Protein 5NCW (pdb70)

Radius of gyration: 20.55 Å; Cα contacts (8 Å, |Δi|>4): 857; chains: 2; bounding box: 43×64×42 Å

Organism: Tannerella forsythia (strain ATCC 43037 / JCM 10827 / CCUG 21028 A / KCTC 5666 / FDC 338) (NCBI:txid203275)

Structure (mmCIF, N/CA/C/O backbone):
data_5NCW
#
_entry.id   5NCW
#
_cell.length_a   62.600
_cell.length_b   74.280
_cell.length_c   84.380
_cell.angle_alpha   90.00
_cell.angle_beta   90.00
_cell.angle_gamma   90.00
#
_symmetry.space_group_name_H-M   'P 21 21 21'
#
loop_
_entity.id
_entity.type
_entity.pdbx_description
1 polymer 'Serpin-type proteinase inhibitor, miropin'
2 polymer 'Serpin-type proteinase inhibitor, miropin'
3 non-polymer 'ZINC ION'
4 non-polymer 'POTASSIUM ION'
5 non-polymer 'IODIDE ION'
6 non-polymer 'CHLORIDE ION'
7 non-polymer 2-AMINO-2-HYDROXYMETHYL-PROPANE-1,3-DIOL
8 non-polymer GLYCEROL
9 water water
#
loop_
_atom_site.group_PDB
_atom_site.id
_atom_site.type_symbol
_atom_site.label_atom_id
_atom_site.label_alt_id
_atom_site.label_comp_id
_atom_site.label_asym_id
_atom_site.label_entity_id
_atom_site.label_seq_id
_atom_site.pdbx_PDB_ins_code
_atom_site.Cartn_x
_atom_site.Cartn_y
_atom_site.Cartn_z
_atom_site.occupancy
_atom_site.B_iso_or_equiv
_atom_site.auth_seq_id
_atom_site.auth_comp_id
_atom_site.auth_asym_id
_atom_site.auth_atom_id
_atom_site.pdbx_PDB_model_num
ATOM 1 N N . GLY A 1 1 ? 34.941 29.129 -3.425 1.00 31.94 -5 GLY A N 1
ATOM 2 C CA . GLY A 1 1 ? 35.857 30.195 -3.046 1.00 31.09 -5 GLY A CA 1
ATOM 3 C C . GLY A 1 1 ? 35.251 31.271 -2.163 1.00 34.86 -5 GLY A C 1
ATOM 4 O O . GLY A 1 1 ? 34.130 31.100 -1.679 1.00 32.37 -5 GLY A O 1
ATOM 5 N N . PRO A 1 2 ? 35.962 32.416 -1.962 1.00 33.01 -4 PRO A N 1
ATOM 6 C CA . PRO A 1 2 ? 35.425 33.481 -1.093 1.00 32.87 -4 PRO A CA 1
ATOM 7 C C . PRO A 1 2 ? 34.029 33.974 -1.469 1.00 36.51 -4 PRO A C 1
ATOM 8 O O . PRO A 1 2 ? 33.234 34.239 -0.560 1.00 35.13 -4 PRO A O 1
ATOM 12 N N . LEU A 1 3 ? 33.706 34.070 -2.780 1.00 33.88 -3 LEU A N 1
ATOM 13 C CA . LEU A 1 3 ? 32.393 34.584 -3.230 1.00 33.70 -3 LEU A CA 1
ATOM 14 C C . LEU A 1 3 ? 31.405 33.454 -3.580 1.00 36.32 -3 LEU A C 1
ATOM 15 O O . LEU A 1 3 ? 30.375 33.685 -4.232 1.00 35.75 -3 LEU A O 1
ATOM 20 N N . GLY A 1 4 ? 31.726 32.256 -3.112 1.00 31.22 -2 GLY A N 1
ATOM 21 C CA . GLY A 1 4 ? 30.920 31.062 -3.302 1.00 29.93 -2 GLY A CA 1
ATOM 22 C C . GLY A 1 4 ? 30.761 30.319 -1.997 1.00 31.59 -2 GLY A C 1
ATOM 23 O O . GLY A 1 4 ? 30.099 30.823 -1.083 1.00 29.67 -2 GLY A O 1
ATOM 24 N N . SER A 1 5 ? 31.433 29.146 -1.873 1.00 27.51 -1 SER A N 1
ATOM 25 C CA . SER A 1 5 ? 31.361 28.281 -0.685 1.00 26.12 -1 SER A CA 1
ATOM 26 C C . SER A 1 5 ? 31.653 29.016 0.630 1.00 28.09 -1 SER A C 1
ATOM 27 O O . SER A 1 5 ? 30.936 28.790 1.608 1.00 25.80 -1 SER A O 1
ATOM 30 N N . GLU A 1 6 ? 32.699 29.874 0.664 1.00 27.41 0 GLU A N 1
ATOM 31 C CA . GLU A 1 6 ? 33.072 30.567 1.910 1.00 27.49 0 GLU A CA 1
ATOM 32 C C . GLU A 1 6 ? 31.988 31.567 2.374 1.00 29.88 0 GLU A C 1
ATOM 33 O O . GLU A 1 6 ? 31.746 31.681 3.587 1.00 30.13 0 GLU A O 1
ATOM 39 N N . LYS A 1 7 ? 31.322 32.254 1.429 1.00 26.19 1 LYS A N 1
ATOM 40 C CA . LYS A 1 7 ? 30.274 33.234 1.786 1.00 25.51 1 LYS A CA 1
ATOM 41 C C . LYS A 1 7 ? 29.001 32.509 2.287 1.00 31.15 1 LYS A C 1
ATOM 42 O O . LYS A 1 7 ? 28.316 33.022 3.180 1.00 30.44 1 LYS A O 1
ATOM 48 N N . ILE A 1 8 ? 28.714 31.308 1.756 1.00 29.08 2 ILE A N 1
ATOM 49 C CA . ILE A 1 8 ? 27.565 30.506 2.221 1.00 28.71 2 ILE A CA 1
ATOM 50 C C . ILE A 1 8 ? 27.797 30.125 3.698 1.00 30.28 2 ILE A C 1
ATOM 51 O O . ILE A 1 8 ? 26.879 30.234 4.514 1.00 29.62 2 ILE A O 1
ATOM 56 N N . GLU A 1 9 ? 29.026 29.719 4.041 1.00 26.78 3 GLU A N 1
ATOM 57 C CA . GLU A 1 9 ? 29.384 29.355 5.418 1.00 26.81 3 GLU A CA 1
ATOM 58 C C . GLU A 1 9 ? 29.217 30.560 6.356 1.00 30.39 3 GLU A C 1
ATOM 59 O O . GLU A 1 9 ? 28.717 30.402 7.465 1.00 30.95 3 GLU A O 1
ATOM 65 N N . LYS A 1 10 ? 29.609 31.753 5.897 1.00 25.15 4 LYS A N 1
ATOM 66 C CA . LYS A 1 10 ? 29.486 32.981 6.703 1.00 24.70 4 LYS A CA 1
ATOM 67 C C . LYS A 1 10 ? 28.010 33.386 6.834 1.00 26.65 4 LYS A C 1
ATOM 68 O O . LYS A 1 10 ? 27.595 33.794 7.910 1.00 23.99 4 LYS A O 1
ATOM 74 N N . ASP A 1 11 ? 27.202 33.151 5.795 1.00 23.73 5 ASP A N 1
ATOM 75 C CA . ASP A 1 11 ? 25.761 33.421 5.864 1.00 21.83 5 ASP A CA 1
ATOM 76 C C . ASP A 1 11 ? 25.095 32.453 6.811 1.00 23.88 5 ASP A C 1
ATOM 77 O O . ASP A 1 11 ? 24.215 32.854 7.566 1.00 21.73 5 ASP A O 1
ATOM 82 N N . ASN A 1 12 ? 25.509 31.166 6.790 1.00 22.44 6 ASN A N 1
ATOM 83 C CA . ASN A 1 12 ? 24.891 30.256 7.714 1.00 21.12 6 ASN A CA 1
ATOM 84 C C . ASN A 1 12 ? 25.435 30.550 9.105 1.00 20.74 6 ASN A C 1
ATOM 85 O O . ASN A 1 12 ? 24.642 30.483 10.033 1.00 19.69 6 ASN A O 1
ATOM 90 N N . ALA A 1 13 ? 26.689 31.078 9.249 1.00 18.84 7 ALA A N 1
ATOM 91 C CA . ALA A 1 13 ? 27.163 31.526 10.560 1.00 18.95 7 ALA A CA 1
ATOM 92 C C . ALA A 1 13 ? 26.288 32.697 11.051 1.00 20.71 7 ALA A C 1
ATOM 93 O O . ALA A 1 13 ? 25.920 32.724 12.214 1.00 20.05 7 ALA A O 1
ATOM 95 N N . PHE A 1 14 ? 25.908 33.613 10.142 1.00 16.35 8 PHE A N 1
ATOM 96 C CA . PHE A 1 14 ? 24.979 34.715 10.491 1.00 15.72 8 PHE A CA 1
ATOM 97 C C . PHE A 1 14 ? 23.629 34.122 10.936 1.00 18.11 8 PHE A C 1
ATOM 98 O O . PHE A 1 14 ? 23.070 34.576 11.931 1.00 17.19 8 PHE A O 1
ATOM 106 N N . ALA A 1 15 ? 23.103 33.123 10.206 1.00 15.53 9 ALA A N 1
ATOM 107 C CA . ALA A 1 15 ? 21.841 32.483 10.598 1.00 14.74 9 ALA A CA 1
ATOM 108 C C . ALA A 1 15 ? 21.902 31.943 12.026 1.00 15.74 9 ALA A C 1
ATOM 109 O O . ALA A 1 15 ? 20.988 32.218 12.818 1.00 15.60 9 ALA A O 1
ATOM 111 N N . PHE A 1 16 ? 22.980 31.211 12.374 1.00 13.40 10 PHE A N 1
ATOM 112 C CA . PHE A 1 16 ? 23.066 30.655 13.728 1.00 13.73 10 PHE A CA 1
ATOM 113 C C . PHE A 1 16 ? 23.271 31.731 14.774 1.00 15.93 10 PHE A C 1
ATOM 114 O O . PHE A 1 16 ? 22.675 31.618 15.853 1.00 16.63 10 PHE A O 1
ATOM 122 N N . ASP A 1 17 ? 24.076 32.763 14.480 1.00 15.63 11 ASP A N 1
ATOM 123 C CA A ASP A 1 17 ? 24.282 33.847 15.449 0.61 15.89 11 ASP A CA 1
ATOM 124 C CA B ASP A 1 17 ? 24.296 33.848 15.430 0.39 15.53 11 ASP A CA 1
ATOM 125 C C . ASP A 1 17 ? 22.980 34.632 15.638 1.00 17.57 11 ASP A C 1
ATOM 126 O O . ASP A 1 17 ? 22.625 34.981 16.777 1.00 16.34 11 ASP A O 1
ATOM 135 N N . LEU A 1 18 ? 22.229 34.863 14.543 1.00 14.40 12 LEU A N 1
ATOM 136 C CA . LEU A 1 18 ? 20.951 35.589 14.652 1.00 13.23 12 LEU A CA 1
ATOM 137 C C . LEU A 1 18 ? 19.969 34.771 15.481 1.00 15.14 12 LEU A C 1
ATOM 138 O O . LEU A 1 18 ? 19.307 35.317 16.352 1.00 15.30 12 LEU A O 1
ATOM 143 N N . LEU A 1 19 ? 19.901 33.455 15.252 1.00 12.58 13 LEU A N 1
ATOM 144 C CA . LEU A 1 19 ? 18.999 32.624 16.045 1.00 13.20 13 LEU A CA 1
ATOM 145 C C . LEU A 1 19 ? 19.388 32.633 17.519 1.00 15.54 13 LEU A C 1
ATOM 146 O O . LEU A 1 19 ? 18.516 32.784 18.382 1.00 15.58 13 LEU A O 1
ATOM 151 N N . GLN A 1 20 ? 20.689 32.426 17.811 1.00 14.44 14 GLN A N 1
ATOM 152 C CA . GLN A 1 20 ? 21.179 32.404 19.191 1.00 15.42 14 GLN A CA 1
ATOM 153 C C . GLN A 1 20 ? 20.901 33.725 19.885 1.00 16.27 14 GLN A C 1
ATOM 154 O O . GLN A 1 20 ? 20.423 33.728 21.035 1.00 15.81 14 GLN A O 1
ATOM 160 N N . THR A 1 21 ? 21.199 34.851 19.200 1.00 14.34 15 THR A N 1
ATOM 161 C CA . THR A 1 21 ? 21.052 36.164 19.810 1.00 14.64 15 THR A CA 1
ATOM 162 C C . THR A 1 21 ? 19.576 36.491 20.003 1.00 16.05 15 THR A C 1
ATOM 163 O O . THR A 1 21 ? 19.186 37.013 21.050 1.00 16.43 15 THR A O 1
ATOM 167 N N . THR A 1 22 ? 18.730 36.096 19.034 1.00 13.99 16 THR A N 1
ATOM 168 C CA . THR A 1 22 ? 17.289 36.350 19.181 1.00 13.55 16 THR A CA 1
ATOM 169 C C . THR A 1 22 ? 16.742 35.552 20.359 1.00 17.48 16 THR A C 1
ATOM 170 O O . THR A 1 22 ? 16.013 36.098 21.191 1.00 16.41 16 THR A O 1
ATOM 174 N N . ARG A 1 23 ? 17.111 34.250 20.438 1.00 15.09 17 ARG A N 1
ATOM 175 C CA . ARG A 1 23 ? 16.646 33.359 21.516 1.00 14.83 17 ARG A CA 1
ATOM 176 C C . ARG A 1 23 ? 17.030 33.911 22.907 1.00 17.70 17 ARG A C 1
ATOM 177 O O . ARG A 1 23 ? 16.216 33.871 23.841 1.00 18.32 17 ARG A O 1
ATOM 185 N N . LYS A 1 24 ? 18.215 34.497 23.014 1.00 17.65 18 LYS A N 1
ATOM 186 C CA . LYS A 1 24 ? 18.719 35.090 24.266 1.00 18.42 18 LYS A CA 1
ATOM 187 C C . LYS A 1 24 ? 17.842 36.270 24.729 1.00 21.75 18 LYS A C 1
ATOM 188 O O . LYS A 1 24 ? 17.630 36.439 25.937 1.00 23.44 18 LYS A O 1
ATOM 194 N N . HIS A 1 25 ? 17.364 37.092 23.786 1.00 17.61 19 HIS A N 1
ATOM 195 C CA . HIS A 1 25 ? 16.679 38.333 24.126 1.00 18.53 19 HIS A CA 1
ATOM 196 C C . HIS A 1 25 ? 15.154 38.270 24.125 1.00 24.35 19 HIS A C 1
ATOM 197 O O . HIS A 1 25 ? 14.537 39.209 24.625 1.00 28.44 19 HIS A O 1
ATOM 204 N N . VAL A 1 26 ? 14.540 37.212 23.581 1.00 17.50 20 VAL A N 1
ATOM 205 C CA . VAL A 1 26 ? 13.096 37.111 23.596 1.00 16.51 20 VAL A CA 1
ATOM 206 C C . VAL A 1 26 ? 12.666 36.037 24.595 1.00 20.45 20 VAL A C 1
ATOM 207 O O . VAL A 1 26 ? 13.440 35.127 24.911 1.00 19.74 20 VAL A O 1
ATOM 211 N N . THR A 1 27 ? 11.450 36.168 25.132 1.00 18.65 21 THR A N 1
ATOM 212 C CA . THR A 1 27 ? 10.985 35.238 26.156 1.00 19.21 21 THR A CA 1
ATOM 213 C C . THR A 1 27 ? 9.928 34.276 25.657 1.00 22.34 21 THR A C 1
ATOM 214 O O . THR A 1 27 ? 9.572 33.339 26.398 1.00 23.63 21 THR A O 1
ATOM 218 N N . GLU A 1 28 ? 9.397 34.483 24.423 1.00 17.95 22 GLU A N 1
ATOM 219 C CA . GLU A 1 28 ? 8.336 33.606 23.924 1.00 18.56 22 GLU A CA 1
ATOM 220 C C . GLU A 1 28 ? 8.797 32.160 23.750 1.00 20.42 22 GLU A C 1
ATOM 221 O O . GLU A 1 28 ? 9.982 31.914 23.523 1.00 18.90 22 GLU A O 1
ATOM 227 N N . ALA A 1 29 ? 7.843 31.208 23.794 1.00 17.83 23 ALA A N 1
ATOM 228 C CA . ALA A 1 29 ? 8.173 29.787 23.625 1.00 17.81 23 ALA A CA 1
ATOM 229 C C . ALA A 1 29 ? 8.715 29.520 22.212 1.00 19.86 23 ALA A C 1
ATOM 230 O O . ALA A 1 29 ? 9.583 28.664 22.037 1.00 22.15 23 ALA A O 1
ATOM 232 N N . ASN A 1 30 ? 8.142 30.190 21.202 1.00 15.23 24 ASN A N 1
ATOM 233 C CA . ASN A 1 30 ? 8.527 29.940 19.815 1.00 14.53 24 ASN A CA 1
ATOM 234 C C . ASN A 1 30 ? 9.363 31.052 19.259 1.00 15.95 24 ASN A C 1
ATOM 235 O O . ASN A 1 30 ? 9.104 32.226 19.537 1.00 15.81 24 ASN A O 1
ATOM 240 N N . VAL A 1 31 ? 10.316 30.681 18.404 1.00 12.96 25 VAL A N 1
ATOM 241 C CA . VAL A 1 31 ? 11.205 31.611 17.708 1.00 12.28 25 VAL A CA 1
ATOM 242 C C . VAL A 1 31 ? 11.186 31.214 16.262 1.00 14.51 25 VAL A C 1
ATOM 243 O O . VAL A 1 31 ? 11.287 30.028 15.964 1.00 14.00 25 VAL A O 1
ATOM 247 N N . PHE A 1 32 ? 10.990 32.185 15.346 1.00 11.36 26 PHE A N 1
ATOM 248 C CA . PHE A 1 32 ? 10.982 31.811 13.934 1.00 11.46 26 PHE A CA 1
ATOM 249 C C . PHE A 1 32 ? 11.488 32.986 13.144 1.00 13.37 26 PHE A C 1
ATOM 250 O O . PHE A 1 32 ? 10.907 34.082 13.221 1.00 12.92 26 PHE A O 1
ATOM 258 N N . ILE A 1 33 ? 12.634 32.810 12.476 1.00 12.26 27 ILE A N 1
ATOM 259 C CA . ILE A 1 33 ? 13.258 33.911 11.759 1.00 11.36 27 ILE A CA 1
ATOM 260 C C . ILE A 1 33 ? 13.665 33.498 10.347 1.00 12.97 27 ILE A C 1
ATOM 261 O O . ILE A 1 33 ? 13.864 32.314 10.088 1.00 12.72 27 ILE A O 1
ATOM 266 N N . SER A 1 34 ? 13.874 34.497 9.481 1.00 11.26 28 SER A N 1
ATOM 267 C CA . SER A 1 34 ? 14.454 34.300 8.160 1.00 10.35 28 SER A CA 1
ATOM 268 C C . SER A 1 34 ? 15.736 35.098 8.116 1.00 12.26 28 SER A C 1
ATOM 269 O O . SER A 1 34 ? 15.711 36.298 7.850 1.00 11.58 28 SER A O 1
ATOM 272 N N . PRO A 1 35 ? 16.895 34.466 8.379 1.00 11.75 29 PRO A N 1
ATOM 273 C CA . PRO A 1 35 ? 18.168 35.221 8.288 1.00 11.74 29 PRO A CA 1
ATOM 274 C C . PRO A 1 35 ? 18.414 35.743 6.866 1.00 13.49 29 PRO A C 1
ATOM 275 O O . PRO A 1 35 ? 18.971 36.827 6.728 1.00 16.38 29 PRO A O 1
ATOM 279 N N . LEU A 1 36 ? 17.948 35.019 5.828 1.00 13.55 30 LEU A N 1
ATOM 280 C CA . LEU A 1 36 ? 18.068 35.462 4.430 1.00 14.40 30 LEU A CA 1
ATOM 281 C C . LEU A 1 36 ? 17.338 36.808 4.267 1.00 15.62 30 LEU A C 1
ATOM 282 O O . LEU A 1 36 ? 17.880 37.738 3.670 1.00 13.80 30 LEU A O 1
ATOM 287 N N . SER A 1 37 ? 16.124 36.925 4.831 1.00 11.49 31 SER A N 1
ATOM 288 C CA . SER A 1 37 ? 15.345 38.173 4.695 1.00 11.36 31 SER A CA 1
ATOM 289 C C . SER A 1 37 ? 16.060 39.334 5.389 1.00 14.00 31 SER A C 1
ATOM 290 O O . SER A 1 37 ? 16.163 40.445 4.828 1.00 13.02 31 SER A O 1
ATOM 293 N N . VAL A 1 38 ? 16.559 39.103 6.621 1.00 11.62 32 VAL A N 1
ATOM 294 C CA . VAL A 1 38 ? 17.239 40.154 7.364 1.00 11.77 32 VAL A CA 1
ATOM 295 C C . VAL A 1 38 ? 18.503 40.607 6.626 1.00 12.82 32 VAL A C 1
ATOM 296 O O . VAL A 1 38 ? 18.724 41.809 6.463 1.00 12.77 32 VAL A O 1
ATOM 300 N N . SER A 1 39 ? 19.338 39.640 6.187 1.00 12.23 33 SER A N 1
ATOM 301 C CA A SER A 1 39 ? 20.567 40.073 5.536 0.67 12.21 33 SER A CA 1
ATOM 302 C CA B SER A 1 39 ? 20.570 39.925 5.449 0.33 11.63 33 SER A CA 1
ATOM 303 C C . SER A 1 39 ? 20.291 40.744 4.181 1.00 14.25 33 SER A C 1
ATOM 304 O O . SER A 1 39 ? 21.013 41.683 3.847 1.00 12.81 33 SER A O 1
ATOM 309 N N . MET A 1 40 ? 19.237 40.355 3.456 1.00 12.23 34 MET A N 1
ATOM 310 C CA A MET A 1 40 ? 18.946 40.992 2.190 0.65 11.30 34 MET A CA 1
ATOM 311 C CA B MET A 1 40 ? 18.873 40.995 2.200 0.35 11.29 34 MET A CA 1
ATOM 312 C C . MET A 1 40 ? 18.512 42.463 2.394 1.00 13.03 34 MET A C 1
ATOM 313 O O . MET A 1 40 ? 19.021 43.351 1.694 1.00 12.76 34 MET A O 1
ATOM 322 N N . ALA A 1 41 ? 17.644 42.740 3.363 1.00 11.21 35 ALA A N 1
ATOM 323 C CA . ALA A 1 41 ? 17.226 44.108 3.590 1.00 11.24 35 ALA A CA 1
ATOM 324 C C . ALA A 1 41 ? 18.394 44.943 4.084 1.00 14.11 35 ALA A C 1
ATOM 325 O O . ALA A 1 41 ? 18.522 46.101 3.674 1.00 13.20 35 ALA A O 1
ATOM 327 N N . LEU A 1 42 ? 19.212 44.381 5.000 1.00 11.76 36 LEU A N 1
ATOM 328 C CA . LEU A 1 42 ? 20.364 45.137 5.504 1.00 11.66 36 LEU A CA 1
ATOM 329 C C . LEU A 1 42 ? 21.441 45.335 4.417 1.00 12.33 36 LEU A C 1
ATOM 330 O O . LEU A 1 42 ? 22.085 46.384 4.429 1.00 14.13 36 LEU A O 1
ATOM 335 N N . ASN A 1 43 ? 21.647 44.363 3.488 1.00 10.78 37 ASN A N 1
ATOM 336 C CA . ASN A 1 43 ? 22.633 44.533 2.411 1.00 11.05 37 ASN A CA 1
ATOM 337 C C . ASN A 1 43 ? 22.175 45.630 1.442 1.00 13.21 37 ASN A C 1
ATOM 338 O O . ASN A 1 43 ? 23.030 46.390 0.952 1.00 12.87 37 ASN A O 1
ATOM 343 N N . MET A 1 44 ? 20.845 45.756 1.184 1.00 11.60 38 MET A N 1
ATOM 344 C CA . MET A 1 44 ? 20.415 46.908 0.352 1.00 11.84 38 MET A CA 1
ATOM 345 C C . MET A 1 44 ? 20.813 48.225 1.015 1.00 14.57 38 MET A C 1
ATOM 346 O O . MET A 1 44 ? 21.332 49.133 0.353 1.00 13.84 38 MET A O 1
ATOM 351 N N . THR A 1 45 ? 20.582 48.320 2.344 1.00 12.29 39 THR A N 1
ATOM 352 C CA . THR A 1 45 ? 20.873 49.527 3.132 1.00 12.63 39 THR A CA 1
ATOM 353 C C . THR A 1 45 ? 22.376 49.784 3.174 1.00 13.35 39 THR A C 1
ATOM 354 O O . THR A 1 45 ? 22.807 50.932 3.094 1.00 13.83 39 THR A O 1
ATOM 358 N N . LEU A 1 46 ? 23.161 48.703 3.299 1.00 12.51 40 LEU A N 1
ATOM 359 C CA . LEU A 1 46 ? 24.624 48.773 3.392 1.00 12.60 40 LEU A CA 1
ATOM 360 C C . LEU A 1 46 ? 25.244 49.472 2.175 1.00 14.35 40 LEU A C 1
ATOM 361 O O . LEU A 1 46 ? 26.290 50.123 2.319 1.00 14.60 40 LEU A O 1
ATOM 366 N N . ASN A 1 47 ? 24.582 49.386 0.991 1.00 12.12 41 ASN A N 1
ATOM 367 C CA . ASN A 1 47 ? 25.073 50.087 -0.214 1.00 13.38 41 ASN A CA 1
ATOM 368 C C . ASN A 1 47 ? 25.196 51.606 0.013 1.00 15.35 41 ASN A C 1
ATOM 369 O O . ASN A 1 47 ? 25.904 52.269 -0.735 1.00 16.22 41 ASN A O 1
ATOM 374 N N . GLY A 1 48 ? 24.512 52.152 1.016 1.00 13.54 42 GLY A N 1
ATOM 375 C CA . GLY A 1 48 ? 24.606 53.586 1.261 1.00 14.34 42 GLY A CA 1
ATOM 376 C C . GLY A 1 48 ? 25.561 53.989 2.374 1.00 14.77 42 GLY A C 1
ATOM 377 O O . GLY A 1 48 ? 25.828 55.176 2.534 1.00 15.29 42 GLY A O 1
ATOM 378 N N . ALA A 1 49 ? 26.058 53.012 3.162 1.00 13.40 43 ALA A N 1
ATOM 379 C CA . ALA A 1 49 ? 26.854 53.291 4.357 1.00 14.30 43 ALA A CA 1
ATOM 380 C C . ALA A 1 49 ? 28.343 53.549 4.058 1.00 17.47 43 ALA A C 1
ATOM 381 O O . ALA A 1 49 ? 28.920 52.933 3.154 1.00 16.18 43 ALA A O 1
ATOM 383 N N . ALA A 1 50 ? 28.964 54.381 4.922 1.00 16.23 44 ALA A N 1
ATOM 384 C CA . ALA A 1 50 ? 30.396 54.683 4.860 1.00 17.03 44 ALA A CA 1
ATOM 385 C C . ALA A 1 50 ? 31.052 54.439 6.216 1.00 18.47 44 ALA A C 1
ATOM 386 O O . ALA A 1 50 ? 30.362 54.388 7.247 1.00 18.41 44 ALA A O 1
ATOM 388 N N . GLY A 1 51 ? 32.382 54.345 6.206 1.00 18.78 45 GLY A N 1
ATOM 389 C CA . GLY A 1 51 ? 33.185 54.265 7.430 1.00 18.68 45 GLY A CA 1
ATOM 390 C C . GLY A 1 51 ? 32.754 53.206 8.428 1.00 20.25 45 GLY A C 1
ATOM 391 O O . GLY A 1 51 ? 32.389 52.093 8.044 1.00 18.28 45 GLY A O 1
ATOM 392 N N . VAL A 1 52 ? 32.751 53.566 9.715 1.00 18.45 46 VAL A N 1
ATOM 393 C CA . VAL A 1 52 ? 32.410 52.631 10.795 1.00 17.87 46 VAL A CA 1
ATOM 394 C C . VAL A 1 52 ? 30.941 52.178 10.668 1.00 19.16 46 VAL A C 1
ATOM 395 O O . VAL A 1 52 ? 30.630 51.049 11.069 1.00 18.55 46 VAL A O 1
ATOM 399 N N . THR A 1 53 ? 30.049 53.032 10.076 1.00 14.91 47 THR A N 1
ATOM 400 C CA . THR A 1 53 ? 28.645 52.611 9.862 1.00 14.60 47 THR A CA 1
ATOM 401 C C . THR A 1 53 ? 28.640 51.328 9.004 1.00 17.01 47 THR A C 1
ATOM 402 O O . THR A 1 53 ? 28.023 50.329 9.395 1.00 16.64 47 THR A O 1
ATOM 406 N N . ALA A 1 54 ? 29.386 51.338 7.869 1.00 15.22 48 ALA A N 1
ATOM 407 C CA . ALA A 1 54 ? 29.470 50.159 7.003 1.00 14.39 48 ALA A CA 1
ATOM 408 C C . ALA A 1 54 ? 30.196 49.008 7.702 1.00 17.13 48 ALA A C 1
ATOM 409 O O . ALA A 1 54 ? 29.757 47.873 7.617 1.00 16.23 48 ALA A O 1
ATOM 411 N N . ASP A 1 55 ? 31.301 49.293 8.405 1.00 15.73 49 ASP A N 1
ATOM 412 C CA . ASP A 1 55 ? 32.060 48.230 9.065 1.00 15.31 49 ASP A CA 1
ATOM 413 C C . ASP A 1 55 ? 31.214 47.458 10.079 1.00 17.57 49 ASP A C 1
ATOM 414 O O . ASP A 1 55 ? 31.285 46.216 10.130 1.00 16.96 49 ASP A O 1
ATOM 419 N N . GLU A 1 56 ? 30.431 48.187 10.899 1.00 15.07 50 GLU A N 1
ATOM 420 C CA . GLU A 1 56 ? 29.614 47.549 11.943 1.00 14.81 50 GLU A CA 1
ATOM 421 C C . GLU A 1 56 ? 28.477 46.739 11.333 1.00 16.34 50 GLU A C 1
ATOM 422 O O . GLU A 1 56 ? 28.147 45.662 11.841 1.00 16.39 50 GLU A O 1
ATOM 428 N N . MET A 1 57 ? 27.909 47.212 10.210 1.00 13.68 51 MET A N 1
ATOM 429 C CA . MET A 1 57 ? 26.874 46.407 9.530 1.00 12.66 51 MET A CA 1
ATOM 430 C C . MET A 1 57 ? 27.505 45.112 8.988 1.00 16.60 51 MET A C 1
ATOM 431 O O . MET A 1 57 ? 26.942 44.019 9.166 1.00 16.58 51 MET A O 1
ATOM 436 N N . LYS A 1 58 ? 28.702 45.229 8.358 1.00 14.64 52 LYS A N 1
ATOM 437 C CA . LYS A 1 58 ? 29.371 44.045 7.821 1.00 14.67 52 LYS A CA 1
ATOM 438 C C . LYS A 1 58 ? 29.749 43.102 8.952 1.00 17.61 52 LYS A C 1
ATOM 439 O O . LYS A 1 58 ? 29.608 41.893 8.778 1.00 17.26 52 LYS A O 1
ATOM 445 N N . THR A 1 59 ? 30.148 43.627 10.130 1.00 15.28 53 THR A N 1
ATOM 446 C CA . THR A 1 59 ? 30.484 42.736 11.264 1.00 15.84 53 THR A CA 1
ATOM 447 C C . THR A 1 59 ? 29.250 41.912 11.658 1.00 16.96 53 THR A C 1
ATOM 448 O O . THR A 1 59 ? 29.325 40.680 11.780 1.00 17.16 53 THR A O 1
ATOM 452 N N . ALA A 1 60 ? 28.113 42.593 11.871 1.00 15.24 54 ALA A N 1
ATOM 453 C CA . ALA A 1 60 ? 26.889 41.886 12.300 1.00 14.91 54 ALA A CA 1
ATOM 454 C C . ALA A 1 60 ? 26.429 40.865 11.258 1.00 17.01 54 ALA A C 1
ATOM 455 O O . ALA A 1 60 ? 25.953 39.791 11.616 1.00 17.08 54 ALA A O 1
ATOM 457 N N . LEU A 1 61 ? 26.618 41.201 9.959 1.00 15.14 55 LEU A N 1
ATOM 458 C CA . LEU A 1 61 ? 26.171 40.328 8.854 1.00 14.65 55 LEU A CA 1
ATOM 459 C C . LEU A 1 61 ? 27.160 39.229 8.473 1.00 18.15 55 LEU A C 1
ATOM 460 O O . LEU A 1 61 ? 26.863 38.413 7.579 1.00 17.31 55 LEU A O 1
ATOM 465 N N . ARG A 1 62 ? 28.332 39.207 9.159 1.00 15.81 56 ARG A N 1
ATOM 466 C CA A ARG A 1 62 ? 29.423 38.266 8.876 0.43 15.77 56 ARG A CA 1
ATOM 467 C CA B ARG A 1 62 ? 29.446 38.287 8.900 0.57 16.37 56 ARG A CA 1
ATOM 468 C C . ARG A 1 62 ? 29.954 38.502 7.460 1.00 19.19 56 ARG A C 1
ATOM 469 O O . ARG A 1 62 ? 30.318 37.553 6.753 1.00 20.22 56 ARG A O 1
ATOM 484 N N . GLU A 1 63 ? 30.030 39.777 7.049 1.00 15.71 57 GLU A N 1
ATOM 485 C CA . GLU A 1 63 ? 30.498 40.134 5.714 1.00 15.59 57 GLU A CA 1
ATOM 486 C C . GLU A 1 63 ? 31.762 40.992 5.751 1.00 16.72 57 GLU A C 1
ATOM 487 O O . GLU A 1 63 ? 32.142 41.569 4.736 1.00 17.11 57 GLU A O 1
ATOM 493 N N . THR A 1 64 ? 32.471 41.040 6.896 1.00 15.96 58 THR A N 1
ATOM 494 C CA . THR A 1 64 ? 33.728 41.793 6.960 1.00 17.29 58 THR A CA 1
ATOM 495 C C . THR A 1 64 ? 34.693 41.267 5.897 1.00 21.41 58 THR A C 1
ATOM 496 O O . THR A 1 64 ? 34.804 40.053 5.732 1.00 20.88 58 THR A O 1
ATOM 500 N N . GLY A 1 65 ? 35.369 42.174 5.202 1.00 20.97 59 GLY A N 1
ATOM 501 C CA . GLY A 1 65 ? 36.356 41.778 4.206 1.00 21.82 59 GLY A CA 1
ATOM 502 C C . GLY A 1 65 ? 35.801 41.553 2.816 1.00 24.95 59 GLY A C 1
ATOM 503 O O . GLY A 1 65 ? 36.562 41.225 1.894 1.00 25.99 59 GLY A O 1
ATOM 504 N N . TYR A 1 66 ? 34.461 41.661 2.667 1.00 19.94 60 TYR A N 1
ATOM 505 C CA . TYR A 1 66 ? 33.844 41.566 1.344 1.00 18.81 60 TYR A CA 1
ATOM 506 C C . TYR A 1 66 ? 33.553 42.956 0.866 1.00 19.92 60 TYR A C 1
ATOM 507 O O . TYR A 1 66 ? 33.024 43.753 1.633 1.00 19.71 60 TYR A O 1
ATOM 516 N N . THR A 1 67 ? 33.809 43.213 -0.416 1.00 17.35 61 THR A N 1
ATOM 517 C CA . THR A 1 67 ? 33.459 44.483 -1.019 1.00 17.57 61 THR A CA 1
ATOM 518 C C . THR A 1 67 ? 31.949 44.516 -1.317 1.00 18.69 61 THR A C 1
ATOM 519 O O . THR A 1 67 ? 31.293 43.454 -1.396 1.00 17.34 61 THR A O 1
ATOM 523 N N . MET A 1 68 ? 31.405 45.710 -1.513 1.00 17.02 62 MET A N 1
ATOM 524 C CA A MET A 1 68 ? 29.997 45.898 -1.853 0.55 15.77 62 MET A CA 1
ATOM 525 C CA B MET A 1 68 ? 29.991 45.855 -1.841 0.45 14.17 62 MET A CA 1
ATOM 526 C C . MET A 1 68 ? 29.676 45.163 -3.158 1.00 18.54 62 MET A C 1
ATOM 527 O O . MET A 1 68 ? 28.640 44.494 -3.267 1.00 18.78 62 MET A O 1
ATOM 536 N N . GLU A 1 69 ? 30.573 45.279 -4.148 1.00 17.12 63 GLU A N 1
ATOM 537 C CA . GLU A 1 69 ? 30.398 44.624 -5.446 1.00 18.18 63 GLU A CA 1
ATOM 538 C C . GLU A 1 69 ? 30.239 43.133 -5.234 1.00 19.25 63 GLU A C 1
ATOM 539 O O . GLU A 1 69 ? 29.339 42.503 -5.806 1.00 18.73 63 GLU A O 1
ATOM 545 N N . ASP A 1 70 ? 31.088 42.554 -4.378 1.00 16.57 64 ASP A N 1
ATOM 546 C CA . ASP A 1 70 ? 31.014 41.116 -4.202 1.00 17.50 64 ASP A CA 1
ATOM 547 C C . ASP A 1 70 ? 29.774 40.708 -3.392 1.00 15.91 64 ASP A C 1
ATOM 548 O O . ASP A 1 70 ? 29.156 39.681 -3.704 1.00 17.10 64 ASP A O 1
ATOM 553 N N . ILE A 1 71 ? 29.383 41.492 -2.368 1.00 14.14 65 ILE A N 1
ATOM 554 C CA . ILE A 1 71 ? 28.161 41.195 -1.594 1.00 12.33 65 ILE A CA 1
ATOM 555 C C . ILE A 1 71 ? 26.934 41.287 -2.519 1.00 15.08 65 ILE A C 1
ATOM 556 O O . ILE A 1 71 ? 26.055 40.415 -2.457 1.00 14.86 65 ILE A O 1
ATOM 561 N N . ASN A 1 72 ? 26.863 42.346 -3.331 1.00 13.37 66 ASN A N 1
ATOM 562 C CA . ASN A 1 72 ? 25.738 42.545 -4.267 1.00 13.80 66 ASN A CA 1
ATOM 563 C C . ASN A 1 72 ? 25.644 41.450 -5.312 1.00 16.07 66 ASN A C 1
ATOM 564 O O . ASN A 1 72 ? 24.546 40.962 -5.578 1.00 14.90 66 ASN A O 1
ATOM 569 N N . GLU A 1 73 ? 26.769 41.058 -5.900 1.00 15.33 67 GLU A N 1
ATOM 570 C CA . GLU A 1 73 ? 26.768 40.027 -6.945 1.00 15.68 67 GLU A CA 1
ATOM 571 C C . GLU A 1 73 ? 26.446 38.671 -6.336 1.00 16.84 67 GLU A C 1
ATOM 572 O O . GLU A 1 73 ? 25.686 37.885 -6.915 1.00 17.59 67 GLU A O 1
ATOM 578 N N . TYR A 1 74 ? 26.934 38.422 -5.128 1.00 15.72 68 TYR A N 1
ATOM 579 C CA . TYR A 1 74 ? 26.596 37.176 -4.450 1.00 15.77 68 TYR A CA 1
ATOM 580 C C . TYR A 1 74 ? 25.078 37.115 -4.161 1.00 17.49 68 TYR A C 1
ATOM 581 O O . TYR A 1 74 ? 24.428 36.078 -4.385 1.00 17.38 68 TYR A O 1
ATOM 590 N N . SER A 1 75 ? 24.510 38.232 -3.653 1.00 14.59 69 SER A N 1
ATOM 591 C CA A SER A 1 75 ? 23.087 38.320 -3.307 0.66 13.80 69 SER A CA 1
ATOM 592 C CA B SER A 1 75 ? 23.093 38.281 -3.319 0.34 13.54 69 SER A CA 1
ATOM 593 C C . SER A 1 75 ? 22.229 38.093 -4.560 1.00 16.03 69 SER A C 1
ATOM 594 O O . SER A 1 75 ? 21.245 37.358 -4.521 1.00 15.95 69 SER A O 1
ATOM 599 N N . HIS A 1 76 ? 22.623 38.710 -5.669 1.00 14.13 70 HIS A N 1
ATOM 600 C CA . HIS A 1 76 ? 21.913 38.607 -6.938 1.00 13.62 70 HIS A CA 1
ATOM 601 C C . HIS A 1 76 ? 21.942 37.135 -7.404 1.00 16.69 70 HIS A C 1
ATOM 602 O O . HIS A 1 76 ? 20.893 36.586 -7.762 1.00 15.64 70 HIS A O 1
ATOM 609 N N . SER A 1 77 ? 23.134 36.490 -7.345 1.00 14.90 71 SER A N 1
ATOM 610 C CA A SER A 1 77 ? 23.272 35.093 -7.781 0.48 14.76 71 SER A CA 1
ATOM 611 C CA B SER A 1 77 ? 23.291 35.103 -7.775 0.52 14.73 71 SER A CA 1
ATOM 612 C C . SER A 1 77 ? 22.477 34.146 -6.898 1.00 16.95 71 SER A C 1
ATOM 613 O O . SER A 1 77 ? 21.8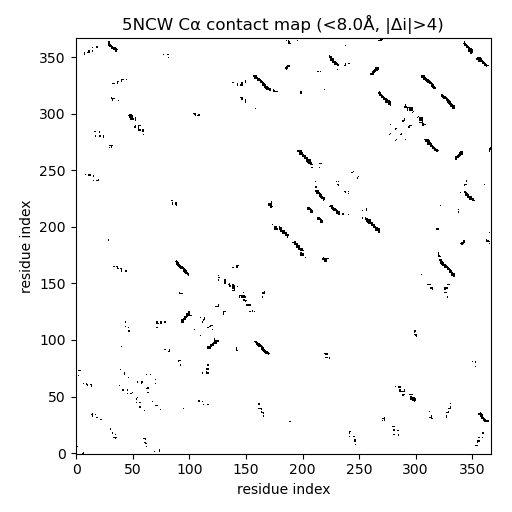26 33.214 -7.416 1.00 16.57 71 SER A O 1
ATOM 618 N N . LEU A 1 78 ? 22.482 34.387 -5.581 1.00 14.38 72 LEU A N 1
ATOM 619 C CA . LEU A 1 78 ? 21.755 33.549 -4.645 1.00 15.18 72 LEU A CA 1
ATOM 620 C C . LEU A 1 78 ? 20.256 33.623 -4.910 1.00 16.76 72 LEU A C 1
ATOM 621 O O . LEU A 1 78 ? 19.577 32.589 -4.991 1.00 15.71 72 LEU A O 1
ATOM 626 N N . ARG A 1 79 ? 19.750 34.859 -5.072 1.00 14.41 73 ARG A N 1
ATOM 627 C CA A ARG A 1 79 ? 18.334 35.095 -5.347 0.55 14.51 73 ARG A CA 1
ATOM 628 C CA B ARG A 1 79 ? 18.326 35.065 -5.319 0.45 14.05 73 ARG A CA 1
ATOM 629 C C . ARG A 1 79 ? 17.901 34.383 -6.633 1.00 15.89 73 ARG A C 1
ATOM 630 O O . ARG A 1 79 ? 16.858 33.709 -6.660 1.00 16.49 73 ARG A O 1
ATOM 645 N N . GLU A 1 80 ? 18.693 34.532 -7.703 1.00 14.03 74 GLU A N 1
ATOM 646 C CA . GLU A 1 80 ? 18.390 33.911 -8.998 1.00 14.35 74 GLU A CA 1
ATOM 647 C C . GLU A 1 80 ? 18.350 32.396 -8.848 1.00 17.73 74 GLU A C 1
ATOM 648 O O . GLU A 1 80 ? 17.444 31.753 -9.386 1.00 17.65 74 GLU A O 1
ATOM 654 N N . ALA A 1 81 ? 19.321 31.819 -8.128 1.00 14.98 75 ALA A N 1
ATOM 655 C CA . ALA A 1 81 ? 19.369 30.359 -7.943 1.00 15.37 75 ALA A CA 1
ATOM 656 C C . ALA A 1 81 ? 18.116 29.875 -7.18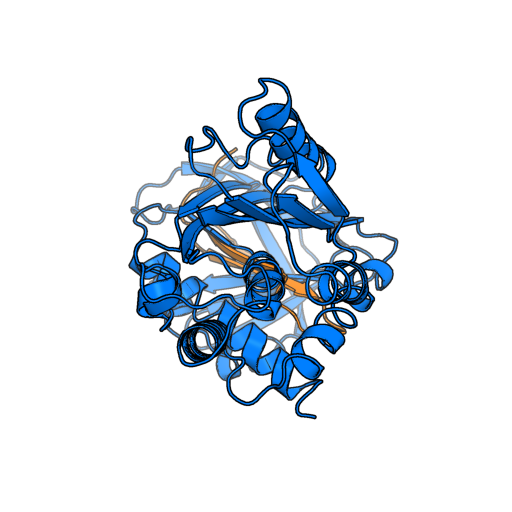5 1.00 16.32 75 ALA A C 1
ATOM 657 O O . ALA A 1 81 ? 17.465 28.922 -7.626 1.00 17.78 75 ALA A O 1
ATOM 659 N N . LEU A 1 82 ? 17.766 30.548 -6.078 1.00 14.65 76 LEU A N 1
ATOM 660 C CA . LEU A 1 82 ? 16.610 30.131 -5.286 1.00 14.28 76 LEU A CA 1
ATOM 661 C C . LEU A 1 82 ? 15.278 30.238 -6.059 1.00 16.97 76 LEU A C 1
ATOM 662 O O . LEU A 1 82 ? 14.384 29.413 -5.866 1.00 16.06 76 LEU A O 1
ATOM 667 N N . LEU A 1 83 ? 15.147 31.256 -6.897 1.00 14.90 77 LEU A N 1
ATOM 668 C CA . LEU A 1 83 ? 13.918 31.470 -7.655 1.00 15.21 77 LEU A CA 1
ATOM 669 C C . LEU A 1 83 ? 13.713 30.457 -8.777 1.00 20.03 77 LEU A C 1
ATOM 670 O O . LEU A 1 83 ? 12.575 30.296 -9.215 1.00 21.22 77 LEU A O 1
ATOM 675 N N . LYS A 1 84 ? 14.775 29.811 -9.273 1.00 16.55 78 LYS A N 1
ATOM 676 C CA . LYS A 1 84 ? 14.559 28.917 -10.414 1.00 18.21 78 LYS A CA 1
ATOM 677 C C . LYS A 1 84 ? 14.903 27.429 -10.167 1.00 20.19 78 LYS A C 1
ATOM 678 O O . LYS A 1 84 ? 14.621 26.595 -11.041 1.00 19.84 78 LYS A O 1
ATOM 684 N N . VAL A 1 85 ? 15.486 27.082 -8.993 1.00 15.53 79 VAL A N 1
ATOM 685 C CA . VAL A 1 85 ? 15.931 25.697 -8.778 1.00 14.72 79 VAL A CA 1
ATOM 686 C C . VAL A 1 85 ? 14.774 24.668 -8.787 1.00 15.58 79 VAL A C 1
ATOM 687 O O . VAL A 1 85 ? 15.017 23.506 -9.165 1.00 15.98 79 VAL A O 1
ATOM 691 N N . ASP A 1 86 ? 13.576 25.053 -8.328 1.00 14.34 80 ASP A N 1
ATOM 692 C CA . ASP A 1 86 ? 12.479 24.085 -8.271 1.00 14.25 80 ASP A CA 1
ATOM 693 C C . ASP A 1 86 ? 11.149 24.716 -8.674 1.00 18.03 80 ASP A C 1
ATOM 694 O O . ASP A 1 86 ? 10.398 25.208 -7.832 1.00 16.21 80 ASP A O 1
ATOM 699 N N . PRO A 1 87 ? 10.780 24.575 -9.956 1.00 20.16 81 PRO A N 1
ATOM 700 C CA . PRO A 1 87 ? 9.481 25.117 -10.411 1.00 20.39 81 PRO A CA 1
ATOM 701 C C . PRO A 1 87 ? 8.264 24.490 -9.694 1.00 21.11 81 PRO A C 1
ATOM 702 O O . PRO A 1 87 ? 7.202 25.114 -9.714 1.00 22.60 81 PRO A O 1
ATOM 706 N N . SER A 1 88 ? 8.423 23.327 -8.995 1.00 17.00 82 SER A N 1
ATOM 707 C CA . SER A 1 88 ? 7.303 22.690 -8.263 1.00 17.82 82 SER A CA 1
ATOM 708 C C . SER A 1 88 ? 7.155 23.231 -6.822 1.00 20.49 82 SER A C 1
ATOM 709 O O . SER A 1 88 ? 6.272 22.776 -6.067 1.00 20.76 82 SER A O 1
ATOM 712 N N . THR A 1 89 ? 8.018 24.189 -6.431 1.00 15.55 83 THR A N 1
ATOM 713 C CA . THR A 1 89 ? 7.927 24.882 -5.142 1.00 14.01 83 THR A CA 1
ATOM 714 C C . THR A 1 89 ? 7.677 26.355 -5.457 1.00 17.49 83 THR A C 1
ATOM 715 O O . THR A 1 89 ? 8.222 26.858 -6.450 1.00 18.92 83 THR A O 1
ATOM 719 N N . THR A 1 90 ? 6.829 27.036 -4.674 1.00 13.39 84 THR A N 1
ATOM 720 C CA . THR A 1 90 ? 6.609 28.470 -4.891 1.00 12.53 84 THR A CA 1
ATOM 721 C C . THR A 1 90 ? 7.619 29.228 -4.057 1.00 15.45 84 THR A C 1
ATOM 722 O O . THR A 1 90 ? 7.669 29.038 -2.846 1.00 14.56 84 THR A O 1
ATOM 726 N N . ILE A 1 91 ? 8.429 30.080 -4.686 1.00 13.81 85 ILE A N 1
ATOM 727 C CA . ILE A 1 91 ? 9.447 30.889 -3.999 1.00 13.44 85 ILE A CA 1
ATOM 728 C C . ILE A 1 91 ? 9.260 32.310 -4.416 1.00 16.63 85 ILE A C 1
ATOM 729 O O . ILE A 1 91 ? 9.176 32.601 -5.616 1.00 15.82 85 ILE A O 1
ATOM 734 N N . GLY A 1 92 ? 9.285 33.200 -3.433 1.00 14.35 86 GLY A N 1
ATOM 735 C CA . GLY A 1 92 ? 9.254 34.635 -3.686 1.00 13.80 86 GLY A CA 1
ATOM 736 C C . GLY A 1 92 ? 10.404 35.297 -2.953 1.00 14.41 86 GLY A C 1
ATOM 737 O O . GLY A 1 92 ? 10.733 34.948 -1.813 1.00 13.46 86 GLY A O 1
ATOM 738 N N . MET A 1 93 ? 11.062 36.239 -3.637 1.00 14.16 87 MET A N 1
ATOM 739 C CA A MET A 1 93 ? 12.108 37.051 -3.018 0.55 14.22 87 MET A CA 1
ATOM 740 C CA B MET A 1 93 ? 12.185 37.014 -3.140 0.45 13.80 87 MET A CA 1
ATOM 741 C C . MET A 1 93 ? 11.950 38.420 -3.627 1.00 19.25 87 MET A C 1
ATOM 742 O O . MET A 1 93 ? 12.270 38.662 -4.790 1.00 23.87 87 MET A O 1
ATOM 751 N N . ALA A 1 94 ? 11.265 39.268 -2.881 1.00 13.36 88 ALA A N 1
ATOM 752 C CA . ALA A 1 94 ? 10.938 40.598 -3.377 1.00 13.19 88 ALA A CA 1
ATOM 753 C C . ALA A 1 94 ? 11.571 41.663 -2.520 1.00 13.04 88 ALA A C 1
ATOM 754 O O . ALA A 1 94 ? 11.721 41.496 -1.306 1.00 12.95 88 ALA A O 1
ATOM 756 N N . ASN A 1 95 ? 11.928 42.785 -3.147 1.00 11.17 89 ASN A N 1
ATOM 757 C CA . ASN A 1 95 ? 12.564 43.882 -2.453 1.00 11.24 89 ASN A CA 1
ATOM 758 C C . ASN A 1 95 ? 11.968 45.183 -2.909 1.00 14.44 89 ASN A C 1
ATOM 759 O O . ASN A 1 95 ? 11.659 45.328 -4.094 1.00 13.43 89 ASN A O 1
ATOM 764 N N . SER A 1 96 ? 11.815 46.130 -1.981 1.00 11.82 90 SER A N 1
ATOM 765 C CA . SER A 1 96 ? 11.295 47.443 -2.319 1.00 11.81 90 SER A CA 1
ATOM 766 C C . SER A 1 96 ? 11.954 48.509 -1.484 1.00 13.83 90 SER A C 1
ATOM 767 O O . SER A 1 96 ? 12.390 48.247 -0.358 1.00 13.58 90 SER A O 1
ATOM 770 N N . ILE A 1 97 ? 12.054 49.719 -2.066 1.00 11.90 91 ILE A N 1
ATOM 771 C CA . ILE A 1 97 ? 12.577 50.877 -1.390 1.00 12.35 91 ILE A CA 1
ATOM 772 C C . ILE A 1 97 ? 11.560 51.983 -1.515 1.00 14.07 91 ILE A C 1
ATOM 773 O O . ILE A 1 97 ? 11.122 52.262 -2.624 1.00 14.55 91 ILE A O 1
ATOM 778 N N . TRP A 1 98 ? 11.142 52.554 -0.386 1.00 12.37 92 TRP A N 1
ATOM 779 C CA . TRP A 1 98 ? 10.115 53.595 -0.343 1.00 12.37 92 TRP A CA 1
ATOM 780 C C . TRP A 1 98 ? 10.744 54.819 0.257 1.00 12.77 92 TRP A C 1
ATOM 781 O O . TRP A 1 98 ? 11.259 54.704 1.372 1.00 13.37 92 TRP A O 1
ATOM 792 N N . TYR A 1 99 ? 10.755 55.976 -0.430 1.00 12.14 93 TYR A N 1
ATOM 793 C CA . TYR A 1 99 ? 11.437 57.118 0.185 1.00 13.29 93 TYR A CA 1
ATOM 794 C C . TYR A 1 99 ? 10.609 58.391 0.053 1.00 15.80 93 TYR A C 1
ATOM 795 O O . TYR A 1 99 ? 9.700 58.454 -0.776 1.00 15.75 93 TYR A O 1
ATOM 804 N N . LYS A 1 100 ? 10.920 59.389 0.888 1.00 13.72 94 LYS A N 1
ATOM 805 C CA . LYS A 1 100 ? 10.153 60.635 0.991 1.00 14.10 94 LYS A CA 1
ATOM 806 C C . LYS A 1 100 ? 10.183 61.427 -0.320 1.00 18.03 94 LYS A C 1
ATOM 807 O O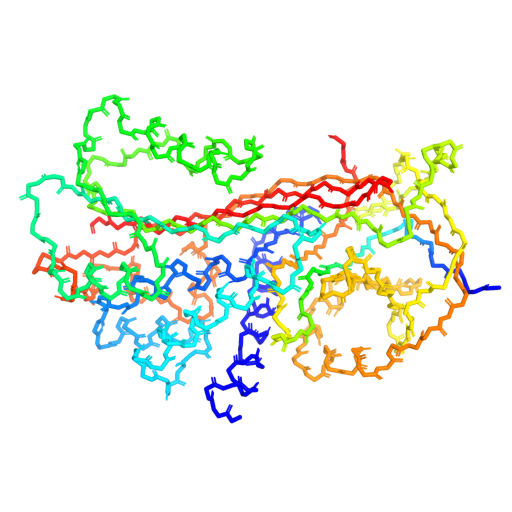 . LYS A 1 100 ? 11.246 61.886 -0.766 1.00 15.68 94 LYS A O 1
ATOM 813 N N . GLN A 1 101 ? 8.993 61.581 -0.949 1.00 15.98 95 GLN A N 1
ATOM 814 C CA A GLN A 1 101 ? 8.856 62.3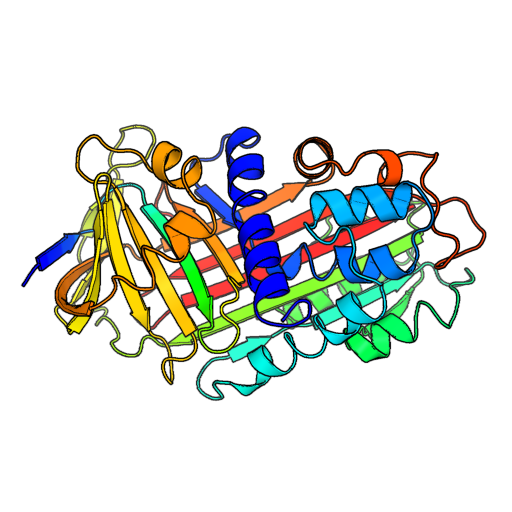33 -2.189 0.54 16.64 95 GLN A CA 1
ATOM 815 C CA B GLN A 1 101 ? 8.919 62.312 -2.203 0.46 16.46 95 GLN A CA 1
ATOM 816 C C . GLN A 1 101 ? 9.449 63.741 -2.010 1.00 19.52 95 GLN A C 1
ATOM 817 O O . GLN A 1 101 ? 9.199 64.389 -0.986 1.00 18.52 95 GLN A O 1
ATOM 828 N N . GLY A 1 102 ? 10.234 64.183 -2.981 1.00 18.66 96 GLY A N 1
ATOM 829 C CA . GLY A 1 102 ? 10.832 65.516 -2.960 1.00 19.71 96 GLY A CA 1
ATOM 830 C C . GLY A 1 102 ? 12.245 65.526 -2.406 1.00 24.33 96 GLY A C 1
ATOM 831 O O . GLY A 1 102 ? 12.976 66.511 -2.582 1.00 24.77 96 GLY A O 1
ATOM 832 N N . GLU A 1 103 ? 12.657 64.418 -1.757 1.00 20.39 97 GLU A N 1
ATOM 833 C CA . GLU A 1 103 ? 14.018 64.320 -1.235 1.00 20.36 97 GLU A CA 1
ATOM 834 C C . GLU A 1 103 ? 14.910 63.766 -2.318 1.00 24.55 97 GLU A C 1
ATOM 835 O O . GLU A 1 103 ? 14.450 63.021 -3.187 1.00 23.60 97 GLU A O 1
ATOM 841 N N . LEU A 1 104 ? 16.191 64.109 -2.261 1.00 23.40 98 LEU A N 1
ATOM 842 C CA . LEU A 1 104 ? 17.088 63.583 -3.269 1.00 24.90 98 LEU A CA 1
ATOM 843 C C . LEU A 1 104 ? 17.769 62.333 -2.717 1.00 26.83 98 LEU A C 1
ATOM 844 O O . LEU A 1 104 ? 18.335 62.344 -1.625 1.00 29.40 98 LEU A O 1
ATOM 849 N N . VAL A 1 105 ? 17.559 61.220 -3.401 1.00 19.84 99 VAL A N 1
ATOM 850 C CA . VAL A 1 105 ? 18.191 59.940 -3.088 1.00 17.69 99 VAL A CA 1
ATOM 851 C C . VAL A 1 105 ? 19.147 59.684 -4.245 1.00 21.54 99 VAL A C 1
ATOM 852 O O . VAL A 1 105 ? 18.725 59.798 -5.400 1.00 23.32 99 VAL A O 1
ATOM 856 N N . LYS A 1 106 ? 20.417 59.350 -3.948 1.00 18.02 100 LYS A N 1
ATOM 857 C CA . LYS A 1 106 ? 21.454 59.230 -4.983 1.00 17.06 100 LYS A CA 1
ATOM 858 C C . LYS A 1 106 ? 21.142 58.094 -5.942 1.00 19.41 100 LYS A C 1
ATOM 859 O O . LYS A 1 106 ? 20.819 56.976 -5.527 1.00 16.72 100 LYS A O 1
ATOM 865 N N . GLU A 1 107 ? 21.262 58.381 -7.244 1.00 18.94 101 GLU A N 1
ATOM 866 C CA . GLU A 1 107 ? 20.946 57.394 -8.279 1.00 18.83 101 GLU A CA 1
ATOM 867 C C . GLU A 1 107 ? 21.857 56.146 -8.233 1.00 19.80 101 GLU A C 1
ATOM 868 O O . GLU A 1 107 ? 21.297 55.058 -8.402 1.00 18.48 101 GLU A O 1
ATOM 874 N N . PRO A 1 108 ? 23.191 56.197 -7.975 1.00 16.08 102 PRO A N 1
ATOM 875 C CA . PRO A 1 108 ? 23.982 54.942 -7.951 1.00 16.15 102 PRO A CA 1
ATOM 876 C C . PRO A 1 108 ? 23.470 53.959 -6.892 1.00 16.16 102 PRO A C 1
ATOM 877 O O . PRO A 1 108 ? 23.448 52.745 -7.132 1.00 15.90 102 PRO A O 1
ATOM 881 N N . PHE A 1 109 ? 22.977 54.487 -5.742 1.00 14.45 103 PHE A N 1
ATOM 882 C CA . PHE A 1 109 ? 22.391 53.639 -4.676 1.00 13.68 103 PHE A CA 1
ATOM 883 C C . PHE A 1 109 ? 21.112 52.972 -5.177 1.00 15.51 103 PHE A C 1
ATOM 884 O O . PHE A 1 109 ? 20.946 51.744 -5.027 1.00 14.27 103 PHE A O 1
ATOM 892 N N . ILE A 1 110 ? 20.224 53.761 -5.793 1.00 13.45 104 ILE A N 1
ATOM 893 C CA A ILE A 1 110 ? 18.967 53.229 -6.345 0.62 13.77 104 ILE A CA 1
ATOM 894 C CA B ILE A 1 110 ? 18.974 53.227 -6.334 0.38 13.48 104 ILE A CA 1
ATOM 895 C C . ILE A 1 110 ? 19.274 52.175 -7.408 1.00 15.44 104 ILE A C 1
ATOM 896 O O . ILE A 1 110 ? 18.662 51.098 -7.406 1.00 14.47 104 ILE A O 1
ATOM 905 N N . LEU A 1 111 ? 20.202 52.488 -8.318 1.00 14.31 105 LEU A N 1
ATOM 906 C CA . LEU A 1 111 ? 20.474 51.544 -9.412 1.00 13.84 105 LEU A CA 1
ATOM 907 C C . LEU A 1 111 ? 21.137 50.263 -8.958 1.00 13.94 105 LEU A C 1
ATOM 908 O O . LEU A 1 111 ? 20.833 49.199 -9.512 1.00 13.88 105 LEU A O 1
ATOM 913 N N . ALA A 1 112 ? 22.023 50.339 -7.953 1.00 11.95 106 ALA A N 1
ATOM 914 C CA . ALA A 1 112 ? 22.623 49.105 -7.433 1.00 12.42 106 ALA A CA 1
ATOM 915 C C . ALA A 1 112 ? 21.526 48.201 -6.894 1.00 14.89 106 ALA A C 1
ATOM 916 O O . ALA A 1 112 ? 21.556 46.983 -7.106 1.00 14.07 106 ALA A O 1
ATOM 918 N N . ASN A 1 113 ? 20.562 48.799 -6.175 1.00 12.83 107 ASN A N 1
ATOM 919 C CA . ASN A 1 113 ? 19.479 48.019 -5.566 1.00 12.10 107 ASN A CA 1
ATOM 920 C C . ASN A 1 113 ? 18.490 47.517 -6.605 1.00 14.47 107 ASN A C 1
ATOM 921 O O . ASN A 1 113 ? 18.068 46.353 -6.519 1.00 12.91 107 ASN A O 1
ATOM 926 N N . ARG A 1 114 ? 18.193 48.311 -7.642 1.00 13.00 108 ARG A N 1
ATOM 927 C CA . ARG A 1 114 ? 17.342 47.801 -8.721 1.00 13.43 108 ARG A CA 1
ATOM 928 C C . ARG A 1 114 ? 18.022 46.613 -9.415 1.00 15.06 108 ARG A C 1
ATOM 929 O O . ARG A 1 114 ? 17.364 45.610 -9.755 1.00 14.50 108 ARG A O 1
ATOM 937 N N . THR A 1 115 ? 19.343 46.731 -9.620 1.00 13.29 109 THR A N 1
ATOM 938 C CA . THR A 1 115 ? 20.068 45.717 -10.387 1.00 12.11 109 THR A CA 1
ATOM 939 C C . THR A 1 115 ? 20.267 44.407 -9.653 1.00 15.32 109 THR A C 1
ATOM 940 O O . THR A 1 115 ? 19.975 43.331 -10.193 1.00 16.86 109 THR A O 1
ATOM 944 N N . HIS A 1 116 ? 20.827 44.481 -8.444 1.00 12.84 110 HIS A N 1
ATOM 945 C CA . HIS A 1 116 ? 21.241 43.272 -7.767 1.00 12.37 110 HIS A CA 1
ATOM 946 C C . HIS A 1 116 ? 20.190 42.691 -6.844 1.00 14.23 110 HIS A C 1
ATOM 947 O O . HIS A 1 116 ? 20.291 41.517 -6.511 1.00 15.02 110 HIS A O 1
ATOM 954 N N . TYR A 1 117 ? 19.155 43.475 -6.490 1.00 12.65 111 TYR A N 1
ATOM 955 C CA . TYR A 1 117 ? 18.092 43.020 -5.598 1.00 12.65 111 TYR A CA 1
ATOM 956 C C . TYR A 1 117 ? 16.710 43.112 -6.260 1.00 14.03 111 TYR A C 1
ATOM 957 O O . TYR A 1 117 ? 15.704 42.806 -5.618 1.00 13.29 111 TYR A O 1
ATOM 966 N N . ASP A 1 118 ? 16.653 43.538 -7.531 1.00 12.42 112 ASP A N 1
ATOM 967 C CA . ASP A 1 118 ? 15.382 43.761 -8.253 1.00 13.41 112 ASP A CA 1
ATOM 968 C C . ASP A 1 118 ? 14.454 44.649 -7.401 1.00 16.75 112 ASP A C 1
ATOM 969 O O . ASP A 1 118 ? 13.234 44.440 -7.347 1.00 16.62 112 ASP A O 1
ATOM 974 N N . ALA A 1 119 ? 15.048 45.625 -6.692 1.00 14.13 113 ALA A N 1
ATOM 975 C CA . ALA A 1 119 ? 14.267 46.472 -5.815 1.00 13.04 113 ALA A CA 1
ATOM 976 C C . ALA A 1 119 ? 13.304 47.349 -6.614 1.00 16.35 113 ALA A C 1
ATOM 977 O O . ALA A 1 119 ? 13.672 47.967 -7.622 1.00 15.60 113 ALA A O 1
ATOM 979 N N . GLU A 1 120 ? 12.044 47.344 -6.166 1.00 13.90 114 GLU A N 1
ATOM 980 C CA . GLU A 1 120 ? 10.987 48.236 -6.673 1.00 15.05 114 GLU A CA 1
ATOM 981 C C . GLU A 1 120 ? 11.110 49.522 -5.884 1.00 17.49 114 GLU A C 1
ATOM 982 O O . GLU A 1 120 ? 10.862 49.495 -4.667 1.00 17.81 114 GLU A O 1
ATOM 988 N N . VAL A 1 121 ? 11.418 50.637 -6.536 1.00 14.45 115 VAL A N 1
ATOM 989 C CA . VAL A 1 121 ? 11.699 51.917 -5.902 1.00 14.57 115 VAL A CA 1
ATOM 990 C C . VAL A 1 121 ? 10.533 52.869 -6.086 1.00 17.92 115 VAL A C 1
ATOM 991 O O . VAL A 1 121 ? 10.078 53.082 -7.209 1.00 17.80 115 VAL A O 1
ATOM 995 N N . LYS A 1 122 ? 10.064 53.433 -4.980 1.00 15.51 116 LYS A N 1
ATOM 996 C CA . LYS A 1 122 ? 8.907 54.339 -4.987 1.00 16.93 116 LYS A CA 1
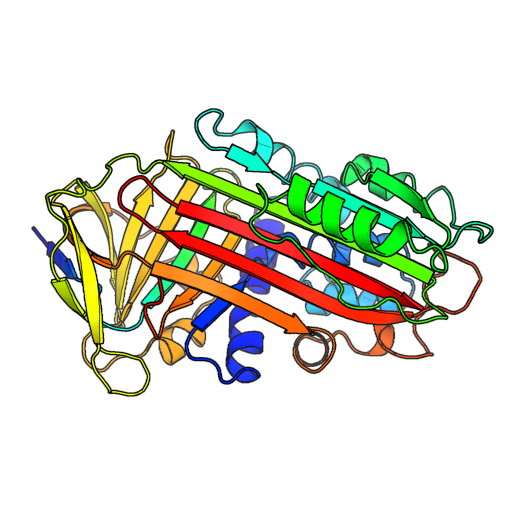ATOM 997 C C . LYS A 1 122 ? 9.143 55.564 -4.115 1.00 19.08 116 LYS A C 1
ATOM 998 O O . LYS A 1 122 ? 9.474 55.423 -2.937 1.00 16.95 116 LYS A O 1
ATOM 1004 N N . ALA A 1 123 ? 8.882 56.749 -4.665 1.00 18.20 117 ALA A N 1
ATOM 1005 C CA . ALA A 1 123 ? 8.933 58.027 -3.956 1.00 18.65 117 ALA A CA 1
ATOM 1006 C C . ALA A 1 123 ? 7.513 58.259 -3.489 1.00 21.33 117 ALA A C 1
ATOM 1007 O O . ALA A 1 123 ? 6.607 58.202 -4.313 1.00 21.84 117 ALA A O 1
ATOM 1009 N N . VAL A 1 124 ? 7.291 58.347 -2.174 1.00 14.98 118 VAL A N 1
ATOM 1010 C CA . VAL A 1 124 ? 5.938 58.443 -1.624 1.00 15.43 118 VAL A CA 1
ATOM 1011 C C . VAL A 1 124 ? 5.810 59.608 -0.672 1.00 17.73 118 VAL A C 1
ATOM 1012 O O . VAL A 1 124 ? 6.783 60.047 -0.068 1.00 16.68 118 VAL A O 1
ATOM 1016 N N . ASP A 1 125 ? 4.571 60.063 -0.488 1.00 16.69 119 ASP A N 1
ATOM 1017 C CA . ASP A 1 125 ? 4.238 61.099 0.454 1.00 15.03 119 ASP A CA 1
ATOM 1018 C C . ASP A 1 125 ? 3.887 60.379 1.736 1.00 16.43 119 ASP A C 1
ATOM 1019 O O . ASP A 1 125 ? 2.829 59.765 1.822 1.00 17.18 119 ASP A O 1
ATOM 1024 N N . PHE A 1 126 ? 4.796 60.394 2.724 1.00 15.58 120 PHE A N 1
ATOM 1025 C CA . PHE A 1 126 ? 4.551 59.623 3.944 1.00 15.75 120 PHE A CA 1
ATOM 1026 C C . PHE A 1 126 ? 3.370 60.148 4.743 1.00 20.19 120 PHE A C 1
ATOM 1027 O O . PHE A 1 126 ? 2.891 59.424 5.619 1.00 20.22 120 PHE A O 1
ATOM 1035 N N . SER A 1 127 ? 2.896 61.390 4.452 1.00 16.24 121 SER A N 1
ATOM 1036 C CA . SER A 1 127 ? 1.763 61.945 5.166 1.00 15.79 121 SER A CA 1
ATOM 1037 C C . SER A 1 127 ? 0.429 61.520 4.524 1.00 20.21 121 SER A C 1
ATOM 1038 O O . SER A 1 127 ? -0.624 61.782 5.109 1.00 19.81 121 SER A O 1
ATOM 1041 N N . SER A 1 128 ? 0.461 60.902 3.340 1.00 16.27 122 SER A N 1
ATOM 1042 C CA . SER A 1 128 ? -0.786 60.509 2.690 1.00 16.24 122 SER A CA 1
ATOM 1043 C C . SER A 1 128 ? -1.396 59.279 3.343 1.00 16.72 122 SER A C 1
ATOM 1044 O O . SER A 1 128 ? -0.697 58.274 3.512 1.00 15.75 122 SER A O 1
ATOM 1047 N N . PRO A 1 129 ? -2.731 59.286 3.576 1.00 14.88 123 PRO A N 1
ATOM 1048 C CA . PRO A 1 129 ? -3.395 58.066 4.065 1.00 14.78 123 PRO A CA 1
ATOM 1049 C C . PRO A 1 129 ? -3.235 56.871 3.130 1.00 16.67 123 PRO A C 1
ATOM 1050 O O . PRO A 1 129 ? -3.519 55.733 3.524 1.00 17.03 123 PRO A O 1
ATOM 1054 N N . ALA A 1 130 ? -2.786 57.103 1.863 1.00 15.60 124 ALA A N 1
ATOM 1055 C CA . ALA A 1 130 ? -2.589 56.008 0.916 1.00 15.58 124 ALA A CA 1
ATOM 1056 C C . ALA A 1 130 ? -1.264 55.244 1.139 1.00 16.06 124 ALA A C 1
ATOM 1057 O O . ALA A 1 130 ? -1.112 54.117 0.663 1.00 14.64 124 ALA A O 1
ATOM 1059 N N . THR A 1 131 ? -0.290 55.862 1.835 1.00 13.90 125 THR A N 1
ATOM 1060 C CA . THR A 1 131 ? 1.056 55.280 1.879 1.00 13.79 125 THR A CA 1
ATOM 1061 C C . THR A 1 131 ? 1.176 54.044 2.784 1.00 15.84 125 THR A C 1
ATOM 1062 O O . THR A 1 131 ? 1.713 53.028 2.320 1.00 14.69 125 THR A O 1
ATOM 1066 N N . LEU A 1 132 ? 0.659 54.098 4.028 1.00 14.75 126 LEU A N 1
ATOM 1067 C CA . LEU A 1 132 ? 0.735 52.911 4.895 1.00 15.13 126 LEU A CA 1
ATOM 1068 C C . LEU A 1 132 ? 0.019 51.692 4.238 1.00 15.50 126 LEU A C 1
ATOM 1069 O O . LEU A 1 132 ? 0.670 50.652 4.123 1.00 15.03 126 LEU A O 1
ATOM 1074 N N . PRO A 1 133 ? -1.208 51.805 3.656 1.00 13.86 127 PRO A N 1
ATOM 1075 C CA . PRO A 1 133 ? -1.799 50.623 2.995 1.00 14.65 127 PRO A CA 1
ATOM 1076 C C . PRO A 1 133 ? -1.049 50.201 1.720 1.00 16.55 127 PRO A C 1
ATOM 1077 O O . PRO A 1 133 ? -1.083 49.026 1.365 1.00 16.59 127 PRO A O 1
ATOM 1081 N N . ALA A 1 134 ? -0.366 51.147 1.027 1.00 13.70 128 ALA A N 1
ATOM 1082 C CA . ALA A 1 134 ? 0.425 50.755 -0.145 1.00 13.87 128 ALA A CA 1
ATOM 1083 C C . ALA A 1 134 ? 1.607 49.862 0.312 1.00 14.84 128 ALA A C 1
ATOM 1084 O O . ALA A 1 134 ? 1.847 48.801 -0.281 1.00 14.84 128 ALA A O 1
ATOM 1086 N N . ILE A 1 135 ? 2.298 50.262 1.421 1.00 12.30 129 ILE A N 1
ATOM 1087 C CA . ILE A 1 135 ? 3.435 49.501 1.915 1.00 11.96 129 ILE A CA 1
ATOM 1088 C C . ILE A 1 135 ? 2.944 48.167 2.456 1.00 13.84 129 ILE A C 1
ATOM 1089 O O . ILE A 1 135 ? 3.525 47.122 2.133 1.00 14.21 129 ILE A O 1
ATOM 1094 N N . ASN A 1 136 ? 1.930 48.186 3.322 1.00 12.75 130 ASN A N 1
ATOM 1095 C CA . ASN A 1 136 ? 1.465 46.922 3.907 1.00 12.62 130 ASN A CA 1
ATOM 1096 C C . ASN A 1 136 ? 0.827 46.004 2.855 1.00 13.97 130 ASN A C 1
ATOM 1097 O O . ASN A 1 136 ? 0.988 44.774 2.916 1.00 13.78 130 ASN A O 1
ATOM 1102 N N . GLY A 1 137 ? 0.158 46.602 1.872 1.00 13.35 131 GLY A N 1
ATOM 1103 C CA . GLY A 1 137 ? -0.442 45.858 0.759 1.00 13.15 131 GLY A CA 1
ATOM 1104 C C . GLY A 1 137 ? 0.632 45.186 -0.087 1.00 14.87 131 GLY A C 1
ATOM 1105 O O . GLY A 1 137 ? 0.435 44.064 -0.561 1.00 14.88 131 GLY A O 1
ATOM 1106 N N . TRP A 1 138 ? 1.789 45.854 -0.277 1.00 13.43 132 TRP A N 1
ATOM 1107 C CA . TRP A 1 138 ? 2.892 45.232 -1.015 1.00 13.60 132 TRP A CA 1
ATOM 1108 C C . TRP A 1 138 ? 3.346 43.989 -0.229 1.00 15.01 132 TRP A C 1
ATOM 1109 O O . TRP A 1 138 ? 3.585 42.925 -0.810 1.00 13.50 132 TRP A O 1
ATOM 1120 N N . CYS A 1 139 ? 3.498 44.126 1.105 1.00 13.37 133 CYS A N 1
ATOM 1121 C CA . CYS A 1 139 ? 3.912 42.968 1.918 1.00 13.16 133 CYS A CA 1
ATOM 1122 C C . CYS A 1 139 ? 2.933 41.824 1.774 1.00 14.89 133 CYS A C 1
ATOM 1123 O O . CYS A 1 139 ? 3.353 40.667 1.648 1.00 14.30 133 CYS A O 1
ATOM 1126 N N . ALA A 1 140 ? 1.629 42.133 1.825 1.00 13.57 134 ALA A N 1
ATOM 1127 C CA . ALA A 1 140 ? 0.616 41.078 1.667 1.00 14.03 134 ALA A CA 1
ATOM 1128 C C . ALA A 1 140 ? 0.754 40.416 0.282 1.00 16.14 134 ALA A C 1
ATOM 1129 O O . ALA A 1 140 ? 0.716 39.179 0.175 1.00 15.71 134 ALA A O 1
ATOM 1131 N N . GLN A 1 141 ? 0.943 41.223 -0.760 1.00 13.81 135 GLN A N 1
ATOM 1132 C CA . GLN A 1 141 ? 1.074 40.725 -2.130 1.00 13.62 135 GLN A CA 1
ATOM 1133 C C . GLN A 1 141 ? 2.276 39.773 -2.284 1.00 17.23 135 GLN A C 1
ATOM 1134 O O . GLN A 1 141 ? 2.205 38.828 -3.061 1.00 18.71 135 GLN A O 1
ATOM 1140 N N . LYS A 1 142 ? 3.380 40.038 -1.546 1.00 12.11 136 LYS A N 1
ATOM 1141 C CA . LYS A 1 142 ? 4.595 39.235 -1.668 1.00 11.96 136 LYS A CA 1
ATOM 1142 C C . LYS A 1 142 ? 4.675 38.089 -0.670 1.00 15.04 136 LYS A C 1
ATOM 1143 O O . LYS A 1 142 ? 5.681 37.366 -0.647 1.00 14.97 136 LYS A O 1
ATOM 1149 N N . THR A 1 143 ? 3.618 37.878 0.141 1.00 12.45 137 THR A N 1
ATOM 1150 C CA . THR A 1 143 ? 3.635 36.793 1.128 1.00 12.03 137 THR A CA 1
ATOM 1151 C C . THR A 1 143 ? 2.344 35.971 1.089 1.00 14.12 137 THR A C 1
ATOM 1152 O O . THR A 1 143 ? 2.004 35.333 2.086 1.00 14.34 137 THR A O 1
ATOM 1156 N N . ASN A 1 144 ? 1.613 35.993 -0.042 1.00 12.95 138 ASN A N 1
ATOM 1157 C CA . ASN A 1 144 ? 0.335 35.263 -0.185 1.00 13.14 138 ASN A CA 1
ATOM 1158 C C . ASN A 1 144 ? -0.620 35.638 0.959 1.00 15.06 138 ASN A C 1
ATOM 1159 O O . ASN A 1 144 ? -1.337 34.785 1.511 1.00 15.69 138 ASN A O 1
ATOM 1164 N N . ASP A 1 145 ? -0.601 36.931 1.343 1.00 14.02 139 ASP A N 1
ATOM 1165 C CA . ASP A 1 145 ? -1.460 37.494 2.394 1.00 14.81 139 ASP A CA 1
ATOM 1166 C C . ASP A 1 145 ? -1.195 36.886 3.781 1.00 17.39 139 ASP A C 1
ATOM 1167 O O . ASP A 1 145 ? -2.059 36.990 4.670 1.00 17.40 139 ASP A O 1
ATOM 1172 N N . LYS A 1 146 ? 0.021 36.315 3.996 1.00 14.84 140 LYS A N 1
ATOM 1173 C CA . LYS A 1 146 ? 0.356 35.729 5.308 1.00 14.07 140 LYS A CA 1
ATOM 1174 C C . LYS A 1 146 ? 0.948 36.761 6.254 1.00 16.72 140 LYS A C 1
ATOM 1175 O O . LYS A 1 146 ? 0.846 36.587 7.478 1.00 17.26 140 LYS A O 1
ATOM 1181 N N . ILE A 1 147 ? 1.568 37.828 5.714 1.00 13.96 141 ILE A N 1
ATOM 1182 C CA . ILE A 1 147 ? 2.068 38.949 6.501 1.00 14.25 141 ILE A CA 1
ATOM 1183 C C . ILE A 1 147 ? 1.398 40.158 5.882 1.00 16.54 141 ILE A C 1
ATOM 1184 O O . ILE A 1 147 ? 1.810 40.593 4.807 1.00 17.05 141 ILE A O 1
ATOM 1189 N N . THR A 1 148 ? 0.339 40.654 6.531 1.00 15.56 142 THR A N 1
ATOM 1190 C CA . THR A 1 148 ? -0.488 41.698 5.917 1.00 15.32 142 THR A CA 1
ATOM 1191 C C . THR A 1 148 ? -0.112 43.081 6.358 1.00 16.69 142 THR A C 1
ATOM 1192 O O . THR A 1 148 ? -0.542 44.050 5.733 1.00 16.31 142 THR A O 1
ATOM 1196 N N . LYS A 1 149 ? 0.668 43.187 7.432 1.00 14.66 143 LYS A N 1
ATOM 1197 C CA . LYS A 1 149 ? 1.149 44.489 7.896 1.00 15.79 143 LYS A CA 1
ATOM 1198 C C . LYS A 1 149 ? 2.572 44.365 8.371 1.00 18.18 143 LYS A C 1
ATOM 1199 O O . LYS A 1 149 ? 2.873 43.483 9.187 1.00 19.08 143 LYS A O 1
ATOM 1205 N N . ILE A 1 150 ? 3.455 45.222 7.893 1.00 12.99 144 ILE A N 1
ATOM 1206 C CA . ILE A 1 150 ? 4.804 45.305 8.455 1.00 12.21 144 ILE A CA 1
ATOM 1207 C C . ILE A 1 150 ? 4.898 46.516 9.383 1.00 16.13 144 ILE A C 1
ATOM 1208 O O . ILE A 1 150 ? 5.696 46.514 10.333 1.00 15.57 144 ILE A O 1
ATOM 1213 N N . LEU A 1 151 ? 4.067 47.530 9.135 1.00 14.07 145 LEU A N 1
ATOM 1214 C CA . LEU A 1 151 ? 4.036 48.746 9.948 1.00 15.00 145 LEU A CA 1
ATOM 1215 C C . LEU A 1 151 ? 2.651 49.041 10.473 1.00 16.58 145 LEU A C 1
ATOM 1216 O O . LEU A 1 151 ? 1.679 48.900 9.742 1.00 15.24 145 LEU A O 1
ATOM 1221 N N . ASP A 1 152 ? 2.544 49.500 11.727 1.00 14.90 146 ASP A N 1
ATOM 1222 C CA . ASP A 1 152 ? 1.284 50.026 12.259 1.00 14.74 146 ASP A CA 1
ATOM 1223 C C . ASP A 1 152 ? 1.280 51.540 12.178 1.00 18.67 146 ASP A C 1
ATOM 1224 O O . ASP A 1 152 ? 0.227 52.178 12.245 1.00 17.71 146 ASP A O 1
ATOM 1229 N N . TYR A 1 153 ? 2.465 52.140 12.087 1.00 17.48 147 TYR A N 1
ATOM 1230 C CA . TYR A 1 153 ? 2.555 53.595 12.002 1.00 17.98 147 TYR A CA 1
ATOM 1231 C C . TYR A 1 153 ? 3.820 53.989 11.270 1.00 20.64 147 TYR A C 1
ATOM 1232 O O . TYR A 1 153 ? 4.793 53.218 11.235 1.00 19.12 147 TYR A O 1
ATOM 1241 N N . ILE A 1 154 ? 3.801 55.196 10.703 1.00 18.67 148 ILE A N 1
ATOM 1242 C CA . ILE A 1 154 ? 4.934 55.808 10.015 1.00 17.29 148 ILE A CA 1
ATOM 1243 C C . ILE A 1 154 ? 5.267 57.055 10.817 1.00 19.46 148 ILE A C 1
ATOM 1244 O O . ILE A 1 154 ? 4.392 57.904 10.963 1.00 20.96 148 ILE A O 1
ATOM 1249 N N . PRO A 1 155 ? 6.478 57.169 11.412 1.00 17.82 149 PRO A N 1
ATOM 1250 C CA . PRO A 1 155 ? 6.806 58.407 12.148 1.00 19.10 149 PRO A CA 1
ATOM 1251 C C . PRO A 1 155 ? 6.810 59.592 11.192 1.00 22.26 149 PRO A C 1
ATOM 1252 O O . PRO A 1 155 ? 7.134 59.430 10.016 1.00 20.67 149 PRO A O 1
ATOM 1256 N N . GLY A 1 156 ? 6.440 60.768 11.695 1.00 22.54 150 GLY A N 1
ATOM 1257 C CA . GLY A 1 156 ? 6.359 61.983 10.883 1.00 23.78 150 GLY A CA 1
ATOM 1258 C C . GLY A 1 156 ? 7.605 62.348 10.100 1.00 27.84 150 GLY A C 1
ATOM 1259 O O . GLY A 1 156 ? 7.500 62.903 9.000 1.00 29.05 150 GLY A O 1
ATOM 1260 N N . ASN A 1 157 ? 8.785 62.001 10.644 1.00 21.89 151 ASN A N 1
ATOM 1261 C CA . ASN A 1 157 ? 10.083 62.296 10.047 1.00 21.97 151 ASN A CA 1
ATOM 1262 C C . ASN A 1 157 ? 10.685 61.075 9.317 1.00 22.16 151 ASN A C 1
ATOM 1263 O O . ASN A 1 157 ? 11.904 61.016 9.121 1.00 20.71 151 ASN A O 1
ATOM 1268 N N . ALA A 1 158 ? 9.838 60.109 8.893 1.00 17.63 152 ALA A N 1
ATOM 1269 C CA . ALA A 1 158 ? 10.380 58.972 8.129 1.00 16.43 152 ALA A CA 1
ATOM 1270 C C . ALA A 1 158 ? 11.075 59.460 6.854 1.00 18.69 152 ALA A C 1
ATOM 1271 O O . ALA A 1 158 ? 10.605 60.404 6.199 1.00 17.36 152 ALA A O 1
ATOM 1273 N N . PHE A 1 159 ? 12.191 58.798 6.484 1.00 14.96 153 PHE A N 1
ATOM 1274 C CA . PHE A 1 159 ? 12.895 59.169 5.268 1.00 14.27 153 PHE A CA 1
ATOM 1275 C C . PHE A 1 159 ? 12.828 58.040 4.245 1.00 14.04 153 PHE A C 1
ATOM 1276 O O . PHE A 1 159 ? 12.607 58.276 3.051 1.00 13.60 153 PHE A O 1
ATOM 1284 N N . MET A 1 160 ? 13.097 56.804 4.694 1.00 12.73 154 MET A N 1
ATOM 1285 C CA . MET A 1 160 ? 13.120 55.677 3.781 1.00 12.45 154 MET A CA 1
ATOM 1286 C C . MET A 1 160 ? 12.796 54.370 4.484 1.00 13.76 154 MET A C 1
ATOM 1287 O O . MET A 1 160 ? 13.164 54.170 5.652 1.00 13.67 154 MET A O 1
ATOM 1292 N N . TYR A 1 161 ? 12.143 53.468 3.754 1.00 11.81 155 TYR A N 1
ATOM 1293 C CA . TYR A 1 161 ? 11.986 52.062 4.125 1.00 11.40 155 TYR A CA 1
ATOM 1294 C C . TYR A 1 161 ? 12.658 51.211 3.066 1.00 13.40 155 TYR A C 1
ATOM 1295 O O . TYR A 1 161 ? 12.429 51.395 1.866 1.00 12.64 155 TYR A O 1
ATOM 1304 N N . LEU A 1 162 ? 13.436 50.226 3.512 1.00 11.96 156 LEU A N 1
ATOM 1305 C CA . LEU A 1 162 ? 14.008 49.219 2.620 1.00 11.64 156 LEU A CA 1
ATOM 1306 C C . LEU A 1 162 ? 13.412 47.911 3.104 1.00 12.36 156 LEU A C 1
ATOM 1307 O O . LEU A 1 162 ? 13.601 47.533 4.264 1.00 12.29 156 LEU A O 1
ATOM 1312 N N . ILE A 1 163 ? 12.628 47.268 2.265 1.00 10.27 157 ILE A N 1
ATOM 1313 C CA . ILE A 1 163 ? 11.826 46.110 2.687 1.00 11.08 157 ILE A CA 1
ATOM 1314 C C . ILE A 1 163 ? 12.119 44.913 1.824 1.00 13.13 157 ILE A C 1
ATOM 1315 O O . ILE A 1 163 ? 12.148 45.002 0.596 1.00 12.66 157 ILE A O 1
ATOM 1320 N N . ASN A 1 164 ? 12.329 43.773 2.487 1.00 10.87 158 ASN A N 1
ATOM 1321 C CA . ASN A 1 164 ? 12.494 42.495 1.833 1.00 10.25 158 ASN A CA 1
ATOM 1322 C C . ASN A 1 164 ? 11.355 41.576 2.226 1.00 10.98 158 ASN A C 1
ATOM 1323 O O . ASN A 1 164 ? 10.968 41.582 3.406 1.00 11.77 158 ASN A O 1
ATOM 1328 N N . ALA A 1 165 ? 10.860 40.751 1.310 1.00 11.19 159 ALA A N 1
ATOM 1329 C CA . ALA A 1 165 ? 9.842 39.736 1.611 1.00 11.70 159 ALA A CA 1
ATOM 1330 C C . ALA A 1 165 ? 10.280 38.407 1.003 1.00 13.78 159 ALA A C 1
ATOM 1331 O O . ALA A 1 165 ? 10.531 38.345 -0.210 1.00 13.68 159 ALA A O 1
ATOM 1333 N N . VAL A 1 166 ? 10.427 37.376 1.839 1.00 11.76 160 VAL A N 1
ATOM 1334 C CA . VAL A 1 166 ? 10.754 36.008 1.386 1.00 11.34 160 VAL A CA 1
ATOM 1335 C C . VAL A 1 166 ? 9.497 35.177 1.528 1.00 13.16 160 VAL A C 1
ATOM 1336 O O . VAL A 1 166 ? 8.864 35.231 2.585 1.00 13.74 160 VAL A O 1
ATOM 1340 N N . TYR A 1 167 ? 9.144 34.383 0.505 1.00 12.09 161 TYR A N 1
ATOM 1341 C CA . TYR A 1 167 ? 7.957 33.559 0.568 1.00 11.58 161 TYR A CA 1
ATOM 1342 C C . TYR A 1 167 ? 8.317 32.163 0.133 1.00 12.21 161 TYR A C 1
ATOM 1343 O O . TYR A 1 167 ? 9.061 31.985 -0.842 1.00 13.35 161 TYR A O 1
ATOM 1352 N N . PHE A 1 168 ? 7.730 31.182 0.814 1.00 11.34 162 PHE A N 1
ATOM 1353 C CA . PHE A 1 168 ? 8.000 29.780 0.471 1.00 12.29 162 PHE A CA 1
ATOM 1354 C C . PHE A 1 168 ? 6.724 28.975 0.593 1.00 12.16 162 PHE A C 1
ATOM 1355 O O . PHE A 1 168 ? 6.055 29.052 1.632 1.00 12.27 162 PHE A O 1
ATOM 1363 N N . LYS A 1 169 ? 6.396 28.182 -0.409 1.00 12.08 163 LYS A N 1
ATOM 1364 C CA . LYS A 1 169 ? 5.296 27.237 -0.253 1.00 12.06 163 LYS A CA 1
ATOM 1365 C C . LYS A 1 169 ? 5.719 25.959 -0.942 1.00 14.52 163 LYS A C 1
ATOM 1366 O O . LYS A 1 169 ? 5.834 25.909 -2.173 1.00 14.87 163 LYS A O 1
ATOM 1372 N N . GLY A 1 170 ? 5.991 24.941 -0.145 1.00 13.50 164 GLY A N 1
ATOM 1373 C CA . GLY A 1 170 ? 6.430 23.654 -0.662 1.00 13.59 164 GLY A CA 1
ATOM 1374 C C . GLY A 1 170 ? 5.456 22.549 -0.336 1.00 14.43 164 GLY A C 1
ATOM 1375 O O . GLY A 1 170 ? 4.768 22.604 0.702 1.00 13.51 164 GLY A O 1
ATOM 1376 N N . ILE A 1 171 ? 5.461 21.513 -1.185 1.00 12.89 165 ILE A N 1
ATOM 1377 C CA . ILE A 1 171 ? 4.645 20.319 -1.018 1.00 13.22 165 ILE A CA 1
ATOM 1378 C C . ILE A 1 171 ? 5.596 19.197 -0.676 1.00 15.25 165 ILE A C 1
ATOM 1379 O O . ILE A 1 171 ? 6.569 18.987 -1.394 1.00 14.89 165 ILE A O 1
ATOM 1384 N N . TRP A 1 172 ? 5.347 18.479 0.421 1.00 14.18 166 TRP A N 1
ATOM 1385 C CA . TRP A 1 172 ? 6.220 17.364 0.784 1.00 14.67 166 TRP A CA 1
ATOM 1386 C C . TRP A 1 172 ? 6.360 16.394 -0.362 1.00 16.93 166 TRP A C 1
ATOM 1387 O O . TRP A 1 172 ? 5.368 16.109 -1.061 1.00 15.70 166 TRP A O 1
ATOM 1398 N N . VAL A 1 173 ? 7.575 15.844 -0.539 1.00 15.75 167 VAL A N 1
ATOM 1399 C CA . VAL A 1 173 ? 7.766 14.737 -1.506 1.00 15.25 167 VAL A CA 1
ATOM 1400 C C . VAL A 1 173 ? 6.846 13.582 -1.062 1.00 17.97 167 VAL A C 1
ATOM 1401 O O . VAL A 1 173 ? 6.185 12.968 -1.907 1.00 18.72 167 VAL A O 1
ATOM 1405 N N . THR A 1 174 ? 6.808 13.319 0.257 1.00 14.69 168 THR A N 1
ATOM 1406 C CA A THR A 1 174 ? 5.985 12.268 0.844 0.44 14.51 168 THR A CA 1
ATOM 1407 C CA B THR A 1 174 ? 5.923 12.283 0.801 0.56 14.91 168 THR A CA 1
ATOM 1408 C C . THR A 1 174 ? 4.978 12.954 1.805 1.00 17.34 168 THR A C 1
ATOM 1409 O O . THR A 1 174 ? 5.327 13.248 2.946 1.00 17.42 168 THR A O 1
ATOM 1416 N N . GLN A 1 175 ? 3.779 13.253 1.324 1.00 16.08 169 GLN A N 1
ATOM 1417 C CA . GLN A 1 175 ? 2.779 13.909 2.157 1.00 15.74 169 GLN A CA 1
ATOM 1418 C C . GLN A 1 175 ? 2.226 12.966 3.219 1.00 18.71 169 GLN A C 1
ATOM 1419 O O . GLN A 1 175 ? 2.276 11.729 3.093 1.00 19.41 169 GLN A O 1
ATOM 1425 N N . PHE A 1 176 ? 1.740 13.564 4.281 1.00 15.52 170 PHE A N 1
ATOM 1426 C CA . PHE A 1 176 ? 0.950 12.868 5.279 1.00 15.58 170 PHE A CA 1
ATOM 1427 C C . PHE A 1 176 ? -0.480 12.822 4.770 1.00 18.39 170 PHE A C 1
ATOM 1428 O O . PHE A 1 176 ? -0.904 13.715 4.017 1.00 18.49 170 PHE A O 1
ATOM 1436 N N . LYS A 1 177 ? -1.244 11.818 5.213 1.00 19.14 171 LYS A N 1
ATOM 1437 C CA . LYS A 1 177 ? -2.674 11.793 4.898 1.00 19.03 171 LYS A CA 1
ATOM 1438 C C . LYS A 1 177 ? -3.420 12.343 6.099 1.00 21.02 171 LYS A C 1
ATOM 1439 O O . LYS A 1 177 ? -3.169 11.875 7.222 1.00 19.35 171 LYS A O 1
ATOM 1445 N N . LYS A 1 178 ? -4.332 13.335 5.889 1.00 19.58 172 LYS A N 1
ATOM 1446 C CA A LYS A 1 178 ? -5.101 13.940 6.983 0.48 18.62 172 LYS A CA 1
ATOM 1447 C CA B LYS A 1 178 ? -5.092 13.937 6.995 0.52 18.72 172 LYS A CA 1
ATOM 1448 C C . LYS A 1 178 ? -5.861 12.873 7.782 1.00 19.46 172 LYS A C 1
ATOM 1449 O O . LYS A 1 178 ? -6.040 13.021 8.988 1.00 19.11 172 LYS A O 1
ATOM 1460 N N . SER A 1 179 ? -6.312 11.787 7.110 1.00 16.22 173 SER A N 1
ATOM 1461 C CA . SER A 1 179 ? -7.045 10.717 7.792 1.00 15.84 173 SER A CA 1
ATOM 1462 C C . SER A 1 179 ? -6.164 9.934 8.800 1.00 19.48 173 SER A C 1
ATOM 1463 O O . SER A 1 179 ? -6.711 9.200 9.638 1.00 20.64 173 SER A O 1
ATOM 1466 N N . ASP A 1 180 ? -4.813 10.119 8.734 1.00 17.53 174 ASP A N 1
ATOM 1467 C CA . ASP A 1 180 ? -3.883 9.473 9.681 1.00 17.06 174 ASP A CA 1
ATOM 1468 C C . ASP A 1 180 ? -3.512 10.381 10.844 1.00 19.65 174 ASP A C 1
ATOM 1469 O O . ASP A 1 180 ? -2.835 9.925 11.785 1.00 20.63 174 ASP A O 1
ATOM 1474 N N . THR A 1 181 ? -3.935 11.650 10.785 1.00 16.69 175 THR A N 1
ATOM 1475 C CA . THR A 1 181 ? -3.668 12.614 11.858 1.00 16.88 175 THR A CA 1
ATOM 1476 C C . THR A 1 181 ? -4.578 12.269 13.033 1.00 21.84 175 THR A C 1
ATOM 1477 O O . THR A 1 181 ? -5.780 12.043 12.846 1.00 22.73 175 THR A O 1
ATOM 1481 N N . LYS A 1 182 ? -3.989 12.203 14.246 1.00 19.33 176 LYS A N 1
ATOM 1482 C CA A LYS A 1 182 ? -4.725 11.833 15.454 0.50 19.37 176 LYS A CA 1
ATOM 1483 C CA B LYS A 1 182 ? -4.745 11.847 15.445 0.50 19.54 176 LYS A CA 1
ATOM 1484 C C . LYS A 1 182 ? -4.444 12.818 16.578 1.00 20.87 176 LYS A C 1
ATOM 1485 O O . LYS A 1 182 ? -3.374 13.454 16.613 1.00 19.78 176 LYS A O 1
ATOM 1496 N N . ARG A 1 183 ? -5.377 12.937 17.517 1.00 18.81 177 ARG A N 1
ATOM 1497 C CA . ARG A 1 183 ? -5.141 13.788 18.682 1.00 19.37 177 ARG A CA 1
ATOM 1498 C C . ARG A 1 183 ? -4.098 13.089 19.550 1.00 21.08 177 ARG A C 1
ATOM 1499 O O . ARG A 1 183 ? -4.201 11.874 19.785 1.00 21.88 177 ARG A O 1
ATOM 1507 N N . ALA A 1 184 ? -3.088 13.839 20.007 1.00 18.25 178 ALA A N 1
ATOM 1508 C CA . ALA A 1 184 ? -2.034 13.250 20.830 1.00 18.38 178 ALA A CA 1
ATOM 1509 C C . ALA A 1 184 ? -1.401 14.314 21.710 1.00 18.38 178 ALA A C 1
ATOM 1510 O O . ALA A 1 184 ? -1.399 15.492 21.333 1.00 19.39 178 ALA A O 1
ATOM 1512 N N . PRO A 1 185 ? -0.769 13.906 22.823 1.00 17.46 179 PRO A N 1
ATOM 1513 C CA . PRO A 1 185 ? -0.106 14.900 23.678 1.00 16.90 179 PRO A CA 1
ATOM 1514 C C . PRO A 1 185 ? 1.223 15.419 23.101 1.00 19.80 179 PRO A C 1
ATOM 1515 O O . PRO A 1 185 ? 1.921 14.719 22.372 1.00 20.43 179 PRO A O 1
ATOM 1519 N N . PHE A 1 186 ? 1.526 16.689 23.389 1.00 16.29 180 PHE A N 1
ATOM 1520 C CA . PHE A 1 186 ? 2.774 17.339 23.053 1.00 15.52 180 PHE A CA 1
ATOM 1521 C C . PHE A 1 186 ? 3.234 18.039 24.322 1.00 18.06 180 PHE A C 1
ATOM 1522 O O . PHE A 1 186 ? 2.455 18.814 24.907 1.00 16.65 180 PHE A O 1
ATOM 1530 N N . ARG A 1 187 ? 4.481 17.782 24.752 1.00 17.79 181 ARG A N 1
ATOM 1531 C CA A ARG A 1 187 ? 5.063 18.393 25.951 0.52 18.12 181 ARG A CA 1
ATOM 1532 C CA B ARG A 1 187 ? 4.986 18.433 25.964 0.48 18.17 181 ARG A CA 1
ATOM 1533 C C . ARG A 1 187 ? 5.626 19.764 25.589 1.00 19.88 181 ARG A C 1
ATOM 1534 O O . ARG A 1 187 ? 6.533 19.828 24.765 1.00 19.32 181 ARG A O 1
ATOM 1549 N N . LYS A 1 188 ? 5.093 20.842 26.164 1.00 15.95 182 LYS A N 1
ATOM 1550 C CA . LYS A 1 188 ? 5.556 22.178 25.901 1.00 15.21 182 LYS A CA 1
ATOM 1551 C C . LYS A 1 188 ? 6.871 22.496 26.613 1.00 17.32 182 LYS A C 1
ATOM 1552 O O . LYS A 1 188 ? 7.248 21.843 27.602 1.00 17.00 182 LYS A O 1
ATOM 1558 N N . ALA A 1 189 ? 7.552 23.547 26.126 1.00 15.92 183 ALA A N 1
ATOM 1559 C CA . ALA A 1 189 ? 8.793 24.015 26.746 1.00 15.55 183 ALA A CA 1
ATOM 1560 C C . ALA A 1 189 ? 8.594 24.400 28.216 1.00 17.75 183 ALA A C 1
ATOM 1561 O O . ALA A 1 189 ? 9.516 24.234 29.013 1.00 17.17 183 ALA A O 1
ATOM 1563 N N . ASP A 1 190 ? 7.385 24.857 28.597 1.00 16.07 184 ASP A N 1
ATOM 1564 C CA . ASP A 1 190 ? 7.146 25.241 29.993 1.00 15.97 184 ASP A CA 1
ATOM 1565 C C . ASP A 1 190 ? 6.784 24.047 30.912 1.00 18.11 184 ASP A C 1
ATOM 1566 O O . ASP A 1 190 ? 6.495 24.244 32.099 1.00 18.35 184 ASP A O 1
ATOM 1571 N N . GLY A 1 191 ? 6.834 22.822 30.369 1.00 16.58 185 GLY A N 1
ATOM 1572 C CA . GLY A 1 191 ? 6.555 21.633 31.169 1.00 17.61 185 GLY A CA 1
ATOM 1573 C C . GLY A 1 191 ? 5.127 21.121 31.168 1.00 20.33 185 GLY A C 1
ATOM 1574 O O . GLY A 1 191 ? 4.902 19.964 31.530 1.00 21.38 185 GLY A O 1
ATOM 1575 N N . THR A 1 192 ? 4.154 21.966 30.744 1.00 17.28 186 THR A N 1
ATOM 1576 C CA . THR A 1 192 ? 2.754 21.538 30.639 1.00 17.63 186 THR A CA 1
ATOM 1577 C C . THR A 1 192 ? 2.647 20.707 29.375 1.00 19.38 186 THR A C 1
ATOM 1578 O O . THR A 1 192 ? 3.551 20.716 28.552 1.00 21.31 186 THR A O 1
ATOM 1582 N N . THR A 1 193 ? 1.577 19.946 29.238 1.00 17.36 187 THR A N 1
ATOM 1583 C CA . THR A 1 193 ? 1.323 19.148 28.053 1.00 16.33 187 THR A CA 1
ATOM 1584 C C . THR A 1 193 ? 0.035 19.670 27.437 1.00 20.01 187 THR A C 1
ATOM 1585 O O . THR A 1 193 ? -0.888 20.078 28.158 1.00 19.80 187 THR A O 1
ATOM 1589 N N . GLN A 1 194 ? -0.024 19.652 26.117 1.00 17.87 188 GLN A N 1
ATOM 1590 C CA . GLN A 1 194 ? -1.194 20.092 25.384 1.00 17.48 188 GLN A CA 1
ATOM 1591 C C . GLN A 1 194 ? -1.628 18.980 24.437 1.00 20.48 188 GLN A C 1
ATOM 1592 O O . GLN A 1 194 ? -0.844 18.075 24.148 1.00 20.08 188 GLN A O 1
ATOM 1598 N N . GLU A 1 195 ? -2.862 19.043 23.939 1.00 19.10 189 GLU A N 1
ATOM 1599 C CA . GLU A 1 195 ? -3.302 18.061 22.964 1.00 18.88 189 GLU A CA 1
ATOM 1600 C C . GLU A 1 195 ? -3.231 18.696 21.594 1.00 20.84 189 GLU A C 1
ATOM 1601 O O . GLU A 1 195 ? -3.738 19.803 21.398 1.00 21.03 189 GLU A O 1
ATOM 1607 N N . VAL A 1 196 ? -2.590 18.008 20.661 1.00 17.20 190 VAL A N 1
ATOM 1608 C CA . VAL A 1 196 ? -2.378 18.526 19.302 1.00 15.96 190 VAL A CA 1
ATOM 1609 C C . VAL A 1 196 ? -2.899 17.573 18.221 1.00 18.37 190 VAL A C 1
ATOM 1610 O O . VAL A 1 196 ? -3.234 16.424 18.502 1.00 18.64 190 VAL A O 1
ATOM 1614 N N . ASN A 1 197 ? -2.876 18.055 16.966 1.00 16.38 191 ASN A N 1
ATOM 1615 C CA . ASN A 1 197 ? -3.217 17.234 15.813 1.00 16.36 191 ASN A CA 1
ATOM 1616 C C . ASN A 1 197 ? -1.898 16.665 15.320 1.00 17.68 191 ASN A C 1
ATOM 1617 O O . ASN A 1 197 ? -1.092 17.394 14.724 1.00 16.83 191 ASN A O 1
ATOM 1622 N N . MET A 1 198 ? -1.620 15.411 15.704 1.00 15.82 192 MET A N 1
ATOM 1623 C CA . MET A 1 198 ? -0.354 14.751 15.412 1.00 15.13 192 MET A CA 1
ATOM 1624 C C . MET A 1 198 ? -0.430 13.990 14.120 1.00 18.39 192 MET A C 1
ATOM 1625 O O . MET A 1 198 ? -1.091 12.950 14.031 1.00 18.13 192 MET A O 1
ATOM 1630 N N . MET A 1 199 ? 0.281 14.497 13.119 1.00 15.70 193 MET A N 1
ATOM 1631 C CA . MET A 1 199 ? 0.372 13.872 11.802 1.00 14.30 193 MET A CA 1
ATOM 1632 C C . MET A 1 199 ? 1.237 12.635 11.899 1.00 17.02 193 MET A C 1
ATOM 1633 O O . MET A 1 199 ? 2.111 12.580 12.773 1.00 16.89 193 MET A O 1
ATOM 1638 N N . ALA A 1 200 ? 0.976 11.627 11.072 1.00 16.78 194 ALA A N 1
ATOM 1639 C CA . ALA A 1 200 ? 1.739 10.389 11.142 1.00 16.81 194 ALA A CA 1
ATOM 1640 C C . ALA A 1 200 ? 1.941 9.764 9.777 1.00 20.09 194 ALA A C 1
ATOM 1641 O O . ALA A 1 200 ? 1.022 9.757 8.962 1.00 20.66 194 ALA A O 1
ATOM 1643 N N . GLN A 1 201 ? 3.128 9.202 9.551 1.00 18.30 195 GLN A N 1
ATOM 1644 C CA . GLN A 1 201 ? 3.417 8.426 8.348 1.00 18.26 195 GLN A CA 1
ATOM 1645 C C . GLN A 1 201 ? 4.659 7.605 8.579 1.00 22.54 195 GLN A C 1
ATOM 1646 O O . GLN A 1 201 ? 5.421 7.892 9.505 1.00 23.43 195 GLN A O 1
ATOM 1652 N N . LYS A 1 202 ? 4.824 6.545 7.785 1.00 20.76 196 LYS A N 1
ATOM 1653 C CA . LYS A 1 202 ? 6.033 5.726 7.833 1.00 19.68 196 LYS A CA 1
ATOM 1654 C C . LYS A 1 202 ? 6.611 5.746 6.433 1.00 24.16 196 LYS A C 1
ATOM 1655 O O . LYS A 1 202 ? 5.928 5.316 5.501 1.00 24.46 196 LYS A O 1
ATOM 1661 N N . SER A 1 203 ? 7.842 6.280 6.266 1.00 20.59 197 SER A N 1
ATOM 1662 C CA A SER A 1 203 ? 8.496 6.350 4.962 0.69 20.53 197 SER A CA 1
ATOM 1663 C CA B SER A 1 203 ? 8.502 6.343 4.955 0.31 20.81 197 SER A CA 1
ATOM 1664 C C . SER A 1 203 ? 10.006 6.464 5.089 1.00 24.06 197 SER A C 1
ATOM 1665 O O . SER A 1 203 ? 10.526 6.486 6.194 1.00 24.00 197 SER A O 1
ATOM 1670 N N . THR A 1 204 ? 10.694 6.560 3.942 1.00 22.36 198 THR A N 1
ATOM 1671 C CA . THR A 1 204 ? 12.127 6.746 3.868 1.00 21.84 198 THR A CA 1
ATOM 1672 C C . THR A 1 204 ? 12.376 8.245 3.987 1.00 23.01 198 THR A C 1
ATOM 1673 O O . THR A 1 204 ? 11.836 9.041 3.203 1.00 22.58 198 THR A O 1
ATOM 1677 N N . PHE A 1 205 ? 13.187 8.626 4.986 1.00 19.26 199 PHE A N 1
ATOM 1678 C CA . PHE A 1 205 ? 13.610 9.992 5.207 1.00 18.48 199 PHE A CA 1
ATOM 1679 C C . PHE A 1 205 ? 15.086 10.020 5.499 1.00 21.42 199 PHE A C 1
ATOM 1680 O O . PHE A 1 205 ? 15.628 9.044 6.030 1.00 21.76 199 PHE A O 1
ATOM 1688 N N . GLY A 1 206 ? 15.702 11.168 5.264 1.00 20.46 200 GLY A N 1
ATOM 1689 C CA . GLY A 1 206 ? 17.094 11.354 5.644 1.00 19.57 200 GLY A CA 1
ATOM 1690 C C . GLY A 1 206 ? 17.165 11.438 7.156 1.00 21.26 200 GLY A C 1
ATOM 1691 O O . GLY A 1 206 ? 16.332 12.101 7.778 1.00 19.11 200 GLY A O 1
ATOM 1692 N N . TYR A 1 207 ? 18.107 10.708 7.773 1.00 19.46 201 TYR A N 1
ATOM 1693 C CA . TYR A 1 207 ? 18.181 10.662 9.227 1.00 18.55 201 TYR A CA 1
ATOM 1694 C C . TYR A 1 207 ? 19.620 10.547 9.708 1.00 21.93 201 TYR A C 1
ATOM 1695 O O . TYR A 1 207 ? 20.452 9.921 9.053 1.00 22.64 201 TYR A O 1
ATOM 1704 N N . THR A 1 208 ? 19.890 11.120 10.880 1.00 20.46 202 THR A N 1
ATOM 1705 C CA . THR A 1 208 ? 21.174 10.962 11.552 1.00 20.38 202 THR A CA 1
ATOM 1706 C C . THR A 1 208 ? 20.987 11.277 13.039 1.00 23.61 202 THR A C 1
ATOM 1707 O O . THR A 1 208 ? 19.912 11.735 13.451 1.00 21.63 202 THR A O 1
ATOM 1711 N N . THR A 1 209 ? 22.024 11.030 13.841 1.00 23.43 203 THR A N 1
ATOM 1712 C CA . THR A 1 209 ? 22.010 11.305 15.278 1.00 25.45 203 THR A CA 1
ATOM 1713 C C . THR A 1 209 ? 23.368 11.786 15.742 1.00 30.70 203 THR A C 1
ATOM 1714 O O . THR A 1 209 ? 24.377 11.511 15.091 1.00 30.67 203 THR A O 1
ATOM 1718 N N . ASP A 1 210 ? 23.404 12.452 16.893 1.00 28.64 204 ASP A N 1
ATOM 1719 C CA . ASP A 1 210 ? 24.663 12.768 17.567 1.00 27.82 204 ASP A CA 1
ATOM 1720 C C . ASP A 1 210 ? 24.407 12.658 19.062 1.00 31.40 204 ASP A C 1
ATOM 1721 O O . ASP A 1 210 ? 23.401 12.062 19.453 1.00 30.62 204 ASP A O 1
ATOM 1726 N N . GLU A 1 211 ? 25.312 13.194 19.905 1.00 29.56 205 GLU A N 1
ATOM 1727 C CA . GLU A 1 211 ? 25.179 13.065 21.354 1.00 30.50 205 GLU A CA 1
ATOM 1728 C C . GLU A 1 211 ? 23.817 13.544 21.887 1.00 33.37 205 GLU A C 1
ATOM 1729 O O . GLU A 1 211 ? 23.197 12.830 22.667 1.00 34.54 205 GLU A O 1
ATOM 1735 N N . CYS A 1 212 ? 23.371 14.732 21.473 1.00 29.85 206 CYS A N 1
ATOM 1736 C CA . CYS A 1 212 ? 22.151 15.358 21.988 1.00 28.96 206 CYS A CA 1
ATOM 1737 C C . CYS A 1 212 ? 20.868 14.887 21.351 1.00 30.02 206 CYS A C 1
ATOM 1738 O O . CYS A 1 212 ? 19.832 14.919 22.013 1.00 28.33 206 CYS A O 1
ATOM 1741 N N . CYS A 1 213 ? 20.897 14.629 20.039 1.00 26.02 207 CYS A N 1
ATOM 1742 C CA . CYS A 1 213 ? 19.690 14.656 19.237 1.00 25.10 207 CYS A CA 1
ATOM 1743 C C . CYS A 1 213 ? 19.546 13.602 18.163 1.00 25.27 207 CYS A C 1
ATOM 1744 O O . CYS A 1 213 ? 20.500 12.936 17.772 1.00 25.54 207 CYS A O 1
ATOM 1747 N N . GLN A 1 214 ? 18.324 13.563 17.602 1.00 18.50 208 GLN A N 1
ATOM 1748 C CA . GLN A 1 214 ? 17.996 12.887 16.361 1.00 17.96 208 GLN A CA 1
ATOM 1749 C C . GLN A 1 214 ? 17.742 13.985 15.337 1.00 18.46 208 GLN A C 1
ATOM 1750 O O . GLN A 1 214 ? 17.221 15.061 15.699 1.00 17.89 208 GLN A O 1
ATOM 1756 N N . TYR A 1 215 ? 18.074 13.725 14.061 1.00 15.73 209 TYR A N 1
ATOM 1757 C CA . TYR A 1 215 ? 17.858 14.697 12.974 1.00 16.24 209 TYR A CA 1
ATOM 1758 C C . TYR A 1 215 ? 17.125 14.031 11.847 1.00 18.09 209 TYR A C 1
ATOM 1759 O O . TYR A 1 215 ? 17.411 12.866 11.533 1.00 18.94 209 TYR A O 1
ATOM 1768 N N . LEU A 1 216 ? 16.163 14.751 11.263 1.00 16.39 210 LEU A N 1
ATOM 1769 C CA . LEU A 1 216 ? 15.388 14.276 10.128 1.00 16.67 210 LEU A CA 1
ATOM 1770 C C . LEU A 1 216 ? 15.404 15.298 9.024 1.00 18.00 210 LEU A C 1
ATOM 1771 O O . LEU A 1 216 ? 15.362 16.496 9.302 1.00 16.45 210 LEU A O 1
ATOM 1776 N N . GLU A 1 217 ? 15.494 14.833 7.774 1.00 15.34 211 GLU A N 1
ATOM 1777 C CA . GLU A 1 217 ? 15.385 15.676 6.600 1.00 14.38 211 GLU A CA 1
ATOM 1778 C C . GLU A 1 217 ? 14.144 15.270 5.834 1.00 16.22 211 GLU A C 1
ATOM 1779 O O . GLU A 1 217 ? 13.988 14.087 5.518 1.00 16.08 211 GLU A O 1
ATOM 1785 N N . MET A 1 218 ? 13.265 16.244 5.565 1.00 14.24 212 MET A N 1
ATOM 1786 C CA . MET A 1 218 ? 12.007 16.032 4.843 1.00 14.23 212 MET A CA 1
ATOM 1787 C C . MET A 1 218 ? 12.025 16.895 3.610 1.00 16.49 212 MET A C 1
ATOM 1788 O O . MET A 1 218 ? 12.012 18.134 3.732 1.00 14.71 212 MET A O 1
ATOM 1793 N N . ASP A 1 219 ? 12.059 16.273 2.422 1.00 14.12 213 ASP A N 1
ATOM 1794 C CA . ASP A 1 219 ? 12.158 17.047 1.191 1.00 13.50 213 ASP A CA 1
ATOM 1795 C C . ASP A 1 219 ? 10.822 17.584 0.707 1.00 15.84 213 ASP A C 1
ATOM 1796 O O . ASP A 1 219 ? 9.763 17.016 0.991 1.00 14.69 213 ASP A O 1
ATOM 1801 N N . TYR A 1 220 ? 10.905 18.662 -0.082 1.00 13.99 214 TYR A N 1
ATOM 1802 C CA . TYR A 1 220 ? 9.773 19.215 -0.816 1.00 12.57 214 TYR A CA 1
ATOM 1803 C C . TYR A 1 220 ? 10.026 19.043 -2.297 1.00 15.46 214 TYR A C 1
ATOM 1804 O O . TYR A 1 220 ? 11.195 18.955 -2.712 1.00 15.52 214 TYR A O 1
ATOM 1813 N N . GLY A 1 221 ? 8.961 19.133 -3.099 1.00 14.51 215 GLY A N 1
ATOM 1814 C CA . GLY A 1 221 ? 9.073 19.269 -4.553 1.00 14.88 215 GLY A CA 1
ATOM 1815 C C . GLY A 1 221 ? 10.087 18.377 -5.235 1.00 17.46 215 GLY A C 1
ATOM 1816 O O . GLY A 1 221 ? 9.991 17.142 -5.138 1.00 17.67 215 GLY A O 1
ATOM 1817 N N . ASN A 1 222 ? 11.094 18.998 -5.923 1.00 14.98 216 ASN A N 1
ATOM 1818 C CA . ASN A 1 222 ? 12.077 18.221 -6.677 1.00 14.93 216 ASN A CA 1
ATOM 1819 C C . ASN A 1 222 ? 13.322 17.894 -5.840 1.00 16.86 216 ASN A C 1
ATOM 1820 O O . ASN A 1 222 ? 14.361 17.542 -6.400 1.00 18.36 216 ASN A O 1
ATOM 1825 N N . LYS A 1 223 ? 13.213 18.035 -4.499 1.00 14.57 217 LYS A N 1
ATOM 1826 C CA . LYS A 1 223 ? 14.276 17.750 -3.514 1.00 14.44 217 LYS A CA 1
ATOM 1827 C C . LYS A 1 223 ? 15.339 18.844 -3.401 1.00 16.69 217 LYS A C 1
ATOM 1828 O O . LYS A 1 223 ? 16.275 18.648 -2.626 1.00 18.47 217 LYS A O 1
ATOM 1834 N N . ALA A 1 224 ? 15.146 20.028 -4.014 1.00 14.67 218 ALA A N 1
ATOM 1835 C CA . ALA A 1 224 ? 16.101 21.139 -3.854 1.00 14.64 218 ALA A CA 1
ATOM 1836 C C . ALA A 1 224 ? 15.964 21.764 -2.461 1.00 16.31 218 ALA A C 1
ATOM 1837 O O . ALA A 1 224 ? 16.966 22.106 -1.815 1.00 15.34 218 ALA A O 1
ATOM 1839 N N . PHE A 1 225 ? 14.712 21.872 -1.992 1.00 12.77 219 PHE A N 1
ATOM 1840 C CA . PHE A 1 225 ? 14.411 22.416 -0.673 1.00 12.86 219 PHE A CA 1
ATOM 1841 C C . PHE A 1 225 ? 14.017 21.298 0.273 1.00 14.71 219 PHE A C 1
ATOM 1842 O O . PHE A 1 225 ? 13.367 20.336 -0.129 1.00 14.34 219 PHE A O 1
ATOM 1850 N N . SER A 1 226 ? 14.362 21.464 1.545 1.00 13.10 220 SER A N 1
ATOM 1851 C CA . SER A 1 226 ? 13.998 20.501 2.564 1.00 13.43 220 SER A CA 1
ATOM 1852 C C . SER A 1 226 ? 13.882 21.178 3.903 1.00 15.63 220 SER A C 1
ATOM 1853 O O . SER A 1 226 ? 14.382 22.299 4.111 1.00 13.82 220 SER A O 1
ATOM 1856 N N . MET A 1 227 ? 13.233 20.475 4.809 1.00 13.32 221 MET A N 1
ATOM 1857 C CA . MET A 1 227 ? 13.143 20.824 6.202 1.00 12.95 221 MET A CA 1
ATOM 1858 C C . MET A 1 227 ? 14.036 19.890 6.981 1.00 13.80 221 MET A C 1
ATOM 1859 O O . MET A 1 227 ? 13.972 18.666 6.823 1.00 15.05 221 MET A O 1
ATOM 1864 N N . ILE A 1 228 ? 14.871 20.474 7.858 1.00 13.43 222 ILE A N 1
ATOM 1865 C CA . ILE A 1 228 ? 15.684 19.732 8.808 1.00 14.04 222 ILE A CA 1
ATOM 1866 C C . ILE A 1 228 ? 15.038 19.902 10.173 1.00 15.27 222 ILE A C 1
ATOM 1867 O O . ILE A 1 228 ? 14.821 21.044 10.613 1.00 15.38 222 ILE A O 1
ATOM 1872 N N . VAL A 1 229 ? 14.730 18.784 10.841 1.00 13.90 223 VAL A N 1
ATOM 1873 C CA . VAL A 1 229 ? 14.182 18.815 12.195 1.00 13.55 223 VAL A CA 1
ATOM 1874 C C . VAL A 1 229 ? 15.227 18.295 13.172 1.00 16.42 223 VAL A C 1
ATOM 1875 O O . VAL A 1 229 ? 15.792 17.218 12.923 1.00 15.86 223 VAL A O 1
ATOM 1879 N N . MET A 1 230 ? 15.484 19.040 14.264 1.00 14.06 224 MET A N 1
ATOM 1880 C CA . MET A 1 230 ? 16.447 18.664 15.311 1.00 13.86 224 MET A CA 1
ATOM 1881 C C . MET A 1 230 ? 15.652 18.343 16.556 1.00 16.44 224 MET A C 1
ATOM 1882 O O . MET A 1 230 ? 15.024 19.233 17.124 1.00 15.61 224 MET A O 1
ATOM 1887 N N . LEU A 1 231 ? 15.580 17.045 16.890 1.00 15.72 225 LEU A N 1
ATOM 1888 C CA . LEU A 1 231 ? 14.768 16.582 17.996 1.00 15.37 225 LEU A CA 1
ATOM 1889 C C . LEU A 1 231 ? 15.675 16.159 19.154 1.00 18.34 225 LEU A C 1
ATOM 1890 O O . LEU A 1 231 ? 16.316 15.098 19.087 1.00 19.23 225 LEU A O 1
ATOM 1895 N N . PRO A 1 232 ? 15.755 16.980 20.226 1.00 16.91 226 PRO A N 1
ATOM 1896 C CA . PRO A 1 232 ? 16.650 16.615 21.334 1.00 16.91 226 PRO A CA 1
ATOM 1897 C C . PRO A 1 232 ? 16.191 15.329 22.003 1.00 22.91 226 PRO A C 1
ATOM 1898 O O . PRO A 1 232 ? 14.983 15.069 22.073 1.00 21.71 226 PRO A O 1
ATOM 1902 N N . ASN A 1 233 ? 17.150 14.516 22.479 1.00 23.05 227 ASN A N 1
ATOM 1903 C CA . ASN A 1 233 ? 16.793 13.262 23.162 1.00 25.37 227 ASN A CA 1
ATOM 1904 C C . ASN A 1 233 ? 16.129 13.558 24.508 1.00 30.73 227 ASN A C 1
ATOM 1905 O O . ASN A 1 233 ? 16.189 14.700 24.978 1.00 28.38 227 ASN A O 1
ATOM 1910 N N . GLU A 1 234 ? 15.543 12.528 25.160 1.00 29.86 228 GLU A N 1
ATOM 1911 C CA . GLU A 1 234 ? 14.932 12.708 26.482 1.00 30.28 228 GLU A CA 1
ATOM 1912 C C . GLU A 1 234 ? 15.943 13.321 27.455 1.00 33.95 228 GLU A C 1
ATOM 1913 O O . GLU A 1 234 ? 17.085 12.860 27.527 1.00 34.00 228 GLU A O 1
ATOM 1919 N N . GLY A 1 235 ? 15.543 14.398 28.127 1.00 30.44 229 GLY A N 1
ATOM 1920 C CA . GLY A 1 235 ? 16.417 15.095 29.071 1.00 30.62 229 GLY A CA 1
ATOM 1921 C C . GLY A 1 235 ? 17.299 16.186 28.479 1.00 33.83 229 GLY A C 1
ATOM 1922 O O . GLY A 1 235 ? 17.890 16.963 29.236 1.00 34.20 229 GLY A O 1
ATOM 1923 N N . GLN A 1 236 ? 17.401 16.252 27.121 1.00 27.34 230 GLN A N 1
ATOM 1924 C CA . GLN A 1 236 ? 18.173 17.252 26.369 1.00 25.49 230 GLN A CA 1
ATOM 1925 C C . GLN A 1 236 ? 17.227 18.384 25.959 1.00 25.42 230 GLN A C 1
ATOM 1926 O O . GLN A 1 236 ? 16.016 18.161 25.876 1.00 24.01 230 GLN A O 1
ATOM 1932 N N . THR A 1 237 ? 17.766 19.588 25.731 1.00 22.44 231 THR A N 1
ATOM 1933 C CA . THR A 1 237 ? 16.924 20.744 25.459 1.00 20.43 231 THR A CA 1
ATOM 1934 C C . THR A 1 237 ? 17.182 21.405 24.112 1.00 19.96 231 THR A C 1
ATOM 1935 O O . THR A 1 237 ? 18.309 21.360 23.607 1.00 21.52 231 THR A O 1
ATOM 1939 N N . THR A 1 238 ? 16.157 22.108 23.584 1.00 18.64 232 THR A N 1
ATOM 1940 C CA . THR A 1 238 ? 16.331 22.878 22.345 1.00 17.04 232 THR A CA 1
ATOM 1941 C C . THR A 1 238 ? 17.269 24.053 22.594 1.00 19.55 232 THR A C 1
ATOM 1942 O O . THR A 1 238 ? 17.993 24.436 21.688 1.00 19.75 232 THR A O 1
ATOM 1946 N N . ARG A 1 239 ? 17.282 24.624 23.822 1.00 21.00 233 ARG A N 1
ATOM 1947 C CA . ARG A 1 239 ? 18.213 25.722 24.137 1.00 22.26 233 ARG A CA 1
ATOM 1948 C C . ARG A 1 239 ? 19.663 25.271 23.921 1.00 24.07 233 ARG A C 1
ATOM 1949 O O . ARG A 1 239 ? 20.438 26.001 23.310 1.00 21.80 233 ARG A O 1
ATOM 1957 N N . ASP A 1 240 ? 20.018 2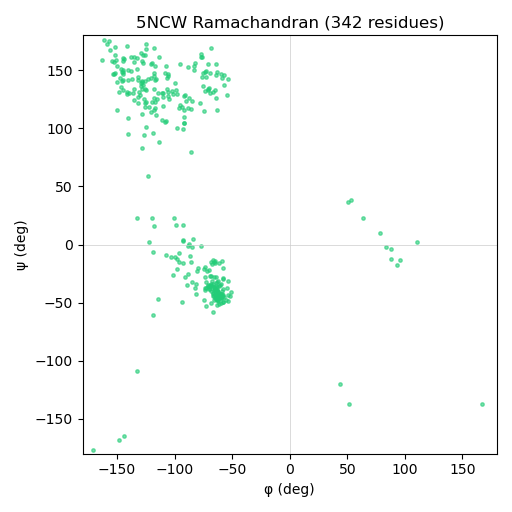4.052 24.362 1.00 23.45 234 ASP A N 1
ATOM 1958 C CA . ASP A 1 240 ? 21.373 23.540 24.174 1.00 24.04 234 ASP A CA 1
ATOM 1959 C C . ASP A 1 240 ? 21.692 23.337 22.697 1.00 25.16 234 ASP A C 1
ATOM 1960 O O . ASP A 1 240 ? 22.807 23.680 22.283 1.00 24.86 234 ASP A O 1
ATOM 1965 N N . VAL A 1 241 ? 20.707 22.832 21.888 1.00 20.96 235 VAL A N 1
ATOM 1966 C CA . VAL A 1 241 ? 20.891 22.677 20.427 1.00 21.45 235 VAL A CA 1
ATOM 1967 C C . VAL A 1 241 ? 21.221 24.047 19.835 1.00 22.73 235 VAL A C 1
ATOM 1968 O O . VAL A 1 241 ? 22.169 24.176 19.056 1.00 22.22 235 VAL A O 1
ATOM 1972 N N . ILE A 1 242 ? 20.407 25.067 20.184 1.00 18.07 236 ILE A N 1
ATOM 1973 C CA . ILE A 1 242 ? 20.566 26.414 19.619 1.00 16.93 236 ILE A CA 1
ATOM 1974 C C . ILE A 1 242 ? 21.945 26.980 19.971 1.00 19.44 236 ILE A C 1
ATOM 1975 O O . ILE A 1 242 ? 22.627 27.510 19.090 1.00 19.99 236 ILE A O 1
ATOM 1980 N N . GLU A 1 243 ? 22.362 26.811 21.222 1.00 19.59 237 GLU A N 1
ATOM 1981 C CA . GLU A 1 243 ? 23.628 27.363 21.701 1.00 20.55 237 GLU A CA 1
ATOM 1982 C C . GLU A 1 243 ? 24.844 26.683 21.088 1.00 27.53 237 GLU A C 1
ATOM 1983 O O . GLU A 1 243 ? 25.897 27.325 20.986 1.00 28.74 237 GLU A O 1
ATOM 1989 N N . GLN A 1 244 ? 24.710 25.413 20.683 1.00 25.41 238 GLN A N 1
ATOM 1990 C CA A GLN A 1 244 ? 25.845 24.678 20.119 0.56 26.63 238 GLN A CA 1
ATOM 1991 C CA B GLN A 1 244 ? 25.840 24.672 20.119 0.44 26.51 238 GLN A CA 1
ATOM 1992 C C . GLN A 1 244 ? 25.830 24.690 18.581 1.00 28.87 238 GLN A C 1
ATOM 1993 O O . GLN A 1 244 ? 26.777 24.196 17.953 1.00 29.22 238 GLN A O 1
ATOM 2004 N N . LEU A 1 245 ? 24.788 25.279 17.961 1.00 22.37 239 LEU A N 1
ATOM 2005 C CA . LEU A 1 245 ? 24.759 25.327 16.504 1.00 20.80 239 LEU A CA 1
ATOM 2006 C C . LEU A 1 245 ? 25.813 26.273 15.935 1.00 23.85 239 LEU A C 1
ATOM 2007 O O . LEU A 1 245 ? 25.960 27.405 16.399 1.00 24.40 239 LEU A O 1
ATOM 2012 N N . ASP A 1 246 ? 26.529 25.810 14.907 1.00 20.06 240 ASP A N 1
ATOM 2013 C CA . ASP A 1 246 ? 27.505 26.594 14.146 1.00 19.64 240 ASP A CA 1
ATOM 2014 C C . ASP A 1 246 ? 27.734 25.889 12.819 1.00 24.19 240 ASP A C 1
ATOM 2015 O O . ASP A 1 246 ? 27.195 24.801 12.640 1.00 20.72 240 ASP A O 1
ATOM 2020 N N . ASN A 1 247 ? 28.531 26.458 11.907 1.00 24.56 241 ASN A N 1
ATOM 2021 C CA . ASN A 1 247 ? 28.787 25.821 10.606 1.00 25.22 241 ASN A CA 1
ATOM 2022 C C . ASN A 1 247 ? 29.282 24.397 10.725 1.00 27.74 241 ASN A C 1
ATOM 2023 O O . ASN A 1 247 ? 28.810 23.544 9.978 1.00 25.93 241 ASN A O 1
ATOM 2028 N N . LYS A 1 248 ? 30.215 24.135 11.657 1.00 25.07 242 LYS A N 1
ATOM 2029 C CA . LYS A 1 248 ? 30.769 22.800 11.868 1.00 25.81 242 LYS A CA 1
ATOM 2030 C C . LYS A 1 248 ? 29.676 21.800 12.245 1.00 27.49 242 LYS A C 1
ATOM 2031 O O . LYS A 1 248 ? 29.610 20.735 11.632 1.00 27.55 242 LYS A O 1
ATOM 2037 N N . HIS A 1 249 ? 28.825 22.134 13.245 1.00 22.84 243 HIS A N 1
ATOM 2038 C CA . HIS A 1 249 ? 27.751 21.249 13.696 1.00 23.79 243 HIS A CA 1
ATOM 2039 C C . HIS A 1 249 ? 26.746 21.037 12.569 1.00 24.63 243 HIS A C 1
ATOM 2040 O O . HIS A 1 249 ? 26.329 19.904 12.333 1.00 23.22 243 HIS A O 1
ATOM 2047 N N . TRP A 1 250 ? 26.367 22.117 11.864 1.00 20.50 244 TRP A N 1
ATOM 2048 C CA . TRP A 1 250 ? 25.419 22.015 10.759 1.00 19.64 244 TRP A CA 1
ATOM 2049 C C . TRP A 1 250 ? 25.985 21.123 9.650 1.00 22.01 244 TRP A C 1
ATOM 2050 O O . TRP A 1 250 ? 25.272 20.243 9.151 1.00 20.04 244 TRP A O 1
ATOM 2061 N N . SER A 1 251 ? 27.275 21.334 9.284 1.00 20.68 245 SER A N 1
ATOM 2062 C CA . SER A 1 251 ? 27.932 20.512 8.257 1.00 21.93 245 SER A CA 1
ATOM 2063 C C . SER A 1 251 ? 27.924 19.032 8.670 1.00 25.89 245 SER A C 1
ATOM 2064 O O . SER A 1 251 ? 27.657 18.174 7.818 1.00 25.55 245 SER A O 1
ATOM 2067 N N . MET A 1 252 ? 28.169 18.740 9.984 1.00 24.35 246 MET A N 1
ATOM 2068 C CA A MET A 1 252 ? 28.157 17.385 10.563 0.45 25.81 246 MET A CA 1
ATOM 2069 C CA B MET A 1 252 ? 28.175 17.366 10.492 0.55 25.86 246 MET A CA 1
ATOM 2070 C C . MET A 1 252 ? 26.789 16.725 10.345 1.00 27.79 246 MET A C 1
ATOM 2071 O O . MET A 1 252 ? 26.702 15.560 9.948 1.00 27.76 246 MET A O 1
ATOM 2080 N N . ILE A 1 253 ? 25.709 17.478 10.614 1.00 23.55 247 ILE A N 1
ATOM 2081 C CA . ILE A 1 253 ? 24.353 16.958 10.450 1.00 21.91 247 ILE A CA 1
ATOM 2082 C C . ILE A 1 253 ? 24.100 16.624 8.984 1.00 23.95 247 ILE A C 1
ATOM 2083 O O . ILE A 1 253 ? 23.670 15.502 8.687 1.00 23.51 247 ILE A O 1
ATOM 2088 N N . ILE A 1 254 ? 24.362 17.593 8.084 1.00 20.49 248 ILE A N 1
ATOM 2089 C CA . ILE A 1 254 ? 24.064 17.437 6.653 1.00 21.10 248 ILE A CA 1
ATOM 2090 C C . ILE A 1 254 ? 24.836 16.255 6.067 1.00 25.34 248 ILE A C 1
ATOM 2091 O O . ILE A 1 254 ? 24.235 15.417 5.386 1.00 24.49 248 ILE A O 1
ATOM 2096 N N . LYS A 1 255 ? 26.127 16.159 6.371 1.00 21.97 249 LYS A N 1
ATOM 2097 C CA . LYS A 1 255 ? 26.953 15.073 5.837 1.00 23.03 249 LYS A CA 1
ATOM 2098 C C . LYS A 1 255 ? 26.610 13.702 6.448 1.00 26.68 249 LYS A C 1
ATOM 2099 O O . LYS A 1 255 ? 26.871 12.680 5.812 1.00 27.53 249 LYS A O 1
ATOM 2105 N N . GLY A 1 256 ? 25.997 13.676 7.633 1.00 22.67 250 GLY A N 1
ATOM 2106 C CA . GLY A 1 256 ? 25.654 12.421 8.295 1.00 22.95 250 GLY A CA 1
ATOM 2107 C C . GLY A 1 256 ? 24.322 11.803 7.891 1.00 24.95 250 GLY A C 1
ATOM 2108 O O . GLY A 1 256 ? 24.088 10.618 8.166 1.00 25.98 250 GLY A O 1
ATOM 2109 N N . ILE A 1 257 ? 23.458 12.610 7.226 1.00 20.39 251 ILE A N 1
ATOM 2110 C CA A ILE A 1 257 ? 22.126 12.214 6.768 0.45 20.10 251 ILE A CA 1
ATOM 2111 C CA B ILE A 1 257 ? 22.126 12.198 6.782 0.55 20.24 251 ILE A CA 1
ATOM 2112 C C . ILE A 1 257 ? 22.222 10.982 5.857 1.00 23.39 251 ILE A C 1
ATOM 2113 O O . ILE A 1 257 ? 22.968 10.999 4.873 1.00 22.61 251 ILE A O 1
ATOM 2122 N N . ARG A 1 258 ? 21.440 9.946 6.176 1.00 20.72 252 ARG A N 1
ATOM 2123 C CA . ARG A 1 258 ? 21.349 8.730 5.381 1.00 21.52 252 ARG A CA 1
ATOM 2124 C C . ARG A 1 258 ? 19.882 8.371 5.159 1.00 25.48 252 ARG A C 1
ATOM 2125 O O . ARG A 1 258 ? 19.100 8.518 6.102 1.00 24.21 252 ARG A O 1
ATOM 2133 N N . PRO A 1 259 ? 19.492 7.825 3.975 1.00 23.83 253 PRO A N 1
ATOM 2134 C CA . PRO A 1 259 ? 18.087 7.385 3.805 1.00 23.54 253 PRO A CA 1
ATOM 2135 C C . PRO A 1 259 ? 17.778 6.242 4.776 1.00 26.21 253 PRO A C 1
ATOM 2136 O O . PRO A 1 259 ? 18.552 5.272 4.876 1.00 26.56 253 PRO A O 1
ATOM 2140 N N . THR A 1 260 ? 16.704 6.414 5.570 1.00 21.27 254 THR A N 1
ATOM 2141 C CA . THR A 1 260 ? 16.299 5.525 6.661 1.00 22.27 254 THR A CA 1
ATOM 2142 C C . THR A 1 260 ? 14.775 5.349 6.711 1.00 24.71 254 THR A C 1
ATOM 2143 O O . THR A 1 260 ? 14.045 6.332 6.546 1.00 22.94 254 THR A O 1
ATOM 2147 N N . GLN A 1 261 ? 14.290 4.126 7.009 1.00 24.37 255 GLN A N 1
ATOM 2148 C CA . GLN A 1 261 ? 12.848 3.931 7.181 1.00 23.87 255 GLN A CA 1
ATOM 2149 C C . GLN A 1 261 ? 12.509 4.459 8.563 1.00 24.44 255 GLN A C 1
ATOM 2150 O O . GLN A 1 261 ? 13.146 4.085 9.560 1.00 25.21 255 GLN A O 1
ATOM 2156 N N . VAL A 1 262 ? 11.602 5.437 8.603 1.00 20.97 256 VAL A N 1
ATOM 2157 C CA . VAL A 1 262 ? 11.246 6.113 9.839 1.00 19.35 256 VAL A CA 1
ATOM 2158 C C . VAL A 1 262 ? 9.744 6.128 10.053 1.00 22.93 256 VAL A C 1
ATOM 2159 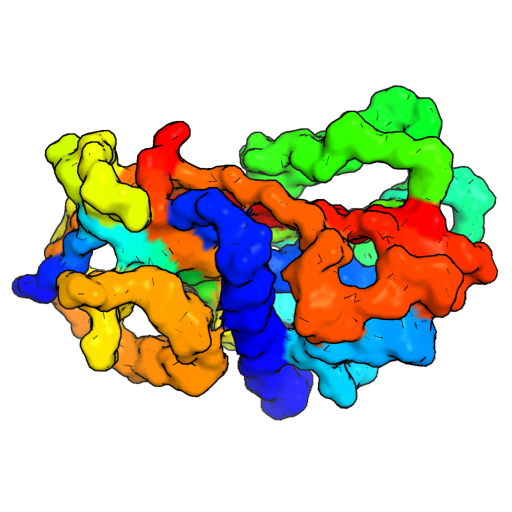O O . VAL A 1 262 ? 9.004 6.450 9.120 1.00 23.78 256 VAL A O 1
ATOM 2163 N N . SER A 1 263 ? 9.315 5.910 11.314 1.00 21.65 257 SER A N 1
ATOM 2164 C CA . SER A 1 263 ? 7.942 6.121 11.777 1.00 20.94 257 SER A CA 1
ATOM 2165 C C . SER A 1 263 ? 7.915 7.553 12.297 1.00 21.24 257 SER A C 1
ATOM 2166 O O . SER A 1 263 ? 8.476 7.841 13.360 1.00 21.29 257 SER A O 1
ATOM 2169 N N . LEU A 1 264 ? 7.314 8.459 11.519 1.00 17.22 258 LEU A N 1
ATOM 2170 C CA . LEU A 1 264 ? 7.321 9.883 11.836 1.00 16.57 258 LEU A CA 1
ATOM 2171 C C . LEU A 1 264 ? 5.995 10.342 12.423 1.00 20.28 258 LEU A C 1
ATOM 2172 O O . LEU A 1 264 ? 4.930 10.002 11.901 1.00 19.55 258 LEU A O 1
ATOM 2177 N N . ARG A 1 265 ? 6.070 11.091 13.525 1.00 17.76 259 ARG A N 1
ATOM 2178 C CA . ARG A 1 265 ? 4.931 11.755 14.160 1.00 17.96 259 ARG A CA 1
ATOM 2179 C C . ARG A 1 265 ? 5.319 13.215 14.268 1.00 18.35 259 ARG A C 1
ATOM 2180 O O . ARG A 1 265 ? 6.383 13.516 14.810 1.00 18.08 259 ARG A O 1
ATOM 2188 N N . MET A 1 266 ? 4.524 14.106 13.665 1.00 14.55 260 MET A N 1
ATOM 2189 C CA . MET A 1 266 ? 4.827 15.533 13.608 1.00 13.82 260 MET A CA 1
ATOM 2190 C C . MET A 1 266 ? 3.540 16.316 13.819 1.00 17.37 260 MET A C 1
ATOM 2191 O O . MET A 1 266 ? 2.561 16.064 13.112 1.00 16.24 260 MET A O 1
ATOM 2196 N N . PRO A 1 267 ? 3.500 17.303 14.717 1.00 14.16 261 PRO A N 1
ATOM 2197 C CA . PRO A 1 267 ? 2.263 18.056 14.886 1.00 15.50 261 PRO A CA 1
ATOM 2198 C C . PRO A 1 267 ? 2.014 19.007 13.731 1.00 17.64 261 PRO A C 1
ATOM 2199 O O . PRO A 1 267 ? 2.960 19.541 13.131 1.00 15.49 261 PRO A O 1
ATOM 2203 N N . ARG A 1 268 ? 0.741 19.229 13.418 1.00 14.46 262 ARG A N 1
ATOM 2204 C CA . ARG A 1 268 ? 0.365 20.344 12.551 1.00 14.53 262 ARG A CA 1
ATOM 2205 C C . ARG A 1 268 ? 0.652 21.568 13.394 1.00 16.81 262 ARG A C 1
ATOM 2206 O O . ARG A 1 268 ? 0.280 21.572 14.587 1.00 16.30 262 ARG A O 1
ATOM 2214 N N . PHE A 1 269 ? 1.361 22.558 12.876 1.00 14.54 263 PHE A N 1
ATOM 2215 C CA . PHE A 1 269 ? 1.654 23.705 13.729 1.00 14.81 263 PHE A CA 1
ATOM 2216 C C . PHE A 1 269 ? 1.794 24.973 12.919 1.00 16.68 263 PHE A C 1
ATOM 2217 O O . PHE A 1 269 ? 2.091 24.939 11.716 1.00 16.20 263 PHE A O 1
ATOM 2225 N N . LYS A 1 270 ? 1.616 26.097 13.604 1.00 15.09 264 LYS A N 1
ATOM 2226 C CA . LYS A 1 270 ? 1.737 27.405 12.983 1.00 15.38 264 LYS A CA 1
ATOM 2227 C C . LYS A 1 270 ? 2.331 28.350 13.989 1.00 18.45 264 LYS A C 1
ATOM 2228 O O . LYS A 1 270 ? 2.094 28.203 15.194 1.00 19.44 264 LYS A O 1
ATOM 2234 N N . THR A 1 271 ? 3.100 29.328 13.530 1.00 14.99 265 THR A N 1
ATOM 2235 C CA . THR A 1 271 ? 3.584 30.348 14.450 1.00 14.22 265 THR A CA 1
ATOM 2236 C C . THR A 1 271 ? 3.794 31.628 13.656 1.00 15.18 265 THR A C 1
ATOM 2237 O O . THR A 1 271 ? 4.132 31.576 12.465 1.00 15.06 265 THR A O 1
ATOM 2241 N N . GLU A 1 272 ? 3.572 32.756 14.306 1.00 14.49 266 GLU A N 1
ATOM 2242 C CA . GLU A 1 272 ? 3.795 34.082 13.762 1.00 13.76 266 GLU A CA 1
ATOM 2243 C C . GLU A 1 272 ? 4.608 34.852 14.778 1.00 15.43 266 GLU A C 1
ATOM 2244 O O . GLU A 1 272 ? 4.222 34.894 15.970 1.00 16.07 266 GLU A O 1
ATOM 2250 N N . CYS A 1 273 ? 5.708 35.450 14.329 1.00 13.98 267 CYS A N 1
ATOM 2251 C CA . CYS A 1 273 ? 6.634 36.156 15.214 1.00 12.85 267 CYS A CA 1
ATOM 2252 C C . CYS A 1 273 ? 6.898 37.567 14.728 1.00 14.41 267 CYS A C 1
ATOM 2253 O O . CYS A 1 273 ? 6.805 37.846 13.523 1.00 13.00 267 CYS A O 1
ATOM 2256 N N . LYS A 1 274 ? 7.296 38.440 15.651 1.00 13.93 268 LYS A N 1
ATOM 2257 C CA . LYS A 1 274 ? 7.603 39.832 15.340 1.00 13.15 268 LYS A CA 1
ATOM 2258 C C . LYS A 1 274 ? 8.751 40.268 16.233 1.00 15.01 268 LYS A C 1
ATOM 2259 O O . LYS A 1 274 ? 8.720 40.009 17.446 1.00 16.00 268 LYS A O 1
ATOM 2265 N N . TYR A 1 275 ? 9.756 40.917 15.635 1.00 13.77 269 TYR A N 1
ATOM 2266 C CA . TYR A 1 275 ? 10.952 41.391 16.326 1.00 11.98 269 TYR A CA 1
ATOM 2267 C C . TYR A 1 275 ? 11.276 42.814 15.960 1.00 14.44 269 TYR A C 1
ATOM 2268 O O . TYR A 1 275 ? 11.015 43.243 14.833 1.00 13.45 269 TYR A O 1
ATOM 2277 N N . GLY A 1 276 ? 11.897 43.518 16.886 1.00 12.38 270 GLY A N 1
ATOM 2278 C CA . GLY A 1 276 ? 12.488 44.836 16.662 1.00 13.34 270 GLY A CA 1
ATOM 2279 C C . GLY A 1 276 ? 13.973 44.586 16.822 1.00 15.45 270 GLY A C 1
ATOM 2280 O O . GLY A 1 276 ? 14.507 44.678 17.929 1.00 14.90 270 GLY A O 1
ATOM 2281 N N . LEU A 1 277 ? 14.644 44.207 15.729 1.00 13.15 271 LEU A N 1
ATOM 2282 C CA . LEU A 1 277 ? 16.054 43.764 15.824 1.00 12.15 271 LEU A CA 1
ATOM 2283 C C . LEU A 1 277 ? 17.056 44.871 16.190 1.00 14.58 271 LEU A C 1
ATOM 2284 O O . LEU A 1 277 ? 18.170 44.567 16.618 1.00 14.58 271 LEU A O 1
ATOM 2289 N N . GLU A 1 278 ? 16.656 46.140 16.093 1.00 13.57 272 GLU A N 1
ATOM 2290 C CA . GLU A 1 278 ? 17.529 47.250 16.434 1.00 13.03 272 GLU A CA 1
ATOM 2291 C C . GLU A 1 278 ? 17.707 47.415 17.946 1.00 16.57 272 GLU A C 1
ATOM 2292 O O . GLU A 1 278 ? 18.646 48.072 18.366 1.00 18.19 272 GLU A O 1
ATOM 2298 N N . LYS A 1 279 ? 16.777 46.884 18.758 1.00 15.44 273 LYS A N 1
ATOM 2299 C CA 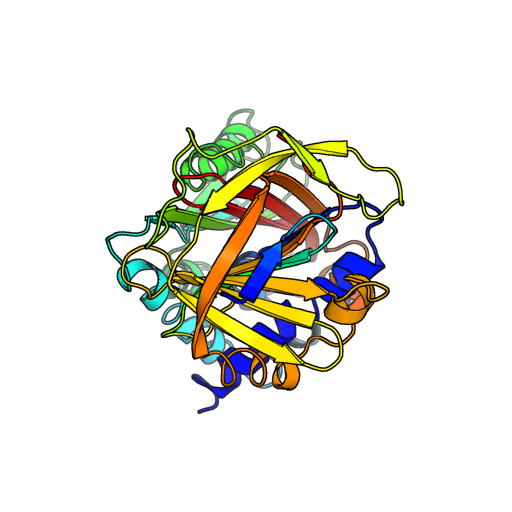A LYS A 1 279 ? 16.783 47.143 20.201 0.62 15.76 273 LYS A CA 1
ATOM 2300 C CA B LYS A 1 279 ? 16.787 47.143 20.197 0.38 15.69 273 LYS A CA 1
ATOM 2301 C C . LYS A 1 279 ? 17.977 46.525 20.923 1.00 19.90 273 LYS A C 1
ATOM 2302 O O . LYS A 1 279 ? 18.684 47.239 21.669 1.00 20.90 273 LYS A O 1
ATOM 2313 N N . LYS A 1 280 ? 18.201 45.220 20.729 1.00 16.65 274 LYS A N 1
ATOM 2314 C CA A LYS A 1 280 ? 19.267 44.515 21.452 0.40 16.49 274 LYS A CA 1
ATOM 2315 C CA B LYS A 1 280 ? 19.243 44.488 21.461 0.60 16.48 274 LYS A CA 1
ATOM 2316 C C . LYS A 1 280 ? 19.999 43.517 20.576 1.00 17.22 274 LYS A C 1
ATOM 2317 O O . LYS A 1 280 ? 21.204 43.314 20.749 1.00 17.80 274 LYS A O 1
ATOM 2328 N N . ILE A 1 281 ? 19.280 42.861 19.674 1.00 14.80 275 ILE A N 1
ATOM 2329 C CA . ILE A 1 281 ? 19.845 41.778 18.894 1.00 14.67 275 ILE A CA 1
ATOM 2330 C C . ILE A 1 281 ? 20.943 42.237 17.918 1.00 16.06 275 ILE A C 1
ATOM 2331 O O . ILE A 1 281 ? 22.063 41.744 18.042 1.00 15.58 275 ILE A O 1
ATOM 2336 N N . LEU A 1 282 ? 20.650 43.165 16.987 1.00 13.60 276 LEU A N 1
ATOM 2337 C CA . LEU A 1 282 ? 21.707 43.621 16.070 1.00 13.51 276 LEU A CA 1
ATOM 2338 C C . LEU A 1 282 ? 22.817 44.349 16.847 1.00 16.85 276 LEU A C 1
ATOM 2339 O O . LEU A 1 282 ? 23.977 44.069 16.575 1.00 16.40 276 LEU A O 1
ATOM 2344 N N . PRO A 1 283 ? 22.526 45.165 17.890 1.00 14.29 277 PRO A N 1
ATOM 2345 C CA . PRO A 1 283 ? 23.646 45.761 18.663 1.00 14.08 277 PRO A CA 1
ATOM 2346 C C . PRO A 1 283 ? 24.569 44.682 19.274 1.00 18.59 277 PRO A C 1
ATOM 2347 O O . PRO A 1 283 ? 25.800 44.813 19.198 1.00 18.87 277 PRO A O 1
ATOM 2351 N N . GLU A 1 284 ? 23.997 43.591 19.834 1.00 15.87 278 GLU A N 1
ATOM 2352 C CA . GLU A 1 284 ? 24.859 42.544 20.421 1.00 15.94 278 GLU A CA 1
ATOM 2353 C C . GLU A 1 284 ? 25.731 41.888 19.352 1.00 18.15 278 GLU A C 1
ATOM 2354 O O . GLU A 1 284 ? 26.885 41.519 19.627 1.00 20.10 278 GLU A O 1
ATOM 2360 N N . MET A 1 285 ? 25.200 41.774 18.120 1.00 14.83 279 MET A N 1
ATOM 2361 C CA . MET A 1 285 ? 25.955 41.186 17.014 1.00 14.01 279 MET A CA 1
ATOM 2362 C C . MET A 1 285 ? 27.000 42.146 16.434 1.00 17.00 279 MET A C 1
ATOM 2363 O O . MET A 1 285 ? 27.735 41.744 15.533 1.00 17.78 279 MET A O 1
ATOM 2368 N N . GLY A 1 286 ? 27.085 43.370 16.969 1.00 15.78 280 GLY A N 1
ATOM 2369 C CA . GLY A 1 286 ? 28.109 44.345 16.583 1.00 17.29 280 GLY A CA 1
ATOM 2370 C C . GLY A 1 286 ? 27.638 45.557 15.805 1.00 18.76 280 GLY A C 1
ATOM 2371 O O . GLY A 1 286 ? 28.472 46.388 15.424 1.00 17.80 280 GLY A O 1
ATOM 2372 N N . MET A 1 287 ? 26.317 45.689 15.560 1.00 15.55 281 MET A N 1
ATOM 2373 C CA . MET A 1 287 ? 25.804 46.818 14.792 1.00 14.52 281 MET A CA 1
ATOM 2374 C C . MET A 1 287 ? 25.295 47.891 15.753 1.00 16.55 281 MET A C 1
ATOM 2375 O O . MET A 1 287 ? 24.205 47.749 16.291 1.00 16.81 281 MET A O 1
ATOM 2380 N N . ASN A 1 288 ? 26.084 48.943 15.995 1.00 16.23 282 ASN A N 1
ATOM 2381 C CA . ASN A 1 288 ? 25.729 49.966 16.991 1.00 15.50 282 ASN A CA 1
ATOM 2382 C C . ASN A 1 288 ? 25.570 51.338 16.366 1.00 19.57 282 ASN A C 1
ATOM 2383 O O . ASN A 1 288 ? 24.476 51.910 16.413 1.00 18.58 282 ASN A O 1
ATOM 2388 N N . VAL A 1 289 ? 26.644 51.847 15.751 1.00 17.11 283 VAL A N 1
ATOM 2389 C CA . VAL A 1 289 ? 26.706 53.182 15.129 1.00 16.15 283 VAL A CA 1
ATOM 2390 C C . VAL A 1 289 ? 25.532 53.426 14.148 1.00 15.80 283 VAL A C 1
ATOM 2391 O O . VAL A 1 289 ? 24.974 54.518 14.186 1.00 15.35 283 VAL A O 1
ATOM 2395 N N . PRO A 1 290 ? 25.098 52.452 13.316 1.00 15.12 284 PRO A N 1
ATOM 2396 C CA . PRO A 1 290 ? 24.054 52.771 12.321 1.00 14.03 284 PRO A CA 1
ATOM 2397 C C . PRO A 1 290 ? 22.700 53.155 12.905 1.00 15.95 284 PRO A C 1
ATOM 2398 O O . PRO A 1 290 ? 21.864 53.697 12.188 1.00 16.43 284 PRO A O 1
ATOM 2402 N N . PHE A 1 291 ? 22.479 52.853 14.189 1.00 13.78 285 PHE A N 1
ATOM 2403 C CA . PHE A 1 291 ? 21.241 53.144 14.914 1.00 14.70 285 PHE A CA 1
ATOM 2404 C C . PHE A 1 291 ? 21.297 54.482 15.648 1.00 19.67 285 PHE A C 1
ATOM 2405 O O . PHE A 1 291 ? 20.349 54.826 16.372 1.00 19.98 285 PHE A O 1
ATOM 2413 N N . THR A 1 292 ? 22.404 55.222 15.486 1.00 17.65 286 THR A N 1
ATOM 2414 C CA . THR A 1 292 ? 22.647 56.475 16.199 1.00 18.10 286 THR A CA 1
ATOM 2415 C C . THR A 1 292 ? 22.756 57.663 15.249 1.00 21.72 286 THR A C 1
ATOM 2416 O O . THR A 1 292 ? 22.945 57.499 14.042 1.00 19.56 286 THR A O 1
ATOM 2420 N N . GLU A 1 293 ? 22.755 58.880 15.831 1.00 22.13 287 GLU A N 1
ATOM 2421 C CA . GLU A 1 293 ? 22.895 60.120 15.075 1.00 24.11 287 GLU A CA 1
ATOM 2422 C C . GLU A 1 293 ? 24.281 60.251 14.392 1.00 26.63 287 GLU A C 1
ATOM 2423 O O . GLU A 1 293 ? 24.416 61.078 13.493 1.00 28.28 287 GLU A O 1
ATOM 2429 N N . THR A 1 294 ? 25.278 59.414 14.769 1.00 20.49 288 THR A N 1
ATOM 2430 C CA . THR A 1 294 ? 26.612 59.443 14.148 1.00 20.38 288 THR A CA 1
ATOM 2431 C C . THR A 1 294 ? 26.672 58.524 12.902 1.00 20.95 288 THR A C 1
ATOM 2432 O O . THR A 1 294 ? 27.693 58.518 12.201 1.00 20.08 288 THR A O 1
ATOM 2436 N N . ALA A 1 295 ? 25.557 57.817 12.574 1.00 16.43 289 ALA A N 1
ATOM 2437 C CA . ALA A 1 295 ? 25.515 56.993 11.358 1.00 16.76 289 ALA A CA 1
ATOM 2438 C C . ALA A 1 295 ? 25.808 57.852 10.136 1.00 19.67 289 ALA A C 1
ATOM 2439 O O . ALA A 1 295 ? 25.393 59.023 10.068 1.00 20.22 289 ALA A O 1
ATOM 2441 N N . ASP A 1 296 ? 26.475 57.263 9.151 1.00 16.64 290 ASP A N 1
ATOM 2442 C CA . ASP A 1 296 ? 26.838 57.978 7.947 1.00 16.57 290 ASP A CA 1
ATOM 2443 C C . ASP A 1 296 ? 26.394 57.192 6.734 1.00 17.62 290 ASP A C 1
ATOM 2444 O O . ASP A 1 296 ? 26.907 56.105 6.502 1.00 17.08 290 ASP A O 1
ATOM 2449 N N . PHE A 1 297 ? 25.405 57.718 5.991 1.00 15.32 291 PHE A N 1
ATOM 2450 C CA . PHE A 1 297 ? 24.865 57.077 4.790 1.00 14.59 291 PHE A CA 1
ATOM 2451 C C . PHE A 1 297 ? 24.967 57.998 3.571 1.00 17.12 291 PHE A C 1
ATOM 2452 O O . PHE A 1 297 ? 23.954 58.280 2.925 1.00 15.65 291 PHE A O 1
ATOM 2460 N N . PRO A 1 298 ? 26.202 58.441 3.206 1.00 16.19 292 PRO A N 1
ATOM 2461 C CA . PRO A 1 298 ? 26.341 59.378 2.080 1.00 15.79 292 PRO A CA 1
ATOM 2462 C C . PRO A 1 298 ? 25.986 58.788 0.727 1.00 18.19 292 PRO A C 1
ATOM 2463 O O . PRO A 1 298 ? 25.742 59.554 -0.199 1.00 16.84 292 PRO A O 1
ATOM 2467 N N . GLY A 1 299 ? 25.930 57.450 0.622 1.00 14.75 293 GLY A N 1
ATOM 2468 C CA . GLY A 1 299 ? 25.510 56.839 -0.632 1.00 13.96 293 GLY A CA 1
ATOM 2469 C C . GLY A 1 299 ? 24.014 56.995 -0.857 1.00 16.55 293 GLY A C 1
ATOM 2470 O O . GLY A 1 299 ? 23.569 56.857 -1.998 1.00 14.64 293 GLY A O 1
ATOM 2471 N N . ILE A 1 300 ? 23.219 57.273 0.212 1.00 13.60 294 ILE A N 1
ATOM 2472 C CA . ILE A 1 300 ? 21.772 57.452 0.027 1.00 13.36 294 ILE A CA 1
ATOM 2473 C C . ILE A 1 300 ? 21.421 58.910 -0.174 1.00 16.46 294 ILE A C 1
ATOM 2474 O O . ILE A 1 300 ? 20.694 59.232 -1.102 1.00 16.41 294 ILE A O 1
ATOM 2479 N N . THR A 1 301 ? 21.923 59.789 0.698 1.00 15.64 295 THR A N 1
ATOM 2480 C CA . THR A 1 301 ? 21.585 61.205 0.666 1.00 16.65 295 THR A CA 1
ATOM 2481 C C . THR A 1 301 ? 22.691 62.026 1.344 1.00 19.31 295 THR A C 1
ATOM 2482 O O . THR A 1 301 ? 23.515 61.462 2.078 1.00 19.33 295 THR A O 1
ATOM 2486 N N . ASP A 1 302 ? 22.656 63.362 1.160 1.00 21.84 296 ASP A N 1
ATOM 2487 C CA . ASP A 1 302 ? 23.583 64.259 1.830 1.00 23.44 296 ASP A CA 1
ATOM 2488 C C . ASP A 1 302 ? 23.118 64.518 3.269 1.00 28.33 296 ASP A C 1
ATOM 2489 O O . ASP A 1 302 ? 23.920 64.922 4.124 1.00 30.47 296 ASP A O 1
ATOM 2494 N N . ALA A 1 303 ? 21.826 64.336 3.521 1.00 25.25 297 ALA A N 1
ATOM 2495 C CA . ALA A 1 303 ? 21.238 64.568 4.844 1.00 25.35 297 ALA A CA 1
ATOM 2496 C C . ALA A 1 303 ? 21.715 63.514 5.839 1.00 26.30 297 ALA A C 1
ATOM 2497 O O . ALA A 1 303 ? 21.986 62.375 5.450 1.00 23.40 297 ALA A O 1
ATOM 2499 N N . ALA A 1 304 ? 21.849 63.896 7.112 1.00 23.33 298 ALA A N 1
ATOM 2500 C CA . ALA A 1 304 ? 22.237 62.953 8.155 1.00 22.62 298 ALA A CA 1
ATOM 2501 C C . ALA A 1 304 ? 21.036 62.071 8.464 1.00 24.85 298 ALA A C 1
ATOM 2502 O O . ALA A 1 304 ? 19.976 62.575 8.854 1.00 26.64 298 ALA A O 1
ATOM 2504 N N . ILE A 1 305 ? 21.158 60.778 8.181 1.00 17.00 299 ILE A N 1
ATOM 2505 C CA . ILE A 1 305 ? 20.079 59.829 8.458 1.00 16.25 299 ILE A CA 1
ATOM 2506 C C . ILE A 1 305 ? 20.664 58.666 9.230 1.00 17.11 299 ILE A C 1
ATOM 2507 O O . ILE A 1 305 ? 21.885 58.494 9.295 1.00 16.95 299 ILE A O 1
ATOM 2512 N N . PHE A 1 306 ? 19.777 57.870 9.836 1.00 15.13 300 PHE A N 1
ATOM 2513 C CA . PHE A 1 306 ? 20.183 56.686 10.578 1.00 14.63 300 PHE A CA 1
ATOM 2514 C C . PHE A 1 306 ? 19.063 55.676 10.540 1.00 16.65 300 PHE A C 1
ATOM 2515 O O . PHE A 1 306 ? 17.944 56.016 10.144 1.00 14.39 300 PHE A O 1
ATOM 2523 N N . ILE A 1 307 ? 19.333 54.448 10.998 1.00 13.43 301 ILE A N 1
ATOM 2524 C CA . ILE A 1 307 ? 18.327 53.387 11.042 1.00 12.98 301 ILE A CA 1
ATOM 2525 C C . ILE A 1 307 ? 17.600 53.476 12.365 1.00 15.07 301 ILE A C 1
ATOM 2526 O O . ILE A 1 307 ? 18.232 53.318 13.418 1.00 16.10 301 ILE A O 1
ATOM 2531 N N . SER A 1 308 ? 16.291 53.737 12.332 1.00 13.84 302 SER A N 1
ATOM 2532 C CA . SER A 1 308 ? 15.514 53.828 13.560 1.00 13.22 302 SER A CA 1
ATOM 2533 C C . SER A 1 308 ? 14.947 52.474 13.986 1.00 15.01 302 SER A C 1
ATOM 2534 O O . SER A 1 308 ? 14.779 52.241 15.190 1.00 16.12 302 SER A O 1
ATOM 2537 N N . ARG A 1 309 ? 14.574 51.614 13.027 1.00 13.62 303 ARG A N 1
ATOM 2538 C CA . ARG A 1 309 ? 14.022 50.299 13.353 1.00 13.02 303 ARG A CA 1
ATOM 2539 C C . ARG A 1 309 ? 14.426 49.297 12.305 1.00 15.12 303 ARG A C 1
ATOM 2540 O O . ARG A 1 309 ? 14.585 49.642 11.141 1.00 13.98 303 ARG A O 1
ATOM 2548 N N . VAL A 1 310 ? 14.529 48.039 12.715 1.00 13.08 304 VAL A N 1
ATOM 2549 C CA . VAL A 1 310 ? 14.694 46.889 11.847 1.00 12.29 304 VAL A CA 1
ATOM 2550 C C . VAL A 1 310 ? 13.570 45.922 12.263 1.00 13.87 304 VAL A C 1
ATOM 2551 O O . VAL A 1 310 ? 13.713 45.192 13.247 1.00 14.54 304 VAL A O 1
ATOM 2555 N N . ILE A 1 311 ? 12.430 45.987 11.556 1.00 10.37 305 ILE A N 1
ATOM 2556 C CA . ILE A 1 311 ? 11.262 45.202 11.919 1.00 10.01 305 ILE A CA 1
ATOM 2557 C C . ILE A 1 311 ? 11.307 43.887 11.165 1.00 12.74 305 ILE A C 1
ATOM 2558 O O . ILE A 1 311 ? 11.448 43.898 9.943 1.00 12.91 305 ILE A O 1
ATOM 2563 N N . HIS A 1 312 ? 11.192 42.757 11.853 1.00 11.09 306 HIS A N 1
ATOM 2564 C CA . HIS A 1 312 ? 11.216 41.459 11.218 1.00 10.96 306 HIS A CA 1
ATOM 2565 C C . HIS A 1 312 ? 9.981 40.679 11.623 1.00 12.75 306 HIS A C 1
ATOM 2566 O O . HIS A 1 312 ? 9.769 40.479 12.817 1.00 11.87 306 HIS A O 1
ATOM 2573 N N . LYS A 1 313 ? 9.127 40.321 10.662 1.00 9.87 307 LYS A N 1
ATOM 2574 C CA . LYS A 1 313 ? 7.933 39.530 10.955 1.00 10.54 307 LYS A CA 1
ATOM 2575 C C . LYS A 1 313 ? 7.969 38.249 10.174 1.00 12.59 307 LYS A C 1
ATOM 2576 O O . LYS A 1 313 ? 8.434 38.226 9.029 1.00 12.56 307 LYS A O 1
ATOM 2582 N N . THR A 1 314 ? 7.486 37.160 10.791 1.00 12.46 308 THR A N 1
ATOM 2583 C CA . THR A 1 314 ? 7.511 35.864 10.129 1.00 12.00 308 THR A CA 1
ATOM 2584 C C . THR A 1 314 ? 6.224 35.109 10.358 1.00 12.69 308 THR A C 1
ATOM 2585 O O . THR A 1 314 ? 5.455 35.393 11.273 1.00 13.18 308 THR A O 1
ATOM 2589 N N . PHE A 1 315 ? 6.009 34.129 9.498 1.00 11.18 309 PHE A N 1
ATOM 2590 C CA . PHE A 1 315 ? 4.848 33.236 9.504 1.00 11.68 309 PHE A CA 1
ATOM 2591 C C . PHE A 1 315 ? 5.292 31.875 9.050 1.00 12.58 309 PHE A C 1
ATOM 2592 O O . PHE A 1 315 ? 6.017 31.773 8.063 1.00 11.65 309 PHE A O 1
ATOM 2600 N N . VAL A 1 316 ? 4.767 30.815 9.666 1.00 12.52 310 VAL A N 1
ATOM 2601 C CA . VAL A 1 316 ? 4.975 29.462 9.171 1.00 11.88 310 VAL A CA 1
ATOM 2602 C C . VAL A 1 316 ? 3.774 28.614 9.523 1.00 12.23 310 VAL A C 1
ATOM 2603 O O . VAL A 1 316 ? 3.222 28.747 10.628 1.00 12.21 310 VAL A O 1
ATOM 2607 N N . GLN A 1 317 ? 3.367 27.764 8.587 1.00 12.20 311 GLN A N 1
ATOM 2608 C CA . GLN A 1 317 ? 2.321 26.776 8.798 1.00 12.09 311 GLN A CA 1
ATOM 2609 C C . GLN A 1 317 ? 2.781 25.483 8.215 1.00 14.88 311 GLN A C 1
ATOM 2610 O O . GLN A 1 317 ? 3.163 25.437 7.038 1.00 14.46 311 GLN A O 1
ATOM 2616 N N . VAL A 1 318 ? 2.784 24.447 9.043 1.00 13.06 312 VAL A N 1
ATOM 2617 C CA . VAL A 1 318 ? 3.177 23.108 8.640 1.00 12.32 312 VAL A CA 1
ATOM 2618 C C . VAL A 1 318 ? 1.951 22.219 8.733 1.00 15.38 312 VAL A C 1
ATOM 2619 O O . VAL A 1 318 ? 1.240 22.262 9.740 1.00 15.52 312 VAL A O 1
ATOM 2623 N N . ASP A 1 319 ? 1.671 21.457 7.675 1.00 14.26 313 ASP A N 1
ATOM 2624 C CA . ASP A 1 319 ? 0.510 20.573 7.691 1.00 14.24 313 ASP A CA 1
ATOM 2625 C C . ASP A 1 319 ? 0.787 19.334 6.850 1.00 15.70 313 ASP A C 1
ATOM 2626 O O . ASP A 1 319 ? 1.933 19.054 6.495 1.00 14.00 313 ASP A O 1
ATOM 2631 N N . GLU A 1 320 ? -0.267 18.544 6.576 1.00 14.65 314 GLU A N 1
ATOM 2632 C CA . GLU A 1 320 ? -0.092 17.265 5.927 1.00 13.75 314 GLU A CA 1
ATOM 2633 C C . GLU A 1 320 ? 0.433 17.396 4.498 1.00 15.44 314 GLU A C 1
ATOM 2634 O O . GLU A 1 320 ? 1.105 16.473 4.016 1.00 16.33 314 GLU A O 1
ATOM 2640 N N . GLU A 1 321 ? 0.132 18.518 3.824 1.00 13.43 315 GLU A N 1
ATOM 2641 C CA . GLU A 1 321 ? 0.514 18.721 2.418 1.00 13.57 315 GLU A CA 1
ATOM 2642 C C . GLU A 1 321 ? 1.949 19.267 2.285 1.00 16.19 315 GLU A C 1
ATOM 2643 O O . GLU A 1 321 ? 2.622 18.952 1.311 1.00 14.60 315 GLU A O 1
ATOM 2649 N N . GLY A 1 322 ? 2.396 20.060 3.244 1.00 13.86 316 GLY A N 1
ATOM 2650 C CA . GLY A 1 322 ? 3.715 20.677 3.130 1.00 13.57 316 GLY A CA 1
ATOM 2651 C C . GLY A 1 322 ? 3.946 21.775 4.137 1.00 14.40 316 GLY A C 1
ATOM 2652 O O . GLY A 1 322 ? 3.634 21.628 5.318 1.00 13.62 316 GLY A O 1
ATOM 2653 N N . THR A 1 323 ? 4.534 22.873 3.673 1.00 11.59 317 THR A N 1
ATOM 2654 C CA . THR A 1 323 ? 4.878 24.016 4.522 1.00 11.82 317 THR A CA 1
ATOM 2655 C C . THR A 1 323 ? 4.739 25.306 3.756 1.00 15.08 317 THR A C 1
ATOM 2656 O O . THR A 1 323 ? 5.175 25.409 2.597 1.00 13.96 317 THR A O 1
ATOM 2660 N N . GLU A 1 324 ? 4.134 26.296 4.403 1.00 12.81 318 GLU A N 1
ATOM 2661 C CA . GLU A 1 324 ? 4.058 27.670 3.877 1.00 11.82 318 GLU A CA 1
ATOM 2662 C C . GLU A 1 324 ? 4.786 28.560 4.870 1.00 13.68 318 GLU A C 1
ATOM 2663 O O . GLU A 1 324 ? 4.443 28.558 6.068 1.00 12.91 318 GLU A O 1
ATOM 2669 N N . ALA A 1 325 ? 5.753 29.333 4.404 1.00 11.80 319 ALA A N 1
ATOM 2670 C CA . ALA A 1 325 ? 6.497 30.204 5.299 1.00 10.94 319 ALA A CA 1
ATOM 2671 C C . ALA A 1 325 ? 6.708 31.560 4.640 1.00 13.06 319 ALA A C 1
ATOM 2672 O O . ALA A 1 325 ? 6.809 31.641 3.414 1.00 13.55 319 ALA A O 1
ATOM 2674 N N . ALA A 1 326 ? 6.781 32.611 5.443 1.00 11.91 320 ALA A N 1
ATOM 2675 C CA . ALA A 1 326 ? 7.017 33.952 4.902 1.00 12.37 320 ALA A CA 1
ATOM 2676 C C . ALA A 1 326 ? 7.759 34.787 5.918 1.00 12.06 320 ALA A C 1
ATOM 2677 O O . ALA A 1 326 ? 7.635 34.577 7.133 1.00 11.93 320 ALA A O 1
ATOM 2679 N N . ALA A 1 327 ? 8.486 35.768 5.425 1.00 10.83 321 ALA A N 1
ATOM 2680 C CA . ALA A 1 327 ? 9.193 36.719 6.280 1.00 11.26 321 ALA A CA 1
ATOM 2681 C C . ALA A 1 327 ? 9.232 38.068 5.605 1.00 13.28 321 ALA A C 1
ATOM 2682 O O . ALA A 1 327 ? 9.374 38.144 4.390 1.00 11.75 321 ALA A O 1
ATOM 2684 N N . VAL A 1 328 ? 9.123 39.110 6.397 1.00 11.46 322 VAL A N 1
ATOM 2685 C CA . VAL A 1 328 ? 9.293 40.467 5.917 1.00 9.75 322 VAL A CA 1
ATOM 2686 C C . VAL A 1 328 ? 10.285 41.143 6.846 1.00 12.14 322 VAL A C 1
ATOM 2687 O O . VAL A 1 328 ? 10.141 41.048 8.069 1.00 11.78 322 VAL A O 1
ATOM 2691 N N . THR A 1 329 ? 11.233 41.888 6.284 1.00 10.01 323 THR A N 1
ATOM 2692 C CA . THR A 1 329 ? 12.169 42.722 7.047 1.00 9.87 323 THR A CA 1
ATOM 2693 C C . THR A 1 329 ? 12.057 44.133 6.509 1.00 11.73 323 THR A C 1
ATOM 2694 O O . THR A 1 329 ? 12.256 44.338 5.310 1.00 11.78 323 THR A O 1
ATOM 2698 N N . ALA A 1 330 ? 11.734 45.092 7.374 1.00 10.89 324 ALA A N 1
ATOM 2699 C CA . ALA A 1 330 ? 11.701 46.497 6.970 1.00 11.18 324 ALA A CA 1
ATOM 2700 C C . ALA A 1 330 ? 12.735 47.274 7.766 1.00 12.27 324 ALA A C 1
ATOM 2701 O O . ALA A 1 330 ? 12.712 47.280 8.999 1.00 12.04 324 ALA A O 1
ATOM 2703 N N . VAL A 1 331 ? 13.644 47.924 7.055 1.00 10.91 325 VAL A N 1
ATOM 2704 C CA . VAL A 1 331 ? 14.622 48.826 7.646 1.00 10.76 325 VAL A CA 1
ATOM 2705 C C . VAL A 1 331 ? 14.067 50.232 7.528 1.00 14.15 325 VAL A C 1
ATOM 2706 O O . VAL A 1 331 ? 13.818 50.707 6.406 1.00 13.73 325 VAL A O 1
ATOM 2710 N N . GLU A 1 332 ? 13.824 50.884 8.658 1.00 11.78 326 GLU A N 1
ATOM 2711 C CA . GLU A 1 332 ? 13.295 52.237 8.686 1.00 11.34 326 GLU A CA 1
ATOM 2712 C C . GLU A 1 332 ? 14.416 53.206 8.908 1.00 13.37 326 GLU A C 1
ATOM 2713 O O . GLU A 1 332 ? 15.207 53.020 9.839 1.00 13.27 326 GLU A O 1
ATOM 2719 N N . MET A 1 333 ? 14.456 54.272 8.116 1.00 12.80 327 MET A N 1
ATOM 2720 C CA . MET A 1 333 ? 15.471 55.309 8.265 1.00 12.04 327 MET A CA 1
ATOM 2721 C C . MET A 1 333 ? 14.818 56.653 8.465 1.00 15.23 327 MET A C 1
ATOM 2722 O O . MET A 1 333 ? 13.790 56.929 7.848 1.00 15.80 327 MET A O 1
ATOM 2727 N N . LYS A 1 334 ? 15.410 57.491 9.321 1.00 15.61 328 LYS A N 1
ATOM 2728 C CA . LYS A 1 334 ? 14.892 58.842 9.527 1.00 15.95 328 LYS A CA 1
ATOM 2729 C C . LYS A 1 334 ? 16.067 59.824 9.715 1.00 20.66 328 LYS A C 1
ATOM 2730 O O . LYS A 1 334 ? 17.223 59.366 9.775 1.00 19.16 328 LYS A O 1
ATOM 2736 N N . PRO B 2 9 ? 11.452 0.111 11.744 1.00 39.43 376 PRO B N 1
ATOM 2737 C CA . PRO B 2 9 ? 11.848 1.498 11.465 1.00 37.05 376 PRO B CA 1
ATOM 2738 C C . PRO B 2 9 ? 12.176 2.272 12.739 1.00 38.17 376 PRO B C 1
ATOM 2739 O O . PRO B 2 9 ? 11.759 1.903 13.836 1.00 39.59 376 PRO B O 1
ATOM 2743 N N . ILE B 2 10 ? 12.948 3.345 12.587 1.00 31.45 377 ILE B N 1
ATOM 2744 C CA . ILE B 2 10 ? 13.328 4.213 13.694 1.00 30.17 377 ILE B CA 1
ATOM 2745 C C . ILE B 2 10 ? 12.115 5.084 14.040 1.00 31.70 377 ILE B C 1
ATOM 2746 O O . ILE B 2 10 ? 11.396 5.483 13.123 1.00 30.77 377 ILE B O 1
ATOM 2751 N N . ASN B 2 11 ? 11.901 5.399 15.334 1.00 27.09 378 ASN B N 1
ATOM 2752 C CA . ASN B 2 11 ? 10.850 6.334 15.745 1.00 25.62 378 ASN B CA 1
ATOM 2753 C C . ASN B 2 11 ? 11.398 7.756 15.795 1.00 27.68 378 ASN B C 1
ATOM 2754 O O . ASN B 2 11 ? 12.444 8.022 16.421 1.00 27.96 378 ASN B O 1
ATOM 2759 N N . PHE B 2 12 ? 10.688 8.684 15.130 1.00 20.75 379 PHE B N 1
ATOM 2760 C CA . PHE B 2 12 ? 11.008 10.097 15.136 1.00 18.56 379 PHE B CA 1
ATOM 2761 C C . PHE B 2 12 ? 9.715 10.771 15.506 1.00 21.40 379 PHE B C 1
ATOM 2762 O O . PHE B 2 12 ? 8.902 11.110 14.635 1.00 21.17 379 PHE B O 1
ATOM 2770 N N . HIS B 2 13 ? 9.461 10.829 16.816 1.00 19.52 380 HIS B N 1
ATOM 2771 C CA . HIS B 2 13 ? 8.179 11.284 17.342 1.00 18.56 380 HIS B CA 1
ATOM 2772 C C . HIS B 2 13 ? 8.325 12.641 17.964 1.00 20.89 380 HIS B C 1
ATOM 2773 O O . HIS B 2 13 ? 8.884 12.783 19.054 1.00 19.91 380 HIS B O 1
ATOM 2780 N N . ILE B 2 14 ? 7.804 13.643 17.247 1.00 17.22 381 ILE B N 1
ATOM 2781 C CA . ILE B 2 14 ? 7.942 15.040 17.620 1.00 15.64 381 ILE B CA 1
ATOM 2782 C C . ILE B 2 14 ? 6.825 15.385 18.605 1.00 18.83 381 ILE B C 1
ATOM 2783 O O . ILE B 2 14 ? 5.812 15.997 18.231 1.00 19.15 381 ILE B O 1
ATOM 2788 N N . ASN B 2 15 ? 7.026 14.998 19.871 1.00 17.00 382 ASN B N 1
ATOM 2789 C CA . ASN B 2 15 ? 6.009 15.218 20.903 1.00 15.84 382 ASN B CA 1
ATOM 2790 C C . ASN B 2 15 ? 6.538 16.095 22.041 1.00 19.37 382 ASN B C 1
ATOM 2791 O O . ASN B 2 15 ? 6.039 16.049 23.175 1.00 19.89 382 ASN B O 1
ATOM 2796 N N . LYS B 2 16 ? 7.567 16.874 21.727 1.00 16.64 383 LYS B N 1
ATOM 2797 C CA . LYS B 2 16 ? 8.230 17.795 22.651 1.00 16.04 383 LYS B CA 1
ATOM 2798 C C . LYS B 2 16 ? 8.938 18.888 21.822 1.00 16.88 383 LYS B C 1
ATOM 2799 O O . LYS B 2 16 ? 8.968 18.763 20.609 1.00 15.48 383 LYS B O 1
ATOM 2805 N N . PRO B 2 17 ? 9.545 19.932 22.433 1.00 15.59 384 PRO B N 1
ATOM 2806 C CA . PRO B 2 17 ? 10.133 21.026 21.640 1.00 13.95 384 PRO B CA 1
ATOM 2807 C C . PRO B 2 17 ? 11.223 20.571 20.694 1.00 16.65 384 PRO B C 1
ATOM 2808 O O . PRO B 2 17 ? 11.955 19.607 20.957 1.00 16.27 384 PRO B O 1
ATOM 2812 N N . PHE B 2 18 ? 11.296 21.268 19.545 1.00 13.01 385 PHE B N 1
ATOM 2813 C CA . PHE B 2 18 ? 12.233 20.946 18.504 1.00 13.07 385 PHE B CA 1
ATOM 2814 C C . PHE B 2 18 ? 12.706 22.201 17.821 1.00 14.41 385 PHE B C 1
ATOM 2815 O O . PHE B 2 18 ? 12.058 23.250 17.905 1.00 14.38 385 PHE B O 1
ATOM 2823 N N . VAL B 2 19 ? 13.847 22.086 17.135 1.00 12.55 386 VAL B N 1
ATOM 2824 C CA . VAL B 2 19 ? 14.418 23.136 16.308 1.00 12.75 386 VAL B CA 1
ATOM 2825 C C . VAL B 2 19 ? 14.198 22.704 14.856 1.00 14.95 386 VAL B C 1
ATOM 2826 O O . VAL B 2 19 ? 14.227 21.502 14.559 1.00 14.04 386 VAL B O 1
ATOM 2830 N N . PHE B 2 20 ? 13.920 23.648 13.952 1.00 12.71 387 PHE B N 1
ATOM 2831 C CA . PHE B 2 20 ? 13.773 23.248 12.565 1.00 12.21 387 PHE B CA 1
ATOM 2832 C C . PHE B 2 20 ? 14.311 24.326 11.642 1.00 13.93 387 PHE B C 1
ATOM 2833 O O . PHE B 2 20 ? 14.381 25.494 12.009 1.00 13.95 387 PHE B O 1
ATOM 2841 N N . ALA B 2 21 ? 14.659 23.933 10.416 1.00 13.43 388 ALA B N 1
ATOM 2842 C CA . ALA B 2 21 ? 15.175 24.852 9.413 1.00 13.96 388 ALA B CA 1
ATOM 2843 C C . ALA B 2 21 ? 14.696 24.461 8.059 1.00 15.34 388 ALA B C 1
ATOM 2844 O O . ALA B 2 21 ? 14.477 23.284 7.801 1.00 14.71 388 ALA B O 1
ATOM 2846 N N . ILE B 2 22 ? 14.478 25.456 7.202 1.00 11.62 389 ILE B N 1
ATOM 2847 C CA . ILE B 2 22 ? 14.138 25.223 5.807 1.00 10.84 389 ILE B CA 1
ATOM 2848 C C . ILE B 2 22 ? 15.356 25.662 5.019 1.00 13.47 389 ILE B C 1
ATOM 2849 O O . ILE B 2 22 ? 15.792 26.814 5.159 1.00 12.35 389 ILE B O 1
ATOM 2854 N N . ARG B 2 23 ? 15.962 24.739 4.268 1.00 12.67 390 ARG B N 1
ATOM 2855 C CA . ARG B 2 23 ? 17.184 25.020 3.524 1.00 12.51 390 ARG B CA 1
ATOM 2856 C C . ARG B 2 23 ? 17.036 24.697 2.041 1.00 13.83 390 ARG B C 1
ATOM 2857 O O . ARG B 2 23 ? 16.100 23.996 1.631 1.00 13.23 390 ARG B O 1
ATOM 2865 N N . GLU B 2 24 ? 18.018 25.153 1.252 1.00 14.46 391 GLU B N 1
ATOM 2866 C CA . GLU B 2 24 ? 18.080 24.840 -0.172 1.00 14.23 391 GLU B CA 1
ATOM 2867 C C . GLU B 2 24 ? 19.469 24.235 -0.404 1.00 15.38 391 GLU B C 1
ATOM 2868 O O . GLU B 2 24 ? 20.462 24.740 0.128 1.00 15.20 391 GLU B O 1
ATOM 2874 N N . LYS B 2 25 ? 19.509 23.119 -1.133 1.00 14.78 392 LYS B N 1
ATOM 2875 C CA . LYS B 2 25 ? 20.722 22.300 -1.243 1.00 14.94 392 LYS B CA 1
ATOM 2876 C C . LYS B 2 25 ? 21.762 22.762 -2.249 1.00 18.37 392 LYS B C 1
ATOM 2877 O O . LYS B 2 25 ? 22.953 22.533 -1.996 1.00 19.56 392 LYS B O 1
ATOM 2883 N N . SER B 2 26 ? 21.366 23.347 -3.395 1.00 15.38 393 SER B N 1
ATOM 2884 C CA . SER B 2 26 ? 22.374 23.728 -4.371 1.00 15.02 393 SER B CA 1
ATOM 2885 C C . SER B 2 26 ? 23.195 24.926 -3.877 1.00 17.44 393 SER B C 1
ATOM 2886 O O . SER B 2 26 ? 24.399 24.996 -4.162 1.00 19.07 393 SER B O 1
ATOM 2889 N N . THR B 2 27 ? 22.561 25.861 -3.161 1.00 14.95 394 THR B N 1
ATOM 2890 C CA . THR B 2 27 ? 23.241 27.031 -2.598 1.00 15.56 394 THR B CA 1
ATOM 2891 C C . THR B 2 27 ? 23.736 26.744 -1.196 1.00 22.48 394 THR B C 1
ATOM 2892 O O . THR B 2 27 ? 24.664 27.398 -0.750 1.00 25.87 394 THR B O 1
ATOM 2896 N N . GLY B 2 28 ? 23.063 25.837 -0.489 1.00 17.54 395 GLY B N 1
ATOM 2897 C CA . GLY B 2 28 ? 23.371 25.501 0.899 1.00 18.21 395 GLY B CA 1
ATOM 2898 C C . GLY B 2 28 ? 22.732 26.447 1.904 1.00 23.81 395 GLY B C 1
ATOM 2899 O O . GLY B 2 28 ? 22.847 26.229 3.117 1.00 25.95 395 GLY B O 1
ATOM 2900 N N . VAL B 2 29 ? 22.023 27.472 1.426 1.00 16.76 396 VAL B N 1
ATOM 2901 C CA . VAL B 2 29 ? 21.486 28.525 2.288 1.00 17.46 396 VAL B CA 1
ATOM 2902 C C . VAL B 2 29 ? 20.294 28.084 3.154 1.00 18.07 396 VAL B C 1
ATOM 2903 O O . VAL B 2 29 ? 19.447 27.292 2.745 1.00 16.92 396 VAL B O 1
ATOM 2907 N N . ILE B 2 30 ? 20.257 28.631 4.381 1.00 15.23 397 ILE B N 1
ATOM 2908 C CA . ILE B 2 30 ? 19.152 28.448 5.304 1.00 13.41 397 ILE B CA 1
ATOM 2909 C C . ILE B 2 30 ? 18.184 29.599 5.073 1.00 15.79 397 ILE B C 1
ATOM 2910 O O . ILE B 2 30 ? 18.565 30.763 5.265 1.00 16.26 397 ILE B O 1
ATOM 2915 N N . LEU B 2 31 ? 16.969 29.310 4.615 1.00 12.39 398 LEU B N 1
ATOM 2916 C CA . LEU B 2 31 ? 15.971 30.374 4.360 1.00 11.32 398 LEU B CA 1
ATOM 2917 C C . LEU B 2 31 ? 15.276 30.774 5.658 1.00 12.37 398 LEU B C 1
ATOM 2918 O O . LEU B 2 31 ? 14.965 31.949 5.850 1.00 13.68 398 LEU B O 1
ATOM 2923 N N . PHE B 2 32 ? 14.919 29.776 6.493 1.00 11.95 399 PHE B N 1
ATOM 2924 C CA . PHE B 2 32 ? 14.194 29.981 7.740 1.00 11.00 399 PHE B CA 1
ATOM 2925 C C . PHE B 2 32 ? 14.737 29.077 8.795 1.00 12.58 399 PHE B C 1
ATOM 2926 O O . PHE B 2 32 ? 15.175 27.964 8.475 1.00 12.83 399 PHE B O 1
ATOM 2934 N N . ILE B 2 33 ? 14.668 29.499 10.056 1.00 11.02 400 ILE B N 1
ATOM 2935 C CA . ILE B 2 33 ? 15.097 28.641 11.140 1.00 11.65 400 ILE B CA 1
ATOM 2936 C C . ILE B 2 33 ? 14.316 29.031 12.382 1.00 13.82 400 ILE B C 1
ATOM 2937 O O . ILE B 2 33 ? 14.006 30.203 12.592 1.00 13.06 400 ILE B O 1
ATOM 2942 N N . GLY B 2 34 ? 14.025 28.059 13.213 1.00 13.08 401 GLY B N 1
ATOM 2943 C CA . GLY B 2 34 ? 13.288 28.399 14.414 1.00 13.73 401 GLY B CA 1
ATOM 2944 C C . GLY B 2 34 ? 13.200 27.276 15.399 1.00 14.46 401 GLY B C 1
ATOM 2945 O O . GLY B 2 34 ? 13.798 26.206 15.213 1.00 15.50 401 GLY B O 1
ATOM 2946 N N . GLU B 2 35 ? 12.472 27.547 16.458 1.00 13.14 402 GLU B N 1
ATOM 2947 C CA . GLU B 2 35 ? 12.290 26.666 17.606 1.00 14.01 402 GLU B CA 1
ATOM 2948 C C . GLU B 2 35 ? 10.834 26.668 17.952 1.00 16.63 402 GLU B C 1
ATOM 2949 O O . GLU B 2 35 ? 10.253 27.755 18.061 1.00 15.57 402 GLU B O 1
ATOM 2955 N N . ILE B 2 36 ? 10.258 25.484 18.178 1.00 13.92 403 ILE B N 1
ATOM 2956 C CA . ILE B 2 36 ? 8.865 25.379 18.581 1.00 12.76 403 ILE B CA 1
ATOM 2957 C C . ILE B 2 36 ? 8.767 24.775 19.967 1.00 16.58 403 ILE B C 1
ATOM 2958 O O . ILE B 2 36 ? 9.095 23.594 20.135 1.00 16.16 403 ILE B O 1
ATOM 2963 N N . GLY B 2 37 ? 8.351 25.589 20.935 1.00 14.89 404 GLY B N 1
ATOM 2964 C CA . GLY B 2 37 ? 8.135 25.154 22.318 1.00 14.81 404 GLY B CA 1
ATOM 2965 C C . GLY B 2 37 ? 6.653 24.974 22.630 1.00 17.45 404 GLY B C 1
ATOM 2966 O O . GLY B 2 37 ? 6.286 24.500 23.708 1.00 18.78 404 GLY B O 1
ATOM 2967 N N . GLU B 2 38 ? 5.774 25.444 21.719 1.00 16.10 405 GLU B N 1
ATOM 2968 C CA . GLU B 2 38 ? 4.323 25.375 21.919 1.00 16.86 405 GLU B CA 1
ATOM 2969 C C . GLU B 2 38 ? 3.664 25.225 20.561 1.00 18.04 405 GLU B C 1
ATOM 2970 O O . GLU B 2 38 ? 3.983 25.984 19.640 1.00 16.67 405 GLU B O 1
ATOM 2976 N N . VAL B 2 39 ? 2.739 24.265 20.428 1.00 14.78 406 VAL B N 1
ATOM 2977 C CA . VAL B 2 39 ? 2.028 24.069 19.166 1.00 13.41 406 VAL B CA 1
ATOM 2978 C C . VAL B 2 39 ? 0.789 24.976 19.140 1.00 17.84 406 VAL B C 1
ATOM 2979 O O . VAL B 2 39 ? -0.055 24.919 20.051 1.00 18.67 406 VAL B O 1
ATOM 2983 N N . LYS B 2 40 ? 0.678 25.783 18.088 1.00 17.10 407 LYS B N 1
ATOM 2984 C CA . LYS B 2 40 ? -0.478 26.651 17.859 1.00 17.58 407 LYS B CA 1
ATOM 2985 C C . LYS B 2 40 ? -1.155 26.302 16.542 1.00 19.90 407 LYS B C 1
ATOM 2986 O O . LYS B 2 40 ? -0.536 25.718 15.658 1.00 17.18 407 LYS B O 1
ATOM 2992 N N . GLU B 2 41 ? -2.451 26.634 16.431 1.00 20.48 408 GLU B N 1
ATOM 2993 C CA . GLU B 2 41 ? -3.212 26.463 15.189 1.00 26.77 408 GLU B CA 1
ATOM 2994 C C . GLU B 2 41 ? -3.863 27.805 14.783 1.00 33.18 408 GLU B C 1
ATOM 2995 O O . GLU B 2 41 ? -3.780 28.797 15.546 1.00 37.30 408 GLU B O 1
#

Secondary structure (DSSP, 8-state):
-TTTHHHHHHHHHHHHHHHHHHHHH--SS-EEE-HHHHHHHHHHHHTT--HHHHHHHHHHHT-TT--HHHHHHHHHHHHHHHHHS-TTSEEEEEEEEEEETTS---HHHHHHHHHHH--EEEEE-TTSTTHHHHHHHHHHHTTTTSS--S-S---TT--EEEEEEEEEEEEBSSPPPGGG-EEEEEE-TTS-EEEEEEEEEEEEEEEEE-SSEEEEEEEBTTSSEEEEEEEEPTT--HHHHHHH-SHHHHHHHHHH-EEEEEEEEEE-EEEEEEEETTTTHHHHTT--GGGSTT---TTT-SS---EEEEEEEEEEEE-SSEEEEEEEEEEEE-/-EEEE--S-EEEEEEETTT--EEEEEEESS-B-

Nearest PDB structures (foldseek):
  5nct-assembly1_A  TM=1.002E+00  e=1.015E-66  Tannerella forsythia
  5ncs-assembly2_B  TM=9.515E-01  e=3.259E-55  Tannerella forsythia 92A2
  4bb2-assembly1_A  TM=9.317E-01  e=2.393E-32  Homo sapiens
  5cdz-assembly1_A  TM=9.518E-01  e=4.294E-31  synthetic construct
  2d26-assembly1_A  TM=9.389E-01  e=3.421E-28  Homo sapiens

InterPro domains:
  IPR000215 Serpin family [PTHR11461] (66-427)
  IPR023795 Serpin, conserved site [PS00284] (403-413)
  IPR023796 Serpin domain [PF00079] (68-427)
  IPR023796 Serpin domain [SM00093] (73-430)
  IPR036186 Serpin superfamily [SSF56574] (45-427)
  IPR042178 Serpin superfamily, domain 1 [G3DSA:3.30.497.10] (84-378)
  IPR042185 Serpin superfamily, domain 2 [G3DSA:2.30.39.10] (231-427)

Foldseek 3Di:
DVLPPVVVQLQVQLVLLLLLLVPVPDDDLDDDFDSLFLLLLLLLLLLQFDDVLNVLSCLSNSNPPPDNVSSLQSQLVVVVCVCPVFPQKHKFKAKEKEFAAPADWAPVSVVSCCPRRVYHYYHDHLPDPVPQQVVLVVQCVRAVNQRRHLDPHDDPPWGMKIKIKIKIGFFWPAFFDLVQFDWDWDQGPVGDIDTFRKTKDKAWWWWDDDDFFIWTWIATGPRPDIDIDTGGDVPHDVSVVSVPDHSVVVVCGVVGTDTDTDTDIHGWDKDKDKDFCLPRPSVVSRNDCQCDQNTGRVNTHPDRKGWPTWMKMKMWTQDRGGIIIMMMTMTIMD/DDDDDPPAKDKDFDADPVVRDTPDIGIDGDDDD

Sequence (367 aa):
GPLGSEKIEKDNAFAFDDLLQTTRKHVTEANVFISPLSVSSMMALNMTLNGAAGVTADEMKTALRRETGYTMMEDINEYSSHSSLRREALLKVDPSTTIGMMANSIWYKQQGELVKEPFIILANRTHYDAEVKAVDFSSPATLPAINGWCAQKTNDKITKILDYIPGNAFMYLINAVYFKGIWVTTQFKKKSDTKKRAPFRRKADGTTQEVNMMAQKSSTFGYTTDECCQYLEMDYGNKAFSMIVMLPNEGQTTRDVIEQQLDNKHWSMMIIKGIIRPTQVSLRMPRFKTECKYGLEKKKKILPEMGMNVPFTETADFPGITDAAIFISRVIHKTFVQVDEEGTEAAAVTAVEMKPINFHINKPFVFAIREKSTGVILFIGEIGEVKE

B-factor: mean 22.49, std 10.98, range [9.75, 97.44]

Solvent-accessible surface area: 14698 Å² total; per-residue (Å²): 64,82,91,31,76,74,4,30,103,68,21,7,19,4,1,3,27,0,0,49,7,0,42,140,64,30,132,112,40,8,0,0,0,0,4,8,0,0,18,6,0,0,5,0,0,2,28,1,20,31,53,81,1,14,87,36,0,37,68,1,2,98,1,91,78,14,78,45,113,35,0,7,88,18,6,60,74,11,23,74,32,0,67,151,42,5,129,70,9,80,24,22,5,16,3,0,0,4,34,76,113,72,70,160,15,88,96,102,7,4,88,24,0,107,78,37,0,87,5,74,32,70,47,22,64,19,99,35,127,66,7,45,80,48,0,9,30,18,0,13,146,75,0,79,94,68,10,76,92,4,2,84,122,33,18,78,98,1,13,0,0,0,0,0,0,0,16,0,73,1,69,7,67,46,81,3,133,155,94,68,20,123,136,24,89,0,91,44,64,104,65,73,80,40,107,5,26,10,0,14,26,131,23,77,14,13,29,19,70,39,177,14,1,35,0,0,16,1,31,0,26,79,114,13,0,0,0,0,0,0,6,3,57,116,77,86,67,10,155,76,0,1,100,87,3,74,40,164,20,15,37,75,0,43,154,25,30,144,111,33,89,0,12,0,82,0,0,61,3,49,2,101,20,135,15,17,0,30,146,129,8,0,32,85,16,22,0,71,29,0,34,60,149,106,8,72,4,65,28,0,10,128,53,95,7,41,1,24,43,0,12,0,33,3,7,0,56,1,51,7,82,2,4,18,0,0,0,0,0,0,0,1,0,59,100,72,89,0,57,0,44,21,23,0,0,0,0,0,20,0,72,86,21,19,4,2,0,0,0,0,10,0,0,55,12,89,131